Protein AF-A0AAE1PDV7-F1 (afdb_monomer_lite)

InterPro domains:
  IPR013961 RAI1-like [PF08652] (231-341)
  IPR039039 RAI1-like family [PTHR12395] (223-337)

Sequence (379 aa):
MSHLTVNRVRTKPPETLEELVNTDGWRWCYEPLMLTGVPLEYFSRHTDPVVKKIYNDWEVTPIDDALKKVLSGGYSLISLNYYVTHHIMSFYANDQDRTPYYISKNNIKIMAYYGWGFRLGAPFHEYFNKLTMQIEAAGISTYWMQDVMEKRIKENRAKAKISRTSKIEGIIEDEIGQVVLGLDHMQGAFYMLILGTIISTFAILGEILLRYYPVLMVDGADPELFEEDFKDLSSFITVKCCKEIDTTDAFKARNFRKFKMNQWWAENKLCGIPRVVVGFRTEEGQIYRLENYDTDKLPTLAEGLWEPRVSLNILTSFLAFVKKKVMEAPEAVHRFERQSQIVIRTLLYLVLEEKLRDLSRCCQIGTGSSYSLHQTKSS

Structure (mmCIF, N/CA/C/O backbone):
data_AF-A0AAE1PDV7-F1
#
_entry.id   AF-A0AAE1PDV7-F1
#
loop_
_atom_site.group_PDB
_atom_site.id
_atom_site.type_symbol
_atom_site.label_atom_id
_atom_site.label_alt_id
_atom_site.label_comp_id
_atom_site.label_asym_id
_atom_site.label_entity_id
_atom_site.label_seq_id
_atom_site.pdbx_PDB_ins_code
_atom_site.Cartn_x
_atom_site.Cartn_y
_atom_site.Cartn_z
_atom_site.occupancy
_atom_site.B_iso_or_equiv
_atom_site.auth_seq_id
_atom_site.auth_comp_id
_atom_site.auth_asym_id
_atom_site.auth_atom_id
_atom_site.pdbx_PDB_model_num
ATOM 1 N N . MET A 1 1 ? 0.255 -7.826 -3.407 1.00 36.75 1 MET A N 1
ATOM 2 C CA . MET A 1 1 ? -1.021 -7.096 -3.594 1.00 36.75 1 MET A CA 1
ATOM 3 C C . MET A 1 1 ? -1.512 -6.349 -2.350 1.00 36.75 1 MET A C 1
ATOM 5 O O . MET A 1 1 ? -2.192 -5.353 -2.516 1.00 36.75 1 MET A O 1
ATOM 9 N N . SER A 1 2 ? -1.170 -6.747 -1.116 1.00 38.06 2 SER A N 1
ATOM 10 C CA . SER A 1 2 ? -1.676 -6.102 0.115 1.00 38.06 2 SER A CA 1
ATOM 11 C C . SER A 1 2 ? -1.124 -4.699 0.426 1.00 38.06 2 SER A C 1
ATOM 13 O O . SER A 1 2 ? -1.689 -4.022 1.282 1.00 38.06 2 SER A O 1
ATOM 15 N N . HIS A 1 3 ? -0.045 -4.261 -0.235 1.00 48.69 3 HIS A N 1
ATOM 16 C CA . HIS A 1 3 ? 0.641 -2.994 0.057 1.00 48.69 3 HIS A CA 1
ATOM 17 C C . HIS A 1 3 ? 0.114 -1.784 -0.735 1.00 48.69 3 HIS A C 1
ATOM 19 O O . HIS A 1 3 ? 0.367 -0.656 -0.327 1.00 48.69 3 HIS A O 1
ATOM 25 N N . LEU A 1 4 ? -0.619 -1.993 -1.837 1.00 44.06 4 LEU A N 1
ATOM 26 C CA . LEU A 1 4 ? -1.103 -0.907 -2.709 1.00 44.06 4 LEU A CA 1
ATOM 27 C C . LEU A 1 4 ? -2.464 -0.335 -2.288 1.00 44.06 4 LEU A C 1
ATOM 29 O O . LEU A 1 4 ? -2.845 0.727 -2.755 1.00 44.06 4 LEU A O 1
ATOM 33 N N . THR A 1 5 ? -3.185 -1.005 -1.387 1.00 45.44 5 THR A N 1
ATOM 34 C CA . THR A 1 5 ? -4.529 -0.599 -0.936 1.00 45.44 5 THR A CA 1
ATOM 35 C C . THR A 1 5 ? -4.527 -0.018 0.480 1.00 45.44 5 THR A C 1
ATOM 37 O O . THR A 1 5 ? -5.528 -0.110 1.191 1.00 45.44 5 THR A O 1
ATOM 40 N N . VAL A 1 6 ? -3.392 0.490 0.969 1.00 43.38 6 VAL A N 1
ATOM 41 C CA . VAL A 1 6 ? -3.345 1.091 2.308 1.00 43.38 6 VAL A CA 1
ATOM 42 C C . VAL A 1 6 ? -3.906 2.508 2.218 1.00 43.38 6 VAL A C 1
ATOM 44 O O . VAL A 1 6 ? -3.166 3.464 1.995 1.00 43.38 6 VAL A O 1
ATOM 47 N N . ASN A 1 7 ? -5.217 2.646 2.429 1.00 45.56 7 ASN A N 1
ATOM 48 C CA . ASN A 1 7 ? -5.842 3.935 2.717 1.00 45.56 7 ASN A CA 1
ATOM 49 C C . ASN A 1 7 ? -5.293 4.453 4.053 1.00 45.56 7 ASN A C 1
ATOM 51 O O . ASN A 1 7 ? -5.822 4.155 5.123 1.00 45.56 7 ASN A O 1
ATOM 55 N N . ARG A 1 8 ? -4.192 5.212 4.009 1.00 43.53 8 ARG A N 1
ATOM 56 C CA . ARG A 1 8 ? -3.738 6.003 5.156 1.00 43.53 8 ARG A CA 1
ATOM 57 C C . ARG A 1 8 ? -4.716 7.159 5.342 1.00 43.53 8 ARG A C 1
ATOM 59 O O . ARG A 1 8 ? -4.516 8.237 4.788 1.00 43.53 8 ARG A O 1
ATOM 66 N N . VAL A 1 9 ? -5.766 6.933 6.127 1.00 51.34 9 VAL A N 1
ATOM 67 C CA . VAL A 1 9 ? -6.538 8.027 6.724 1.00 51.34 9 VAL A CA 1
ATOM 68 C C . VAL A 1 9 ? -5.547 8.878 7.525 1.00 51.34 9 VAL A C 1
ATOM 70 O O . VAL A 1 9 ? -4.805 8.374 8.366 1.00 51.34 9 VAL A O 1
ATOM 73 N N . ARG A 1 10 ? -5.441 10.153 7.144 1.00 55.19 10 ARG A N 1
ATOM 74 C CA . ARG A 1 10 ? -4.318 11.059 7.441 1.00 55.19 10 ARG A CA 1
ATOM 75 C C . ARG A 1 10 ? -4.392 11.710 8.829 1.00 55.19 10 ARG A C 1
ATOM 77 O O . ARG A 1 10 ? -3.567 12.560 9.142 1.00 55.19 10 ARG A O 1
ATOM 84 N N . THR A 1 11 ? -5.344 11.306 9.661 1.00 62.47 11 THR A N 1
ATOM 85 C CA . THR A 1 11 ? -5.559 11.814 11.017 1.00 62.47 11 THR A CA 1
ATOM 86 C C . THR A 1 11 ? -5.694 10.639 11.976 1.00 62.47 11 THR A C 1
ATOM 88 O O . THR A 1 11 ? -6.385 9.662 11.689 1.00 62.47 11 THR A O 1
ATOM 91 N N . LYS A 1 12 ? -4.983 10.704 13.107 1.00 74.50 12 LYS A N 1
ATOM 92 C CA . LYS A 1 12 ? -5.124 9.723 14.186 1.00 74.50 12 LYS A CA 1
ATOM 93 C C . LYS A 1 12 ? -6.586 9.781 14.669 1.00 74.50 12 LYS A C 1
ATOM 95 O O . LYS A 1 12 ? -7.021 10.874 15.030 1.00 74.50 12 LYS A O 1
ATOM 100 N N . PRO A 1 13 ? -7.344 8.672 14.645 1.00 79.75 13 PRO A N 1
ATOM 101 C CA . PRO A 1 13 ? -8.696 8.660 15.195 1.00 79.75 13 PRO A CA 1
ATOM 102 C C . PRO A 1 13 ? -8.653 8.920 16.712 1.00 79.75 13 PRO A C 1
ATOM 104 O O . PRO A 1 13 ? -7.655 8.560 17.347 1.00 79.75 13 PRO A O 1
ATOM 107 N N . PRO A 1 14 ? -9.698 9.534 17.296 1.00 84.75 14 PRO A N 1
ATOM 108 C CA . PRO A 1 14 ? -9.754 9.775 18.734 1.00 84.75 14 PRO A CA 1
ATOM 109 C C . PRO A 1 14 ? -9.775 8.443 19.500 1.00 84.75 14 PRO A C 1
ATOM 111 O O . PRO A 1 14 ? -10.564 7.550 19.194 1.00 84.75 14 PRO A O 1
ATOM 114 N N . GLU A 1 15 ? -8.896 8.310 20.493 1.00 87.75 15 GLU A N 1
ATOM 115 C CA . GLU A 1 15 ? -8.734 7.106 21.327 1.00 87.75 15 GLU A CA 1
ATOM 116 C C . GLU A 1 15 ? -9.276 7.267 22.744 1.00 87.75 15 GLU A C 1
ATOM 118 O O . GLU A 1 15 ? -9.417 6.282 23.466 1.00 87.75 15 GLU A O 1
ATOM 123 N N . THR A 1 16 ? -9.519 8.502 23.177 1.00 89.19 16 THR A N 1
ATOM 124 C CA . THR A 1 16 ? -10.020 8.799 24.519 1.00 89.19 16 THR A CA 1
ATOM 125 C C . THR A 1 16 ? -11.277 9.652 24.449 1.00 89.19 16 THR A C 1
ATOM 127 O O . THR A 1 16 ? -11.587 10.256 23.418 1.00 89.19 16 THR A O 1
ATOM 130 N N . LEU A 1 17 ? -12.023 9.699 25.553 1.00 88.31 17 LEU A N 1
ATOM 131 C CA . LEU A 1 17 ? -13.224 10.526 25.633 1.00 88.31 17 LEU A CA 1
ATOM 132 C C . LEU A 1 17 ? -12.890 12.018 25.533 1.00 88.31 17 LEU A C 1
ATOM 134 O O . LEU A 1 17 ? -13.653 12.774 24.941 1.00 88.31 17 LEU A O 1
ATOM 138 N N . GLU A 1 18 ? -11.730 12.436 26.040 1.00 89.81 18 GLU A N 1
ATOM 139 C CA . GLU A 1 18 ? -11.241 13.811 25.929 1.00 89.81 18 GLU A CA 1
ATOM 140 C C . GLU A 1 18 ? -10.929 14.171 24.472 1.00 89.81 18 GLU A C 1
ATOM 142 O O . GLU A 1 18 ? -11.364 15.217 23.993 1.00 89.81 18 GLU A O 1
ATOM 147 N N . GLU A 1 19 ? -10.214 13.299 23.746 1.00 89.25 19 GLU A N 1
ATOM 148 C CA . GLU A 1 19 ? -9.934 13.492 22.315 1.00 89.25 19 GLU A CA 1
ATOM 149 C C . GLU A 1 19 ? -11.244 13.554 21.507 1.00 89.25 19 GLU A C 1
ATOM 151 O O . GLU A 1 19 ? -11.393 14.409 20.632 1.00 89.25 19 GLU A O 1
ATOM 156 N N . LEU A 1 20 ? -12.221 12.701 21.838 1.00 88.06 20 LEU A N 1
ATOM 157 C CA . LEU A 1 20 ? -13.531 12.682 21.188 1.00 88.06 20 LEU A CA 1
ATOM 158 C C . LEU A 1 20 ? -14.296 13.998 21.396 1.00 88.06 20 LEU A C 1
ATOM 160 O O . LEU A 1 20 ? -14.831 14.560 20.445 1.00 88.06 20 LEU A O 1
ATOM 164 N N . VAL A 1 21 ? -14.318 14.507 22.629 1.00 89.50 21 VAL A N 1
ATOM 165 C CA . VAL A 1 21 ? -15.027 15.740 23.004 1.00 89.50 21 VAL A CA 1
ATOM 166 C C . VAL A 1 21 ? -14.368 17.006 22.448 1.00 89.50 21 VAL A C 1
ATOM 168 O O . VAL A 1 21 ? -15.063 18.003 22.228 1.00 89.50 21 VAL A O 1
ATOM 171 N N . ASN A 1 22 ? -13.051 16.973 22.236 1.00 89.00 22 ASN A N 1
ATOM 172 C CA . ASN A 1 22 ? -12.267 18.076 21.674 1.00 89.00 22 ASN A CA 1
ATOM 173 C C . ASN A 1 22 ? -12.260 18.096 20.136 1.00 89.00 22 ASN A C 1
ATOM 175 O O . ASN A 1 22 ? -11.667 18.995 19.545 1.00 89.00 22 ASN A O 1
ATOM 179 N N . THR A 1 23 ? -12.882 17.113 19.481 1.00 86.75 23 THR A N 1
ATOM 180 C CA . THR A 1 23 ? -12.970 17.072 18.019 1.00 86.75 23 THR A CA 1
ATOM 181 C C . THR A 1 23 ? -14.155 17.917 17.543 1.00 86.75 23 THR A C 1
ATOM 183 O O . THR A 1 23 ? -15.311 17.606 17.835 1.00 86.75 23 THR A O 1
ATOM 186 N N . ASP A 1 24 ? -13.875 18.985 16.795 1.00 81.94 24 ASP A N 1
ATOM 187 C CA . ASP A 1 24 ? -14.895 19.934 16.339 1.00 81.94 24 ASP A CA 1
ATOM 188 C C . ASP A 1 24 ? -15.961 19.281 15.446 1.00 81.94 24 ASP A C 1
ATOM 190 O O . ASP A 1 24 ? -15.658 18.571 14.485 1.00 81.94 24 ASP A O 1
ATOM 194 N N . GLY A 1 25 ? -17.233 19.546 15.758 1.00 82.00 25 GLY A N 1
ATOM 195 C CA . GLY A 1 25 ? -18.385 19.058 14.991 1.00 82.00 25 GLY A CA 1
ATOM 196 C C . GLY A 1 25 ? -18.661 17.556 15.116 1.00 82.00 25 GLY A C 1
ATOM 197 O O . GLY A 1 25 ? -19.592 17.067 14.475 1.00 82.00 25 GLY A O 1
ATOM 198 N N . TRP A 1 26 ? -17.891 16.831 15.934 1.00 87.38 26 TRP A N 1
ATOM 199 C CA . TRP A 1 26 ? -18.068 15.398 16.135 1.00 87.38 26 TRP A CA 1
ATOM 200 C C . TRP A 1 26 ? -19.241 15.107 17.068 1.00 87.38 26 TRP A C 1
ATOM 202 O O . TRP A 1 26 ? -19.431 15.771 18.086 1.00 87.38 26 TRP A O 1
ATOM 212 N N . ARG A 1 27 ? -20.022 14.086 16.728 1.00 89.62 27 ARG A N 1
ATOM 213 C CA . ARG A 1 27 ? -21.150 13.606 17.526 1.00 89.62 27 ARG A CA 1
ATOM 214 C C . ARG A 1 27 ? -20.935 12.162 17.932 1.00 89.62 27 ARG A C 1
ATOM 216 O O . ARG A 1 27 ? -20.080 11.454 17.398 1.00 89.62 27 ARG A O 1
ATOM 223 N N . TRP A 1 28 ? -21.726 11.696 18.882 1.00 90.88 28 TRP A N 1
ATOM 224 C CA . TRP A 1 28 ? -21.648 10.320 19.340 1.00 90.88 28 TRP A CA 1
ATOM 225 C C . TRP A 1 28 ? -23.029 9.754 19.612 1.00 90.88 28 TRP A C 1
ATOM 227 O O . TRP A 1 28 ? -23.977 10.454 19.964 1.00 90.88 28 TRP A O 1
ATOM 237 N N . CYS A 1 29 ? -23.129 8.452 19.416 1.00 89.81 29 CYS A N 1
ATOM 238 C CA . CYS A 1 29 ? -24.338 7.690 19.632 1.00 89.81 29 CYS A CA 1
ATOM 239 C C . CYS A 1 29 ? -24.056 6.524 20.568 1.00 89.81 29 CYS A C 1
ATOM 241 O O . CYS A 1 29 ? -22.915 6.065 20.699 1.00 89.81 29 CYS A O 1
ATOM 243 N N . TYR A 1 30 ? -25.112 6.052 21.215 1.00 87.19 30 TYR A N 1
ATOM 244 C CA . TYR A 1 30 ? -25.064 4.855 22.031 1.00 87.19 30 TYR A CA 1
ATOM 245 C C . TYR A 1 30 ? -26.144 3.877 21.593 1.00 87.19 30 TYR A C 1
ATOM 247 O O . TYR A 1 30 ? -27.234 4.261 21.155 1.00 87.19 30 TYR A O 1
ATOM 255 N N . GLU A 1 31 ? -25.819 2.596 21.730 1.00 82.75 31 GLU A N 1
ATOM 256 C CA . GLU A 1 31 ? -26.757 1.523 21.455 1.00 82.75 31 GLU A CA 1
ATOM 257 C C . GLU A 1 31 ? -27.485 1.100 22.744 1.00 82.75 31 GLU A C 1
ATOM 259 O O . GLU A 1 31 ? -26.831 0.742 23.727 1.00 82.75 31 GLU A O 1
ATOM 264 N N . PRO A 1 32 ? -28.830 1.139 22.768 1.00 81.12 32 PRO A N 1
ATOM 265 C CA . PRO A 1 32 ? -29.587 0.944 24.000 1.00 81.12 32 PRO A CA 1
ATOM 266 C C . PRO A 1 32 ? -29.723 -0.510 24.459 1.00 81.12 32 PRO A C 1
ATOM 268 O O . PRO A 1 32 ? -30.234 -0.720 25.550 1.00 81.12 32 PRO A O 1
ATOM 271 N N . LEU A 1 33 ? -29.325 -1.521 23.678 1.00 79.44 33 LEU A N 1
ATOM 272 C CA . LEU A 1 33 ? -29.492 -2.920 24.094 1.00 79.44 33 LEU A CA 1
ATOM 273 C C . LEU A 1 33 ? -28.484 -3.295 25.186 1.00 79.44 33 LEU A C 1
ATOM 275 O O . LEU A 1 33 ? -28.853 -3.908 26.187 1.00 79.44 33 LEU A O 1
ATOM 279 N N . MET A 1 34 ? -27.218 -2.910 25.000 1.00 73.94 34 MET A N 1
ATOM 280 C CA . MET A 1 34 ? -26.117 -3.336 25.868 1.00 73.94 34 MET A CA 1
ATOM 281 C C . MET A 1 34 ? -25.636 -2.249 26.838 1.00 73.94 34 MET A C 1
ATOM 283 O O . MET A 1 34 ? -25.010 -2.571 27.848 1.00 73.94 34 MET A O 1
ATOM 287 N N . LEU A 1 35 ? -25.938 -0.972 26.582 1.00 75.44 35 LEU A N 1
ATOM 288 C CA . LEU A 1 35 ? -25.625 0.144 27.488 1.00 75.44 35 LEU A CA 1
ATOM 289 C C . LEU A 1 35 ? -26.805 0.488 28.408 1.00 75.44 35 LEU A C 1
ATOM 291 O O . LEU A 1 35 ? -27.296 1.614 28.432 1.00 75.44 35 LEU A O 1
ATOM 295 N N . THR A 1 36 ? -27.250 -0.484 29.202 1.00 79.00 36 THR A N 1
ATOM 296 C CA . THR A 1 36 ? -28.304 -0.300 30.216 1.00 79.00 36 THR A CA 1
ATOM 297 C C . THR A 1 36 ? -27.792 -0.633 31.616 1.00 79.00 36 THR A C 1
ATOM 299 O O . THR A 1 36 ? -26.827 -1.376 31.774 1.00 79.00 36 THR A O 1
ATOM 302 N N . GLY A 1 37 ? -28.418 -0.082 32.661 1.00 83.31 37 GLY A N 1
ATOM 303 C CA . GLY A 1 37 ? -28.008 -0.336 34.047 1.00 83.31 37 GLY A CA 1
ATOM 304 C C . GLY A 1 37 ? -26.686 0.351 34.398 1.00 83.31 37 GLY A C 1
ATOM 305 O O . GLY A 1 37 ? -26.579 1.568 34.271 1.00 83.31 37 GLY A O 1
ATOM 306 N N . VAL A 1 38 ? -25.680 -0.418 34.829 1.00 82.06 38 VAL A N 1
ATOM 307 C CA . VAL A 1 38 ? -24.411 0.109 35.376 1.00 82.06 38 VAL A CA 1
ATOM 308 C C . VAL A 1 38 ? -23.660 1.040 34.408 1.00 82.06 38 VAL A C 1
ATOM 310 O O . VAL A 1 38 ? -23.238 2.106 34.851 1.00 82.06 38 VAL A O 1
ATOM 313 N N . PRO A 1 39 ? -23.500 0.738 33.102 1.00 82.81 39 PRO A N 1
ATOM 314 C CA . PRO A 1 39 ? -22.876 1.674 32.167 1.00 82.81 39 PRO A CA 1
ATOM 315 C C . PRO A 1 39 ? -23.654 2.987 32.019 1.00 82.81 39 PRO A C 1
ATOM 317 O O . PRO A 1 39 ? -23.054 4.056 32.024 1.00 82.81 39 PRO A O 1
ATOM 320 N N . LEU A 1 40 ? -24.986 2.933 31.940 1.00 85.19 40 LEU A N 1
ATOM 321 C CA . LEU A 1 40 ? -25.827 4.133 31.863 1.00 85.19 40 LEU A CA 1
ATOM 322 C C . LEU A 1 40 ? -25.733 4.965 33.153 1.00 85.19 40 LEU A C 1
ATOM 324 O O . LEU A 1 40 ? -25.661 6.195 33.120 1.00 85.19 40 LEU A O 1
ATOM 328 N N . GLU A 1 41 ? -25.696 4.292 34.301 1.00 87.62 41 GLU A N 1
ATOM 329 C CA . GLU A 1 41 ? -25.499 4.922 35.602 1.00 87.62 41 GLU A CA 1
ATOM 330 C C . GLU A 1 41 ? -24.115 5.571 35.714 1.00 87.62 41 GLU A C 1
ATOM 332 O O . GLU A 1 41 ? -24.006 6.687 36.218 1.00 87.62 41 GLU A O 1
ATOM 337 N N . TYR A 1 42 ? -23.077 4.922 35.178 1.00 87.31 42 TYR A N 1
ATOM 338 C CA . TYR A 1 42 ? -21.735 5.489 35.094 1.00 87.31 42 TYR A CA 1
ATOM 339 C C . TYR A 1 42 ? -21.762 6.830 34.358 1.00 87.31 42 TYR A C 1
ATOM 341 O O . TYR A 1 42 ? -21.361 7.827 34.945 1.00 87.31 42 TYR A O 1
ATOM 349 N N . PHE A 1 43 ? -22.303 6.892 33.137 1.00 88.12 43 PHE A N 1
ATOM 350 C CA . PHE A 1 43 ? -22.345 8.143 32.367 1.00 88.12 43 PHE A CA 1
ATOM 351 C C . PHE A 1 43 ? -23.227 9.223 33.014 1.00 88.12 43 PHE A C 1
ATOM 353 O O . PHE A 1 43 ? -22.844 10.391 33.040 1.00 88.12 43 PHE A O 1
ATOM 360 N N . SER A 1 44 ? -24.377 8.846 33.582 1.00 88.25 44 SER A N 1
ATOM 361 C CA . SER A 1 44 ? -25.315 9.807 34.186 1.00 88.25 44 SER A CA 1
ATOM 362 C C . SER A 1 44 ? -24.854 10.365 35.537 1.00 88.25 44 SER A C 1
ATOM 364 O O . SER A 1 44 ? -25.150 11.517 35.856 1.00 88.25 44 SER A O 1
ATOM 366 N N . ARG A 1 45 ? -24.138 9.570 36.346 1.00 89.50 45 ARG A N 1
ATOM 367 C CA . ARG A 1 45 ? -23.693 9.956 37.698 1.00 89.50 45 ARG A CA 1
ATOM 368 C C . ARG A 1 45 ? -22.220 10.345 37.777 1.00 89.50 45 ARG A C 1
ATOM 370 O O . ARG A 1 45 ? -21.783 10.767 38.850 1.00 89.50 45 ARG A O 1
ATOM 377 N N . HIS A 1 46 ? -21.441 10.215 36.699 1.00 89.81 46 HIS A N 1
ATOM 378 C CA . HIS A 1 46 ? -20.020 10.556 36.754 1.00 89.81 46 HIS A CA 1
ATOM 379 C C . HIS A 1 46 ? -19.804 12.027 37.101 1.00 89.81 46 HIS A C 1
ATOM 381 O O . HIS A 1 46 ? -20.592 12.891 36.727 1.00 89.81 46 HIS A O 1
ATOM 387 N N . THR A 1 47 ? -18.720 12.328 37.811 1.00 92.06 47 THR A N 1
ATOM 388 C CA . THR A 1 47 ? -18.360 13.702 38.183 1.00 92.06 47 THR A CA 1
ATOM 389 C C . THR A 1 47 ? -17.563 14.417 37.096 1.00 92.06 47 THR A C 1
ATOM 391 O O . THR A 1 47 ? -17.579 15.646 37.065 1.00 92.06 47 THR A O 1
ATOM 394 N N . ASP A 1 48 ? -16.916 13.667 36.201 1.00 91.88 48 ASP A N 1
ATOM 395 C CA . ASP A 1 48 ? -16.065 14.206 35.143 1.00 91.88 48 ASP A CA 1
ATOM 396 C C . ASP A 1 48 ? -16.877 15.025 34.112 1.00 91.88 48 ASP A C 1
ATOM 398 O O . ASP A 1 48 ? -17.859 14.514 33.555 1.00 91.88 48 ASP A O 1
ATOM 402 N N . PRO A 1 49 ? -16.496 16.289 33.833 1.00 92.31 49 PRO A N 1
ATOM 403 C CA . PRO A 1 49 ? -17.182 17.127 32.852 1.00 92.31 49 PRO A CA 1
ATOM 404 C C . PRO A 1 49 ? -17.174 16.549 31.428 1.00 92.31 49 PRO A C 1
ATOM 406 O O . PRO A 1 49 ? -18.144 16.755 30.698 1.00 92.31 49 PRO A O 1
ATOM 409 N N . VAL A 1 50 ? -16.133 15.812 31.030 1.00 91.81 50 VAL A N 1
ATOM 410 C CA . VAL A 1 50 ? -16.007 15.191 29.700 1.00 91.81 50 VAL A CA 1
ATOM 411 C C . VAL A 1 50 ? -17.067 14.108 29.530 1.00 91.81 50 VAL A C 1
ATOM 413 O O . VAL A 1 50 ? -17.807 14.096 28.547 1.00 91.81 50 VAL A O 1
ATOM 416 N N . VAL A 1 51 ? -17.207 13.244 30.536 1.00 91.00 51 VAL A N 1
ATOM 417 C CA . VAL A 1 51 ? -18.190 12.153 30.533 1.00 91.00 51 VAL A CA 1
ATOM 418 C C . VAL A 1 51 ? -19.619 12.690 30.616 1.00 91.00 51 VAL A C 1
ATOM 420 O O . VAL A 1 51 ? -20.494 12.201 29.901 1.00 91.00 51 VAL A O 1
ATOM 423 N N . LYS A 1 52 ? -19.855 13.749 31.404 1.00 91.38 52 LYS A N 1
ATOM 424 C CA . LYS A 1 52 ? -21.157 14.435 31.437 1.00 91.38 52 LYS A CA 1
ATOM 425 C C . LYS A 1 52 ? -21.518 15.083 30.105 1.00 91.38 52 LYS A C 1
ATOM 427 O O . LYS A 1 52 ? -22.668 14.988 29.689 1.00 91.38 52 LYS A O 1
ATOM 432 N N . LYS A 1 53 ? -20.563 15.736 29.433 1.00 91.19 53 LYS A N 1
ATOM 433 C CA . LYS A 1 53 ? -20.794 16.321 28.105 1.00 91.19 53 LYS A CA 1
ATOM 434 C C . LYS A 1 53 ? -21.204 15.237 27.110 1.00 91.19 53 LYS A C 1
ATOM 436 O O . LYS A 1 53 ? -22.184 15.409 26.396 1.00 91.19 53 LYS A O 1
ATOM 441 N N . ILE A 1 54 ? -20.530 14.088 27.149 1.00 90.31 54 ILE A N 1
ATOM 442 C CA . ILE A 1 54 ? -20.910 12.934 26.333 1.00 90.31 54 ILE A CA 1
ATOM 443 C C . ILE A 1 54 ? -22.341 12.487 26.631 1.00 90.31 54 ILE A C 1
ATOM 445 O O . ILE A 1 54 ? -23.138 12.364 25.708 1.00 90.31 54 ILE A O 1
ATOM 449 N N . TYR A 1 55 ? -22.685 12.293 27.902 1.00 90.19 55 TYR A N 1
ATOM 450 C CA . TYR A 1 55 ? -24.030 11.880 28.305 1.00 90.19 55 TYR A CA 1
ATOM 451 C C . TYR A 1 55 ? -25.129 12.875 27.896 1.00 90.19 55 TYR A C 1
ATOM 453 O O . TYR A 1 55 ? -26.239 12.469 27.568 1.00 90.19 55 TYR A O 1
ATOM 461 N N . ASN A 1 56 ? -24.850 14.177 27.912 1.00 89.62 56 ASN A N 1
ATOM 462 C CA . ASN A 1 56 ? -25.850 15.188 27.564 1.00 89.62 56 ASN A CA 1
ATOM 463 C C . ASN A 1 56 ? -26.115 15.259 26.053 1.00 89.62 56 ASN A C 1
ATOM 465 O O . ASN A 1 56 ? -27.260 15.455 25.652 1.00 89.62 56 ASN A O 1
ATOM 469 N N . ASP A 1 57 ? -25.078 15.069 25.233 1.00 88.69 57 ASP A N 1
ATOM 470 C CA . ASP A 1 57 ? -25.148 15.265 23.779 1.00 88.69 57 ASP A CA 1
ATOM 471 C C . ASP A 1 57 ? -25.260 13.945 22.985 1.00 88.69 57 ASP A C 1
ATOM 473 O O . ASP A 1 57 ? -25.214 13.954 21.753 1.00 88.69 57 ASP A O 1
ATOM 477 N N . TRP A 1 58 ? -25.373 12.790 23.654 1.00 87.81 58 TRP A N 1
ATOM 478 C CA . TRP A 1 58 ? -25.421 11.498 22.966 1.00 87.81 58 TRP A CA 1
ATOM 479 C C . TRP A 1 58 ? -26.769 11.203 22.287 1.00 87.81 58 TRP A C 1
ATOM 481 O O . TRP A 1 58 ? -27.851 11.448 22.819 1.00 87.81 58 TRP A O 1
ATOM 491 N N . GLU A 1 59 ? -26.718 10.609 21.098 1.00 90.19 59 GLU A N 1
ATOM 492 C CA . GLU A 1 59 ? -27.914 10.182 20.366 1.00 90.19 59 GLU A CA 1
ATOM 493 C C . GLU A 1 59 ? -28.225 8.695 20.630 1.00 90.19 59 GLU A C 1
ATOM 495 O O . GLU A 1 59 ? -27.354 7.833 20.487 1.00 90.19 59 GLU A O 1
ATOM 500 N N . VAL A 1 60 ? -29.479 8.359 20.960 1.00 89.19 60 VAL A N 1
ATOM 501 C CA . VAL A 1 60 ? -29.921 6.954 21.062 1.00 89.19 60 VAL A CA 1
ATOM 502 C C . VAL A 1 60 ? -30.162 6.416 19.660 1.00 89.19 60 VAL A C 1
ATOM 504 O O . VAL A 1 60 ? -30.986 6.959 18.921 1.00 89.19 60 VAL A O 1
ATOM 507 N N . THR A 1 61 ? -29.458 5.369 19.244 1.00 88.69 61 THR A N 1
ATOM 508 C CA . THR A 1 61 ? -29.663 4.786 17.910 1.00 88.69 61 THR A CA 1
ATOM 509 C C . THR A 1 61 ? -29.362 3.278 17.934 1.00 88.69 61 THR A C 1
ATOM 511 O O . THR A 1 61 ? -28.379 2.874 18.555 1.00 88.69 61 THR A O 1
ATOM 514 N N . PRO A 1 62 ? -30.176 2.419 17.284 1.00 89.94 62 PRO A N 1
ATOM 515 C CA . PRO A 1 62 ? -29.849 1.000 17.115 1.00 89.94 62 PRO A CA 1
ATOM 516 C C . PRO A 1 62 ? -28.496 0.801 16.420 1.00 89.94 62 PRO A C 1
ATOM 518 O O . PRO A 1 62 ? -28.099 1.632 15.603 1.00 89.94 62 PRO A O 1
ATOM 521 N N . ILE A 1 63 ? -27.806 -0.312 16.699 1.00 88.06 63 ILE A N 1
ATOM 522 C CA . ILE A 1 63 ? -26.423 -0.532 16.240 1.00 88.06 63 ILE A CA 1
ATOM 523 C C . ILE A 1 63 ? -26.250 -0.373 14.724 1.00 88.06 63 ILE A C 1
ATOM 525 O O . ILE A 1 63 ? -25.302 0.274 14.296 1.00 88.06 63 ILE A O 1
ATOM 529 N N . ASP A 1 64 ? -27.169 -0.889 13.907 1.00 87.88 64 ASP A N 1
ATOM 530 C CA . ASP A 1 64 ? -27.049 -0.805 12.447 1.00 87.88 64 ASP A CA 1
ATOM 531 C C . ASP A 1 64 ? -27.143 0.631 11.928 1.00 87.88 64 ASP A C 1
ATOM 533 O O . ASP A 1 64 ? -26.376 1.038 11.057 1.00 87.88 64 ASP A O 1
ATOM 537 N N . ASP A 1 65 ? -28.053 1.430 12.480 1.00 89.75 65 ASP A N 1
ATOM 538 C CA . ASP A 1 65 ? -28.213 2.825 12.072 1.00 89.75 65 ASP A CA 1
ATOM 539 C C . ASP A 1 65 ? -27.098 3.707 12.645 1.00 89.75 65 ASP A C 1
ATOM 541 O O . ASP A 1 65 ? -26.616 4.617 11.969 1.00 89.75 65 ASP A O 1
ATOM 545 N N . ALA A 1 66 ? -26.614 3.388 13.848 1.00 89.94 66 ALA A N 1
ATOM 546 C CA . ALA A 1 66 ? -25.430 4.004 14.430 1.00 89.94 66 ALA A CA 1
ATOM 547 C C . ALA A 1 66 ? -24.189 3.748 13.561 1.00 89.94 66 ALA A C 1
ATOM 549 O O . ALA A 1 66 ? -23.455 4.677 13.229 1.00 89.94 66 ALA A O 1
ATOM 550 N N . LEU A 1 67 ? -23.988 2.507 13.114 1.00 90.12 67 LEU A N 1
ATOM 551 C CA . LEU A 1 67 ? -22.883 2.132 12.235 1.00 90.12 67 LEU A CA 1
ATOM 552 C C . LEU A 1 67 ? -22.982 2.806 10.855 1.00 90.12 67 LEU A C 1
ATOM 554 O O . LEU A 1 67 ? -21.950 3.179 10.296 1.00 90.12 67 LEU A O 1
ATOM 558 N N . LYS A 1 68 ? -24.185 3.039 10.311 1.00 89.38 68 LYS A N 1
ATOM 559 C CA . LYS A 1 68 ? -24.363 3.853 9.089 1.00 89.38 68 LYS A CA 1
ATOM 560 C C . LYS A 1 68 ? -23.951 5.312 9.305 1.00 89.38 68 LYS A C 1
ATOM 562 O O . LYS A 1 68 ? -23.264 5.873 8.455 1.00 89.38 68 LYS A O 1
ATOM 567 N N . LYS A 1 69 ? -24.317 5.915 10.444 1.00 89.12 69 LYS A N 1
ATOM 568 C CA . LYS A 1 69 ? -23.884 7.279 10.802 1.00 89.12 69 LYS A CA 1
ATOM 569 C C . LYS A 1 69 ? -22.362 7.367 10.939 1.00 89.12 69 LYS A C 1
ATOM 571 O O . LYS A 1 69 ? -21.756 8.280 10.386 1.00 89.12 69 LYS A O 1
ATOM 576 N N . VAL A 1 70 ? -21.731 6.386 11.588 1.00 89.56 70 VAL A N 1
ATOM 577 C CA . VAL A 1 70 ? -20.261 6.313 11.700 1.00 89.56 70 VAL A CA 1
ATOM 578 C C . VAL A 1 70 ? -19.602 6.269 10.315 1.00 89.56 70 VAL A C 1
ATOM 580 O O . VAL A 1 70 ? -18.626 6.979 10.087 1.00 89.56 70 VAL A O 1
ATOM 583 N N . LEU A 1 71 ? -20.161 5.511 9.361 1.00 86.69 71 LEU A N 1
ATOM 584 C CA . LEU A 1 71 ? -19.659 5.485 7.978 1.00 86.69 71 LEU A CA 1
ATOM 585 C C . LEU A 1 71 ? -19.827 6.817 7.240 1.00 86.69 71 LEU A C 1
ATOM 587 O O . LEU A 1 71 ? -18.991 7.145 6.402 1.00 86.69 71 LEU A O 1
ATOM 591 N N . SER A 1 72 ? -20.883 7.582 7.536 1.00 85.56 72 SER A N 1
ATOM 592 C CA . SER A 1 72 ? -21.088 8.909 6.937 1.00 85.56 72 SER A CA 1
ATOM 593 C C . SER A 1 72 ? -20.080 9.964 7.419 1.00 85.56 72 SER A C 1
ATOM 595 O O . SER A 1 72 ? -19.950 11.012 6.791 1.00 85.56 72 SER A O 1
ATOM 597 N N . GLY A 1 73 ? -19.319 9.660 8.478 1.00 84.44 73 GLY A N 1
ATOM 598 C CA . GLY A 1 73 ? -18.307 10.537 9.061 1.00 84.44 73 GLY A CA 1
ATOM 599 C C . GLY A 1 73 ? -18.867 11.470 10.138 1.00 84.44 73 GLY A C 1
ATOM 600 O O . GLY A 1 73 ? -20.066 11.721 10.210 1.00 84.44 73 GLY A O 1
ATOM 601 N N . GLY A 1 74 ? -17.989 11.965 11.018 1.00 83.81 74 GLY A N 1
ATOM 602 C CA . GLY A 1 74 ? -18.365 12.898 12.090 1.00 83.81 74 GLY A CA 1
ATOM 603 C C . GLY A 1 74 ? -19.134 12.275 13.260 1.00 83.81 74 GLY A C 1
ATOM 604 O O . GLY A 1 74 ? -19.633 13.006 14.111 1.00 83.81 74 GLY A O 1
ATOM 605 N N . TYR A 1 75 ? -19.238 10.944 13.314 1.00 90.00 75 TYR A N 1
ATOM 606 C CA . TYR A 1 75 ? -19.951 10.211 14.358 1.00 90.00 75 TYR A CA 1
ATOM 607 C C . TYR A 1 75 ? -19.086 9.107 14.971 1.00 90.00 75 TYR A C 1
ATOM 609 O O . TYR A 1 75 ? -18.364 8.407 14.262 1.00 90.00 75 TYR A O 1
ATOM 617 N N . SER A 1 76 ? -19.227 8.905 16.281 1.00 91.12 76 SER A N 1
ATOM 618 C CA . SER A 1 76 ? -18.662 7.768 17.018 1.00 91.12 76 SER A CA 1
ATOM 619 C C . SER A 1 76 ? -19.752 6.951 17.709 1.00 91.12 76 SER A C 1
ATOM 621 O O . SER A 1 76 ? -20.742 7.498 18.189 1.00 91.12 76 SER A O 1
ATOM 623 N N . LEU A 1 77 ? -19.564 5.634 17.790 1.00 91.25 77 LEU A N 1
ATOM 624 C CA . LEU A 1 77 ? -20.433 4.738 18.553 1.00 91.25 77 LEU A CA 1
ATOM 625 C C . LEU A 1 77 ? -19.737 4.345 19.856 1.00 91.25 77 LEU A C 1
ATOM 627 O O . LEU A 1 77 ? -18.654 3.763 19.832 1.00 91.25 77 LEU A O 1
ATOM 631 N N . ILE A 1 78 ? -20.382 4.625 20.985 1.00 89.88 78 ILE A N 1
ATOM 632 C CA . ILE A 1 78 ? -19.964 4.139 22.300 1.00 89.88 78 ILE A CA 1
ATOM 633 C C . ILE A 1 78 ? -20.774 2.872 22.594 1.00 89.88 78 ILE A C 1
ATOM 635 O O . ILE A 1 78 ? -22.003 2.896 22.561 1.00 89.88 78 ILE A O 1
ATOM 639 N N . SER A 1 79 ? -20.095 1.747 22.833 1.00 88.94 79 SER A N 1
ATOM 640 C CA . SER A 1 79 ? -20.714 0.452 23.157 1.00 88.94 79 SER A CA 1
ATOM 641 C C . SER A 1 79 ? -19.707 -0.483 23.845 1.00 88.94 79 SER A C 1
ATOM 643 O O . SER A 1 79 ? -18.539 -0.136 24.027 1.00 88.94 79 SER A O 1
ATOM 645 N N . LEU A 1 80 ? -20.149 -1.678 24.240 1.00 86.88 80 LEU A N 1
ATOM 646 C CA . LEU A 1 80 ? -19.285 -2.707 24.819 1.00 86.88 80 LEU A CA 1
ATOM 647 C C . LEU A 1 80 ? -18.390 -3.324 23.737 1.00 86.88 80 LEU A C 1
ATOM 649 O O . LEU A 1 80 ? -18.887 -3.785 22.710 1.00 86.88 80 LEU A O 1
ATOM 653 N N . ASN A 1 81 ? -17.081 -3.395 24.000 1.00 87.19 81 ASN A N 1
ATOM 654 C CA . ASN A 1 81 ? -16.083 -3.834 23.017 1.00 87.19 81 ASN A CA 1
ATOM 655 C C . ASN A 1 81 ? -16.414 -5.206 22.402 1.00 87.19 81 ASN A C 1
ATOM 657 O O . ASN A 1 81 ? -16.519 -5.326 21.184 1.00 87.19 81 ASN A O 1
ATOM 661 N N . TYR A 1 82 ? -16.642 -6.237 23.219 1.00 86.94 82 TYR A N 1
ATOM 662 C CA . TYR A 1 82 ? -16.916 -7.578 22.690 1.00 86.94 82 TYR A CA 1
ATOM 663 C C . TYR A 1 82 ? -18.185 -7.633 21.836 1.00 86.94 82 TYR A C 1
ATOM 665 O O . TYR A 1 82 ? -18.210 -8.311 20.811 1.00 86.94 82 TYR A O 1
ATOM 673 N N . TYR A 1 83 ? -19.215 -6.879 22.216 1.00 87.38 83 TYR A N 1
ATOM 674 C CA . TYR A 1 83 ? -20.468 -6.828 21.475 1.00 87.38 83 TYR A CA 1
ATOM 675 C C . TYR A 1 83 ? -20.299 -6.134 20.119 1.00 87.38 83 TYR A C 1
ATOM 677 O O . TYR A 1 83 ? -20.637 -6.712 19.085 1.00 87.38 83 TYR A O 1
ATOM 685 N N . VAL A 1 84 ? -19.711 -4.932 20.102 1.00 89.81 84 VAL A N 1
ATOM 686 C CA . VAL A 1 84 ? -19.514 -4.174 18.859 1.00 89.81 84 VAL A CA 1
ATOM 687 C C . VAL A 1 84 ? -18.523 -4.874 17.927 1.00 89.81 84 VAL A C 1
ATOM 689 O O . VAL A 1 84 ? -18.774 -4.967 16.727 1.00 89.81 84 VAL A O 1
ATOM 692 N N . THR A 1 85 ? -17.452 -5.462 18.471 1.00 90.88 85 THR A N 1
ATOM 693 C CA . THR A 1 85 ? -16.476 -6.246 17.705 1.00 90.88 85 THR A CA 1
ATOM 694 C C . THR A 1 85 ? -17.132 -7.474 17.089 1.00 90.88 85 THR A C 1
ATOM 696 O O . THR A 1 85 ? -16.969 -7.716 15.893 1.00 90.88 85 THR A O 1
ATOM 699 N N . HIS A 1 86 ? -17.926 -8.224 17.863 1.00 90.94 86 HIS A N 1
ATOM 700 C CA . HIS A 1 86 ? -18.669 -9.369 17.345 1.00 90.94 86 HIS A CA 1
ATOM 701 C C . HIS A 1 86 ? -19.617 -8.966 16.207 1.00 90.94 86 HIS A C 1
ATOM 703 O O . HIS A 1 86 ? -19.657 -9.641 15.174 1.00 90.94 86 HIS A O 1
ATOM 709 N N . HIS A 1 87 ? -20.351 -7.863 16.371 1.00 90.00 87 HIS A N 1
ATOM 710 C CA . HIS A 1 87 ? -21.306 -7.374 15.382 1.00 90.00 87 HIS A CA 1
ATOM 711 C C . HIS A 1 87 ? -20.612 -6.925 14.086 1.00 90.00 87 HIS A C 1
ATOM 713 O O . HIS A 1 87 ? -20.944 -7.399 12.997 1.00 90.00 87 HIS A O 1
ATOM 719 N N . ILE A 1 88 ? -19.585 -6.075 14.196 1.00 90.75 88 ILE A N 1
ATOM 720 C CA . ILE A 1 88 ? -18.804 -5.587 13.053 1.00 90.75 88 ILE A CA 1
ATOM 721 C C . ILE A 1 88 ? -18.147 -6.758 12.314 1.00 90.75 88 ILE A C 1
ATOM 723 O O . ILE A 1 88 ? -18.279 -6.873 11.095 1.00 90.75 88 ILE A O 1
ATOM 727 N N . MET A 1 89 ? -17.485 -7.666 13.035 1.00 89.00 89 MET A N 1
ATOM 728 C CA . MET A 1 89 ? -16.795 -8.797 12.414 1.00 89.00 89 MET A CA 1
ATOM 729 C C . MET A 1 89 ? -17.753 -9.813 11.789 1.00 89.00 89 MET A C 1
ATOM 731 O O . MET A 1 89 ? -17.389 -10.463 10.809 1.00 89.00 89 MET A O 1
ATOM 735 N N . SER A 1 90 ? -18.968 -9.963 12.320 1.00 88.56 90 SER A N 1
ATOM 736 C CA . SER A 1 90 ? -19.963 -10.881 11.756 1.00 88.56 90 SER A CA 1
ATOM 737 C C . SER A 1 90 ? -20.579 -10.354 10.461 1.00 88.56 90 SER A C 1
ATOM 739 O O . SER A 1 90 ? -20.794 -11.141 9.541 1.00 88.56 90 SER A O 1
ATOM 741 N N . PHE A 1 91 ? -20.862 -9.048 10.384 1.00 85.44 91 PHE A N 1
ATOM 742 C CA . PHE A 1 91 ? -21.714 -8.489 9.326 1.00 85.44 91 PHE A CA 1
ATOM 743 C C . PHE A 1 91 ? -21.005 -7.542 8.350 1.00 85.44 91 PHE A C 1
ATOM 745 O O . PHE A 1 91 ? -21.430 -7.438 7.201 1.00 85.44 91 PHE A O 1
ATOM 752 N N . TYR A 1 92 ? -19.923 -6.882 8.771 1.00 84.19 92 TYR A N 1
ATOM 753 C CA . TYR A 1 92 ? -19.286 -5.792 8.019 1.00 84.19 92 TYR A CA 1
ATOM 754 C C . TYR A 1 92 ? -17.827 -6.066 7.626 1.00 84.19 92 TYR A C 1
ATOM 756 O O . TYR A 1 92 ? -17.218 -5.276 6.903 1.00 84.19 92 TYR A O 1
ATOM 764 N N . ALA A 1 93 ? -17.251 -7.170 8.092 1.00 84.69 93 ALA A N 1
ATOM 765 C CA . ALA A 1 93 ? -15.921 -7.601 7.690 1.00 84.69 93 ALA A CA 1
ATOM 766 C C . ALA A 1 93 ? -15.938 -8.317 6.331 1.00 84.69 93 ALA A C 1
ATOM 768 O O . ALA A 1 93 ? -16.849 -9.091 6.028 1.00 84.69 93 ALA A O 1
ATOM 769 N N . ASN A 1 94 ? -14.902 -8.087 5.527 1.00 79.56 94 ASN A N 1
ATOM 770 C CA . ASN A 1 94 ? -14.693 -8.810 4.273 1.00 79.56 94 ASN A CA 1
ATOM 771 C C . ASN A 1 94 ? -14.061 -10.203 4.502 1.00 79.56 94 ASN A C 1
ATOM 773 O O . ASN A 1 94 ? -13.730 -10.574 5.628 1.00 79.56 94 ASN A O 1
ATOM 777 N N . ASP A 1 95 ? -13.849 -10.980 3.431 1.00 75.19 95 ASP A N 1
ATOM 778 C CA . ASP A 1 95 ? -13.200 -12.305 3.513 1.00 75.19 95 ASP A CA 1
ATOM 779 C C . ASP A 1 95 ? -11.741 -12.254 4.029 1.00 75.19 95 ASP A C 1
ATOM 781 O O . ASP A 1 95 ? -11.174 -13.290 4.359 1.00 75.19 95 ASP A O 1
ATOM 785 N N . GLN A 1 96 ? -11.135 -11.064 4.120 1.00 75.69 96 GLN A N 1
ATOM 786 C CA . GLN A 1 96 ? -9.802 -10.826 4.692 1.00 75.69 96 GLN A CA 1
ATOM 787 C C . GLN A 1 96 ? -9.856 -10.228 6.111 1.00 75.69 96 GLN A C 1
ATOM 789 O O . GLN A 1 96 ? -8.866 -9.649 6.559 1.00 75.69 96 GLN A O 1
ATOM 794 N N . ASP A 1 97 ? -11.007 -10.292 6.789 1.00 78.25 97 ASP A N 1
ATOM 795 C CA . ASP A 1 97 ? -11.242 -9.730 8.130 1.00 78.25 97 ASP A CA 1
ATOM 796 C C . ASP A 1 97 ? -10.983 -8.218 8.258 1.00 78.25 97 ASP A C 1
ATOM 798 O O . ASP A 1 97 ? -10.797 -7.682 9.350 1.00 78.25 97 ASP A O 1
ATOM 802 N N . ARG A 1 98 ? -11.003 -7.488 7.139 1.00 78.56 98 ARG A N 1
ATOM 803 C CA . ARG A 1 98 ? -10.913 -6.026 7.132 1.00 78.56 98 ARG A CA 1
ATOM 804 C C . ARG A 1 98 ? -12.300 -5.426 7.249 1.00 78.56 98 ARG A C 1
ATOM 806 O O . ARG A 1 98 ? -13.238 -5.872 6.588 1.00 78.56 98 ARG A O 1
ATOM 813 N N . THR A 1 99 ? -12.397 -4.369 8.043 1.00 84.50 99 THR A N 1
ATOM 814 C CA . THR A 1 99 ? -13.639 -3.632 8.274 1.00 84.50 99 THR A CA 1
ATOM 815 C C . THR A 1 99 ? -13.416 -2.158 7.933 1.00 84.50 99 THR A C 1
ATOM 817 O O . THR A 1 99 ? -12.295 -1.669 8.097 1.00 84.50 99 THR A O 1
ATOM 820 N N . PRO A 1 100 ? -14.448 -1.436 7.467 1.00 83.06 100 PRO A N 1
ATOM 821 C CA . PRO A 1 100 ? -14.366 0.011 7.268 1.00 83.06 100 PRO A CA 1
ATOM 822 C C . PRO A 1 100 ? -14.400 0.790 8.595 1.00 83.06 100 PRO A C 1
ATOM 824 O O . PRO A 1 100 ? -14.262 2.0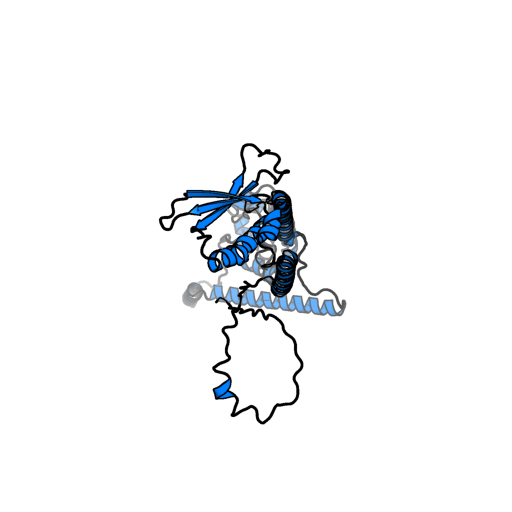10 8.594 1.00 83.06 100 PRO A O 1
ATOM 827 N N . TYR A 1 101 ? -14.597 0.098 9.720 1.00 88.56 101 TYR A N 1
ATOM 828 C CA . TYR A 1 101 ? -14.731 0.693 11.038 1.00 88.56 101 TYR A CA 1
ATOM 829 C C . TYR A 1 101 ? -13.401 0.703 11.779 1.00 88.56 101 TYR A C 1
ATOM 831 O O . TYR A 1 101 ? -12.631 -0.259 11.751 1.00 88.56 101 TYR A O 1
ATOM 839 N N . TYR A 1 102 ? -13.171 1.791 12.503 1.00 88.06 102 TYR A N 1
ATOM 840 C CA . TYR A 1 102 ? -12.102 1.869 13.479 1.00 88.06 102 TYR A CA 1
ATOM 841 C C . TYR A 1 102 ? -12.644 1.537 14.868 1.00 88.06 102 TYR A C 1
ATOM 843 O O . TYR A 1 102 ? -13.554 2.208 15.350 1.00 88.06 102 TYR A O 1
ATOM 851 N N . ILE A 1 103 ? -12.081 0.515 15.511 1.00 88.94 103 ILE A N 1
ATOM 852 C CA . ILE A 1 103 ? -12.362 0.189 16.912 1.00 88.94 103 ILE A CA 1
ATOM 853 C C . ILE A 1 103 ? -11.178 0.694 17.733 1.00 88.94 103 ILE A C 1
ATOM 855 O O . ILE A 1 103 ? -10.033 0.338 17.443 1.00 88.94 103 ILE A O 1
ATOM 859 N N . SER A 1 104 ? -11.453 1.533 18.735 1.00 88.44 104 SER A N 1
ATOM 860 C CA . SER A 1 104 ? -10.416 2.081 19.614 1.00 88.44 104 SER A CA 1
ATOM 861 C C . SER A 1 104 ? -9.616 0.964 20.286 1.00 88.44 104 SER A C 1
ATOM 863 O O . SER A 1 104 ? -10.159 -0.064 20.698 1.00 88.44 104 SER A O 1
ATOM 865 N N . LYS A 1 105 ? -8.304 1.180 20.407 1.00 86.06 105 LYS A N 1
ATOM 866 C CA . LYS A 1 105 ? -7.399 0.242 21.087 1.00 86.06 105 LYS A CA 1
ATOM 867 C C . LYS A 1 105 ? -7.497 0.366 22.604 1.00 86.06 105 LYS A C 1
ATOM 869 O O . LYS A 1 105 ? -7.199 -0.588 23.323 1.00 86.06 105 LYS A O 1
ATOM 874 N N . ASN A 1 106 ? -7.910 1.537 23.082 1.00 84.38 106 ASN A N 1
ATOM 875 C CA . ASN A 1 106 ? -8.004 1.857 24.493 1.00 84.38 106 ASN A CA 1
ATOM 876 C C . ASN A 1 106 ? -9.456 1.737 24.954 1.00 84.38 106 ASN A C 1
ATOM 878 O O . ASN A 1 106 ? -10.287 2.608 24.723 1.00 84.38 106 ASN A O 1
ATOM 882 N N . ASN A 1 107 ? -9.762 0.649 25.659 1.00 82.81 107 ASN A N 1
ATOM 883 C CA . ASN A 1 107 ? -11.077 0.498 26.267 1.00 82.81 107 ASN A CA 1
ATOM 884 C C . ASN A 1 107 ? -11.252 1.476 27.433 1.00 82.81 107 ASN A C 1
ATOM 886 O O . ASN A 1 107 ? -10.405 1.547 28.328 1.00 82.81 107 ASN A O 1
ATOM 890 N N . ILE A 1 108 ? -12.403 2.145 27.474 1.00 79.38 108 ILE A N 1
ATOM 891 C CA . ILE A 1 108 ? -12.846 2.887 28.654 1.00 79.38 108 ILE A CA 1
ATOM 892 C C . ILE A 1 108 ? -13.196 1.858 29.726 1.00 79.38 108 ILE A C 1
ATOM 894 O O . ILE A 1 108 ? -14.104 1.039 29.561 1.00 79.38 108 ILE A O 1
ATOM 898 N N . LYS A 1 109 ? -12.448 1.871 30.827 1.00 75.00 109 LYS A N 1
ATOM 899 C CA . LYS A 1 109 ? -12.662 0.944 31.938 1.00 75.00 109 LYS A CA 1
ATOM 900 C C . LYS A 1 109 ? -13.804 1.446 32.813 1.00 75.00 109 LYS A C 1
ATOM 902 O O . LYS A 1 109 ? -13.585 2.173 33.774 1.00 75.00 109 LYS A O 1
ATOM 907 N N . ILE A 1 110 ? -15.020 1.030 32.489 1.00 71.06 110 ILE A N 1
ATOM 908 C CA . ILE A 1 110 ? -16.160 1.147 33.399 1.00 71.06 110 ILE A CA 1
ATOM 909 C C . ILE A 1 110 ? -16.067 -0.035 34.374 1.00 71.06 110 ILE A C 1
ATOM 911 O O . ILE A 1 110 ? -15.868 -1.166 33.933 1.00 71.06 110 ILE A O 1
ATOM 915 N N . MET A 1 111 ? -16.192 0.196 35.689 1.00 59.94 111 MET A N 1
ATOM 916 C CA . MET A 1 111 ? -16.278 -0.873 36.705 1.00 59.94 111 MET A CA 1
ATOM 917 C C . MET A 1 111 ? -17.624 -1.622 36.614 1.00 59.94 111 MET A C 1
ATOM 919 O O . MET A 1 111 ? -18.398 -1.678 37.563 1.00 59.94 111 MET A O 1
ATOM 923 N N . ALA A 1 112 ? -17.922 -2.189 35.451 1.00 61.00 112 ALA A N 1
ATOM 924 C CA . ALA A 1 112 ? -19.024 -3.105 35.231 1.00 61.00 112 ALA A CA 1
ATOM 925 C C . ALA A 1 112 ? -18.412 -4.480 34.954 1.00 61.00 112 ALA A C 1
ATOM 927 O O . ALA A 1 112 ? -18.038 -4.792 33.826 1.00 61.00 112 ALA A O 1
ATOM 928 N N . TYR A 1 113 ? -18.258 -5.281 36.007 1.00 66.62 113 TYR A N 1
ATOM 929 C CA . TYR A 1 113 ? -17.833 -6.671 35.883 1.00 66.62 113 TYR A CA 1
ATOM 930 C C . TYR A 1 113 ? -19.053 -7.579 35.973 1.00 66.62 113 TYR A C 1
ATOM 932 O O . TYR A 1 113 ? -19.930 -7.379 36.815 1.00 66.62 113 TYR A O 1
ATOM 940 N N . TYR A 1 114 ? -19.096 -8.593 35.113 1.00 74.50 114 TYR A N 1
ATOM 941 C CA . TYR A 1 114 ? -20.013 -9.705 35.307 1.00 74.50 114 TYR A CA 1
ATOM 942 C C . TYR A 1 114 ? -19.516 -10.526 36.492 1.00 74.50 114 TYR A C 1
ATOM 944 O O . TYR A 1 114 ? -18.358 -10.936 36.529 1.00 74.50 114 TYR A O 1
ATOM 952 N N . GLY A 1 115 ? -20.390 -10.735 37.469 1.00 80.00 115 GLY A N 1
ATOM 953 C CA . GLY A 1 115 ? -20.083 -11.482 38.679 1.00 80.00 115 GLY A CA 1
ATOM 954 C C . GLY A 1 115 ? -21.121 -12.559 38.941 1.00 80.00 115 GLY A C 1
ATOM 955 O O . GLY A 1 115 ? -22.244 -12.513 38.434 1.00 80.00 115 GLY A O 1
ATOM 956 N N . TRP A 1 116 ? -20.742 -13.524 39.769 1.00 86.25 116 TRP A N 1
ATOM 957 C CA . TRP A 1 116 ? -21.651 -14.551 40.253 1.00 86.25 116 TRP A CA 1
ATOM 958 C C . TRP A 1 116 ? -22.293 -14.080 41.557 1.00 86.25 116 TRP A C 1
ATOM 960 O O . TRP A 1 116 ? -21.606 -13.793 42.536 1.00 86.25 116 TRP A O 1
ATOM 970 N N . GLY A 1 117 ? -23.620 -13.966 41.559 1.00 88.00 117 GLY A N 1
ATOM 971 C CA . GLY A 1 117 ? -24.379 -13.584 42.745 1.00 88.00 117 GLY A CA 1
ATOM 972 C C . GLY A 1 117 ? -24.574 -14.775 43.678 1.00 88.00 117 GLY A C 1
ATOM 973 O O . GLY A 1 117 ? -25.201 -15.764 43.300 1.00 88.00 117 GLY A O 1
ATOM 974 N N . PHE A 1 118 ? -24.091 -14.662 44.914 1.00 88.88 118 PHE A N 1
ATOM 975 C CA . PHE A 1 118 ? -24.306 -15.662 45.958 1.00 88.88 118 PHE A CA 1
ATOM 976 C C . PHE A 1 118 ? -25.129 -15.084 47.104 1.00 88.88 118 PHE A C 1
ATOM 978 O O . PHE A 1 118 ? -25.080 -13.888 47.389 1.00 88.88 118 PHE A O 1
ATOM 985 N N . ARG A 1 119 ? -25.876 -15.948 47.801 1.00 93.00 119 ARG A N 1
ATOM 986 C CA . ARG A 1 119 ? -26.479 -15.556 49.079 1.00 93.00 119 ARG A CA 1
ATOM 987 C C . ARG A 1 119 ? -25.370 -15.273 50.086 1.00 93.00 119 ARG A C 1
ATOM 989 O O . ARG A 1 119 ? -24.369 -15.990 50.131 1.00 93.00 119 ARG A O 1
ATOM 996 N N . LEU A 1 120 ? -25.581 -14.251 50.909 1.00 89.88 120 LEU A N 1
ATOM 997 C CA . LEU A 1 120 ? -24.663 -13.916 51.988 1.00 89.88 120 LEU A CA 1
ATOM 998 C C . LEU A 1 120 ? -24.452 -15.147 52.887 1.00 89.88 120 LEU A C 1
ATOM 1000 O O . LEU A 1 120 ? -25.420 -15.763 53.328 1.00 89.88 120 LEU A O 1
ATOM 1004 N N . GLY A 1 121 ? -23.190 -15.516 53.116 1.00 91.62 121 GLY A N 1
ATOM 1005 C CA . GLY A 1 121 ? -22.821 -16.687 53.918 1.00 91.62 121 GLY A CA 1
ATOM 1006 C C . GLY A 1 121 ? -22.815 -18.029 53.174 1.00 91.62 121 GLY A C 1
ATOM 1007 O O . GLY A 1 121 ? -22.725 -19.067 53.825 1.00 91.62 121 GLY A O 1
ATOM 1008 N N . ALA A 1 122 ? -22.905 -18.053 51.838 1.00 93.69 122 ALA A N 1
ATOM 1009 C CA . ALA A 1 122 ? -22.793 -19.299 51.078 1.00 93.69 122 ALA A CA 1
ATOM 1010 C C . ALA A 1 122 ? -21.454 -20.020 51.377 1.00 93.69 122 ALA A C 1
ATOM 1012 O O . ALA A 1 122 ? -20.390 -19.439 51.148 1.00 93.69 122 ALA A O 1
ATOM 1013 N N . PRO A 1 123 ? -21.473 -21.291 51.832 1.00 94.00 123 PRO A N 1
ATOM 1014 C CA . PRO A 1 123 ? -20.277 -21.978 52.339 1.00 94.00 123 PRO A CA 1
ATOM 1015 C C . PRO A 1 123 ? -19.228 -22.269 51.256 1.00 94.00 123 PRO A C 1
ATOM 1017 O O . PRO A 1 123 ? -18.067 -22.514 51.560 1.00 94.00 123 PRO A O 1
ATOM 1020 N N . PHE A 1 124 ? -19.621 -22.227 49.983 1.00 93.44 124 PHE A N 1
ATOM 1021 C CA . PHE A 1 124 ? -18.745 -22.446 48.832 1.00 93.44 124 PHE A CA 1
ATOM 1022 C C . PHE A 1 124 ? -18.215 -21.145 48.211 1.00 93.44 124 PHE A C 1
ATOM 1024 O O . PHE A 1 124 ? -17.436 -21.211 47.265 1.00 93.44 124 PHE A O 1
ATOM 1031 N N . HIS A 1 125 ? -18.615 -19.971 48.715 1.00 92.69 125 HIS A N 1
ATOM 1032 C CA . HIS A 1 125 ? -18.239 -18.676 48.136 1.00 92.69 125 HIS A CA 1
ATOM 1033 C C . HIS A 1 125 ? -16.719 -18.475 48.087 1.00 92.69 125 HIS A C 1
ATOM 1035 O O . HIS A 1 125 ? -16.176 -18.089 47.057 1.00 92.69 125 HIS A O 1
ATOM 1041 N N . GLU A 1 126 ? -16.018 -18.784 49.179 1.00 90.88 126 GLU A N 1
ATOM 1042 C CA . GLU A 1 126 ? -14.563 -18.618 49.258 1.00 90.88 126 GLU A CA 1
ATOM 1043 C C . GLU A 1 126 ? -13.830 -19.551 48.287 1.00 90.88 126 GLU A C 1
ATOM 1045 O O . GLU A 1 126 ? -12.942 -19.126 47.546 1.00 90.88 126 GLU A O 1
ATOM 1050 N N . TYR A 1 127 ? -14.258 -20.814 48.234 1.00 94.31 127 TYR A N 1
ATOM 1051 C CA . TYR A 1 127 ? -13.716 -21.793 47.298 1.00 94.31 127 TYR A CA 1
ATOM 1052 C C . TYR A 1 127 ? -13.962 -21.381 45.840 1.00 94.31 127 TYR A C 1
ATOM 1054 O O . TYR A 1 127 ? -13.043 -21.413 45.021 1.00 94.31 127 TYR A O 1
ATOM 1062 N N . PHE A 1 128 ? -15.178 -20.926 45.527 1.00 93.94 128 PHE A N 1
ATOM 1063 C CA . PHE A 1 128 ? -15.548 -20.446 44.198 1.00 93.94 128 PHE A CA 1
ATOM 1064 C C . PHE A 1 128 ? -14.724 -19.224 43.773 1.00 93.94 128 PHE A C 1
ATOM 1066 O O . PHE A 1 128 ? -14.221 -19.181 42.649 1.00 93.94 128 PHE A O 1
ATOM 1073 N N . ASN A 1 129 ? -14.529 -18.251 44.667 1.00 91.31 129 ASN A N 1
ATOM 1074 C CA . ASN A 1 129 ? -13.711 -17.072 44.382 1.00 91.31 129 ASN A CA 1
ATOM 1075 C C . ASN A 1 129 ? -12.257 -17.452 44.110 1.00 91.31 129 ASN A C 1
ATOM 1077 O O . ASN A 1 129 ? -11.674 -16.971 43.142 1.00 91.31 129 ASN A O 1
ATOM 1081 N N . LYS A 1 130 ? -11.686 -18.367 44.904 1.00 94.81 130 LYS A N 1
ATOM 1082 C CA . LYS A 1 130 ? -10.319 -18.856 44.684 1.00 94.81 130 LYS A CA 1
ATOM 1083 C C . LYS A 1 130 ? -10.169 -19.523 43.316 1.00 94.81 130 LYS A C 1
ATOM 1085 O O . LYS A 1 130 ? -9.203 -19.239 42.612 1.00 94.81 130 LYS A O 1
ATOM 1090 N N . LEU A 1 131 ? -11.122 -20.371 42.926 1.00 93.69 131 LEU A N 1
ATOM 1091 C CA . LEU A 1 131 ? -11.132 -20.991 41.598 1.00 93.69 131 LEU A CA 1
ATOM 1092 C C . LEU A 1 131 ? -11.272 -19.952 40.483 1.00 93.69 131 LEU A C 1
ATOM 1094 O O . LEU A 1 131 ? -10.549 -20.017 39.494 1.00 93.69 131 LEU A O 1
ATOM 1098 N N . THR A 1 132 ? -12.159 -18.972 40.649 1.00 91.06 132 THR A N 1
ATOM 1099 C CA . THR A 1 132 ? -12.373 -17.911 39.655 1.00 91.06 132 THR A CA 1
ATOM 1100 C C . THR A 1 132 ? -11.100 -17.090 39.454 1.00 91.06 132 THR A C 1
ATOM 1102 O O . THR A 1 132 ? -10.663 -16.916 38.321 1.00 91.06 132 THR A O 1
ATOM 1105 N N . MET A 1 133 ? -10.429 -16.697 40.542 1.00 91.31 133 MET A N 1
ATOM 1106 C CA . MET A 1 133 ? -9.135 -16.010 40.478 1.00 91.31 133 MET A CA 1
ATOM 1107 C C . MET A 1 133 ? -8.059 -16.856 39.790 1.00 91.31 133 MET A C 1
ATOM 1109 O O . MET A 1 133 ? -7.253 -16.320 39.038 1.00 91.31 133 MET A O 1
ATOM 1113 N N . GLN A 1 134 ? -8.031 -18.173 40.022 1.00 94.75 134 GLN A N 1
ATOM 1114 C CA . GLN A 1 134 ? -7.095 -19.075 39.340 1.00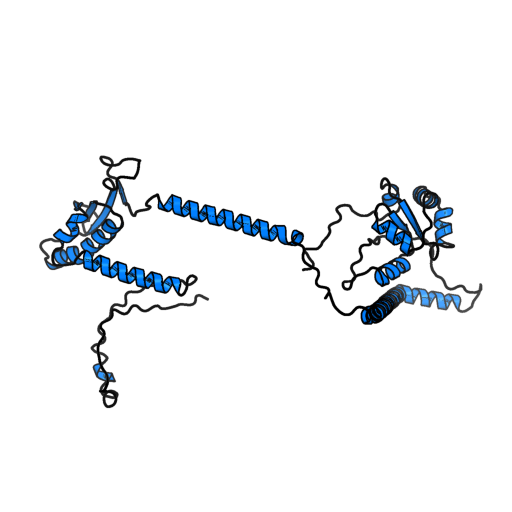 94.75 134 GLN A CA 1
ATOM 1115 C C . GLN A 1 134 ? -7.377 -19.165 37.834 1.00 94.75 134 GLN A C 1
ATOM 1117 O O . GLN A 1 134 ? -6.439 -19.127 37.042 1.00 94.75 134 GLN A O 1
ATOM 1122 N N . ILE A 1 135 ? -8.649 -19.247 37.435 1.00 92.88 135 ILE A N 1
ATOM 1123 C CA . ILE A 1 135 ? -9.077 -19.272 36.027 1.00 92.88 135 ILE A CA 1
ATOM 1124 C C . ILE A 1 135 ? -8.708 -17.960 35.324 1.00 92.88 135 ILE A C 1
ATOM 1126 O O . ILE A 1 135 ? -8.183 -17.985 34.210 1.00 92.88 135 ILE A O 1
ATOM 1130 N N . GLU A 1 136 ? -8.948 -16.820 35.974 1.00 89.88 136 GLU A N 1
ATOM 1131 C CA . GLU A 1 136 ? -8.580 -15.500 35.455 1.00 89.88 136 GLU A CA 1
ATOM 1132 C C . GLU A 1 136 ? -7.061 -15.322 35.365 1.00 89.88 136 GLU A C 1
ATOM 1134 O O . GLU A 1 136 ? -6.559 -14.908 34.321 1.00 89.88 136 GLU A O 1
ATOM 1139 N N . ALA A 1 137 ? -6.314 -15.692 36.412 1.00 93.00 137 ALA A N 1
ATOM 1140 C CA . ALA A 1 137 ? -4.852 -15.606 36.432 1.00 93.00 137 ALA A CA 1
ATOM 1141 C C . ALA A 1 137 ? -4.195 -16.521 35.387 1.00 93.00 137 ALA A C 1
ATOM 1143 O O . ALA A 1 137 ? -3.157 -16.175 34.828 1.00 93.00 137 ALA A O 1
ATOM 1144 N N . ALA A 1 138 ? -4.812 -17.667 35.092 1.00 95.56 138 ALA A N 1
ATOM 1145 C CA . ALA A 1 138 ? -4.391 -18.556 34.015 1.00 95.56 138 ALA A CA 1
ATOM 1146 C C . ALA A 1 138 ? -4.774 -18.039 32.612 1.00 95.56 138 ALA A C 1
ATOM 1148 O O . ALA A 1 138 ? -4.375 -18.639 31.616 1.00 95.56 138 ALA A O 1
ATOM 1149 N N . GLY A 1 139 ? -5.559 -16.958 32.506 1.00 93.19 139 GLY A N 1
ATOM 1150 C CA . GLY A 1 139 ? -6.020 -16.393 31.233 1.00 93.19 139 GLY A CA 1
ATOM 1151 C C . GLY A 1 139 ? -7.085 -17.232 30.517 1.00 93.19 139 GLY A C 1
ATOM 1152 O O . GLY A 1 139 ? -7.403 -16.967 29.356 1.00 93.19 139 GLY A O 1
ATOM 1153 N N . ILE A 1 140 ? -7.655 -18.232 31.197 1.00 93.75 140 ILE A N 1
ATOM 1154 C CA . ILE A 1 140 ? -8.604 -19.188 30.613 1.00 93.75 140 ILE A CA 1
ATOM 1155 C C . ILE A 1 140 ? -9.895 -18.480 30.188 1.00 93.75 140 ILE A C 1
ATOM 1157 O O . ILE A 1 140 ? -10.419 -18.748 29.108 1.00 93.75 140 ILE A O 1
ATOM 1161 N N . SER A 1 141 ? -10.388 -17.542 31.002 1.00 87.75 141 SER A N 1
ATOM 1162 C CA . SER A 1 141 ? -11.598 -16.771 30.695 1.00 87.75 141 SER A CA 1
ATOM 1163 C C . SER A 1 141 ? -11.448 -15.943 29.414 1.00 87.75 141 SER A C 1
ATOM 1165 O O . SER A 1 141 ? -12.339 -15.959 28.564 1.00 87.75 141 SER A O 1
ATOM 1167 N N . THR A 1 142 ? -10.305 -15.275 29.235 1.00 87.62 142 THR A N 1
ATOM 1168 C CA . THR A 1 142 ? -9.982 -14.504 28.025 1.00 87.62 142 THR A CA 1
ATOM 1169 C C . THR A 1 142 ? -9.901 -15.406 26.796 1.00 87.62 142 THR A C 1
ATOM 1171 O O . THR A 1 142 ? -10.489 -15.087 25.764 1.00 87.62 142 THR A O 1
ATOM 1174 N N . TYR A 1 143 ? -9.223 -16.551 26.919 1.00 92.88 143 TYR A N 1
ATOM 1175 C CA . TYR A 1 143 ? -9.108 -17.528 25.839 1.00 92.88 143 TYR A CA 1
ATOM 1176 C C . TYR A 1 143 ? -10.479 -18.058 25.398 1.00 92.88 143 TYR A C 1
ATOM 1178 O O . TYR A 1 143 ? -10.800 -18.018 24.212 1.00 92.88 143 TYR A O 1
ATOM 1186 N N . TRP A 1 144 ? -11.324 -18.488 26.341 1.00 93.25 144 TRP A N 1
ATOM 1187 C CA . TRP A 1 144 ? -12.669 -18.976 26.025 1.00 93.25 144 TRP A CA 1
ATOM 1188 C C . TRP A 1 144 ? -13.560 -17.898 25.418 1.00 93.25 144 TRP A C 1
ATOM 1190 O O . TRP A 1 144 ? -14.311 -18.188 24.491 1.00 93.25 144 TRP A O 1
ATOM 1200 N N . MET A 1 145 ? -13.474 -16.655 25.898 1.00 89.19 145 MET A N 1
ATOM 1201 C CA . MET A 1 145 ? -14.238 -15.552 25.314 1.00 89.19 145 MET A CA 1
ATOM 1202 C C . MET A 1 145 ? -13.854 -15.331 23.847 1.00 89.19 145 MET A C 1
ATOM 1204 O O . MET A 1 145 ? -14.730 -15.187 22.993 1.00 89.19 145 MET A O 1
ATOM 1208 N N . GLN A 1 146 ? -12.554 -15.343 23.544 1.00 89.81 146 GLN A N 1
ATOM 1209 C CA . GLN A 1 146 ? -12.065 -15.205 22.176 1.00 89.81 146 GLN A CA 1
ATOM 1210 C C . GLN A 1 146 ? -12.502 -16.385 21.294 1.00 89.81 146 GLN A C 1
ATOM 1212 O O . GLN A 1 146 ? -13.032 -16.155 20.208 1.00 89.81 146 GLN A O 1
ATOM 1217 N N . ASP A 1 147 ? -12.366 -17.624 21.774 1.00 93.38 147 ASP A N 1
ATOM 1218 C CA . ASP A 1 147 ? -12.781 -18.827 21.040 1.00 93.38 147 ASP A CA 1
ATOM 1219 C C . ASP A 1 147 ? -14.287 -18.817 20.715 1.00 93.38 147 ASP A C 1
ATOM 1221 O O . ASP A 1 147 ? -14.695 -19.015 19.566 1.00 93.38 147 ASP A O 1
ATOM 1225 N N . VAL A 1 148 ? -15.128 -18.482 21.701 1.00 92.75 148 VAL A N 1
ATOM 1226 C CA . VAL A 1 148 ? -16.582 -18.359 21.514 1.00 92.75 148 VAL A CA 1
ATOM 1227 C C . VAL A 1 148 ? -16.916 -17.268 20.495 1.00 92.75 148 VAL A C 1
ATOM 1229 O O . VAL A 1 148 ? -17.761 -17.487 19.620 1.00 92.75 148 VAL A O 1
ATOM 1232 N N . MET A 1 149 ? -16.253 -16.109 20.565 1.00 91.00 149 MET A N 1
ATOM 1233 C CA . MET A 1 149 ? -16.453 -15.034 19.592 1.00 91.00 149 MET A CA 1
ATOM 1234 C C . MET A 1 149 ? -16.071 -15.460 18.176 1.00 91.00 149 MET A C 1
ATOM 1236 O O . MET A 1 149 ? -16.865 -15.272 17.253 1.00 91.00 149 MET A O 1
ATOM 1240 N N . GLU A 1 150 ? -14.888 -16.045 17.992 1.00 90.38 150 GLU A N 1
ATOM 1241 C CA . GLU A 1 150 ? -14.399 -16.489 16.686 1.00 90.38 150 GLU A CA 1
ATOM 1242 C C . GLU A 1 150 ? -15.316 -17.548 16.075 1.00 90.38 150 GLU A C 1
ATOM 1244 O O . GLU A 1 150 ? -15.689 -17.458 14.899 1.00 90.38 150 GLU A O 1
ATOM 1249 N N . LYS A 1 151 ? -15.738 -18.528 16.881 1.00 92.81 151 LYS A N 1
ATOM 1250 C CA . LYS A 1 151 ? -16.695 -19.549 16.458 1.00 92.81 151 LYS A CA 1
ATOM 1251 C C . LYS A 1 151 ? -18.014 -18.916 16.026 1.00 92.81 151 LYS A C 1
ATOM 1253 O O . LYS A 1 151 ? -18.530 -19.248 14.957 1.00 92.81 151 LYS A O 1
ATOM 1258 N N . ARG A 1 152 ? -18.534 -17.956 16.796 1.00 91.19 152 ARG A N 1
ATOM 1259 C CA . ARG A 1 152 ? -19.806 -17.302 16.475 1.00 91.19 152 ARG A CA 1
ATOM 1260 C C . ARG A 1 152 ? -19.725 -16.421 15.230 1.00 91.19 152 ARG A C 1
ATOM 1262 O O . ARG A 1 152 ? -20.663 -16.420 14.436 1.00 91.19 152 ARG A O 1
ATOM 1269 N N . ILE A 1 153 ? -18.615 -15.710 15.028 1.00 89.88 153 ILE A N 1
ATOM 1270 C CA . ILE A 1 153 ? -18.361 -14.927 13.807 1.00 89.88 153 ILE A CA 1
ATOM 1271 C C . ILE A 1 153 ? -18.368 -15.857 12.588 1.00 89.88 153 ILE A C 1
ATOM 1273 O O . ILE A 1 153 ? -19.062 -15.580 11.608 1.00 89.88 153 ILE A O 1
ATOM 1277 N N . LYS A 1 154 ? -17.663 -16.995 12.660 1.00 89.56 154 LYS A N 1
ATOM 1278 C CA . LYS A 1 154 ? -17.642 -18.004 11.587 1.00 89.56 154 LYS A CA 1
ATOM 1279 C C . LYS A 1 154 ? -19.039 -18.553 11.294 1.00 89.56 154 LYS A C 1
ATOM 1281 O O . LYS A 1 154 ? -19.436 -18.597 10.132 1.00 89.56 154 LYS A O 1
ATOM 1286 N N . GLU A 1 155 ? -19.803 -18.919 12.324 1.00 90.69 155 GLU A N 1
ATOM 1287 C CA . GLU A 1 155 ? -21.183 -19.404 12.179 1.00 90.69 155 GLU A CA 1
ATOM 1288 C C . GLU A 1 155 ? -22.102 -18.367 11.517 1.00 90.69 155 GLU A C 1
ATOM 1290 O O . GLU A 1 155 ? -22.835 -18.695 10.583 1.00 90.69 155 GLU A O 1
ATOM 1295 N N . ASN A 1 156 ? -22.064 -17.112 11.973 1.00 87.88 156 ASN A N 1
ATOM 1296 C CA . ASN A 1 156 ? -22.887 -16.036 11.419 1.00 87.88 156 ASN A CA 1
ATOM 1297 C C . ASN A 1 156 ? -22.522 -15.745 9.959 1.00 87.88 156 ASN A C 1
ATOM 1299 O O . ASN A 1 156 ? -23.412 -15.620 9.118 1.00 87.88 156 ASN A O 1
ATOM 1303 N N . ARG A 1 157 ? -21.225 -15.712 9.629 1.00 85.56 157 ARG A N 1
ATOM 1304 C CA . ARG A 1 157 ? -20.766 -15.540 8.244 1.00 85.56 157 ARG A CA 1
ATOM 1305 C C . ARG A 1 157 ? -21.146 -16.720 7.356 1.00 85.56 157 ARG A C 1
ATOM 1307 O O . ARG A 1 157 ? -21.551 -16.503 6.218 1.00 85.56 157 ARG A O 1
ATOM 1314 N N . ALA A 1 158 ? -21.067 -17.953 7.858 1.00 85.25 158 ALA A N 1
ATOM 1315 C CA . ALA A 1 158 ? -21.520 -19.134 7.127 1.00 85.25 158 ALA A CA 1
ATOM 1316 C C . ALA A 1 158 ? -23.026 -19.059 6.833 1.00 85.25 158 ALA A C 1
ATOM 1318 O O . ALA A 1 158 ? -23.437 -19.263 5.694 1.00 85.25 158 ALA A O 1
ATOM 1319 N N . LYS A 1 159 ? -23.845 -18.664 7.817 1.00 85.19 159 LYS A N 1
ATOM 1320 C CA . LYS A 1 159 ? -25.286 -18.427 7.625 1.00 85.19 159 LYS A CA 1
ATOM 1321 C C . LYS A 1 159 ? -25.566 -17.313 6.615 1.00 85.19 159 LYS A C 1
ATOM 1323 O O . LYS A 1 159 ? -26.445 -17.470 5.774 1.00 85.19 159 LYS A O 1
ATOM 1328 N N . ALA A 1 160 ? -24.807 -16.218 6.656 1.00 77.88 160 ALA A N 1
ATOM 1329 C CA . ALA A 1 160 ? -24.929 -15.126 5.692 1.00 77.88 160 ALA A CA 1
ATOM 1330 C C . ALA A 1 160 ? -24.528 -15.557 4.269 1.00 77.88 160 ALA A C 1
ATOM 1332 O O . ALA A 1 160 ? -25.192 -15.163 3.310 1.00 77.88 160 ALA A O 1
ATOM 1333 N N . LYS A 1 161 ? -23.495 -16.403 4.119 1.00 72.12 161 LYS A N 1
ATOM 1334 C CA . LYS A 1 161 ? -23.124 -17.021 2.834 1.00 72.12 161 LYS A CA 1
ATOM 1335 C C . LYS A 1 161 ? -24.232 -17.939 2.324 1.00 72.12 161 LYS A C 1
ATOM 1337 O O . LYS A 1 161 ? -24.650 -17.757 1.194 1.00 72.12 161 LYS A O 1
ATOM 1342 N N . ILE A 1 162 ? -24.777 -18.825 3.159 1.00 65.94 162 ILE A N 1
ATOM 1343 C CA . ILE A 1 162 ? -25.886 -19.724 2.788 1.00 65.94 162 ILE A CA 1
ATOM 1344 C C . ILE A 1 162 ? -27.136 -18.926 2.385 1.00 65.94 162 ILE A C 1
ATOM 1346 O O . ILE A 1 162 ? -27.755 -19.226 1.370 1.00 65.94 162 ILE A O 1
ATOM 1350 N N . SER A 1 163 ? -27.475 -17.864 3.126 1.00 59.12 163 SER A N 1
ATOM 1351 C CA . SER A 1 163 ? -28.593 -16.978 2.784 1.00 59.12 163 SER A CA 1
ATOM 1352 C C . SER A 1 163 ? -28.355 -16.238 1.462 1.00 59.12 163 SER A C 1
ATOM 1354 O O . SER A 1 163 ? -29.273 -16.162 0.646 1.00 59.12 163 SER A O 1
ATOM 1356 N N . ARG A 1 164 ? -27.126 -15.771 1.188 1.00 53.41 164 ARG A N 1
ATOM 1357 C CA . ARG A 1 164 ? -26.746 -15.225 -0.127 1.00 53.41 164 ARG A CA 1
ATOM 1358 C C . ARG A 1 164 ? -26.840 -16.286 -1.225 1.00 53.41 164 ARG A C 1
ATOM 1360 O O . ARG A 1 164 ? -27.489 -16.011 -2.219 1.00 53.41 164 ARG A O 1
ATOM 1367 N N . THR A 1 165 ? -26.310 -17.494 -1.034 1.00 48.00 165 THR A N 1
ATOM 1368 C CA . THR A 1 165 ? -26.397 -18.603 -2.003 1.00 48.00 165 THR A CA 1
ATOM 1369 C C . THR A 1 165 ? -27.849 -18.977 -2.321 1.00 48.00 165 THR A C 1
ATOM 1371 O O . THR A 1 165 ? -28.192 -19.090 -3.490 1.00 48.00 165 THR A O 1
ATOM 1374 N N . SER A 1 166 ? -28.738 -19.028 -1.321 1.00 43.44 166 SER A N 1
ATOM 1375 C CA . SER A 1 166 ? -30.177 -19.270 -1.541 1.00 43.44 166 SER A CA 1
ATOM 1376 C C . SER A 1 166 ? -30.897 -18.131 -2.279 1.00 43.44 166 SER A C 1
ATOM 1378 O O . SER A 1 166 ? -31.925 -18.347 -2.909 1.00 43.44 166 SER A O 1
ATOM 1380 N N . LYS A 1 167 ? -30.360 -16.904 -2.212 1.00 39.03 167 LYS A N 1
ATOM 1381 C CA . LYS A 1 167 ? -30.863 -15.735 -2.953 1.00 39.03 167 LYS A CA 1
ATOM 1382 C C . LYS A 1 167 ? -30.255 -15.641 -4.362 1.00 39.03 167 LYS A C 1
ATOM 1384 O O . LYS A 1 167 ? -30.855 -15.022 -5.232 1.00 39.03 167 LYS A O 1
ATOM 1389 N N . ILE A 1 168 ? -29.084 -16.253 -4.565 1.00 40.34 168 ILE A N 1
ATOM 1390 C CA . ILE A 1 168 ? -28.309 -16.295 -5.814 1.00 40.34 168 ILE A CA 1
ATOM 1391 C C . ILE A 1 168 ? -28.820 -17.392 -6.766 1.00 40.34 168 ILE A C 1
ATOM 1393 O O . ILE A 1 168 ? -28.737 -17.210 -7.972 1.00 40.34 168 ILE A O 1
ATOM 1397 N N . GLU A 1 169 ? -29.467 -18.462 -6.290 1.00 35.28 169 GLU A N 1
ATOM 1398 C CA . GLU A 1 169 ? -30.141 -19.435 -7.183 1.00 35.28 169 GLU A CA 1
ATOM 1399 C C . GLU A 1 169 ? -31.307 -18.833 -8.005 1.00 35.28 169 GLU A C 1
ATOM 1401 O O . GLU A 1 169 ? -31.766 -19.453 -8.960 1.00 35.28 169 GLU A O 1
ATOM 1406 N N . GLY A 1 170 ? -31.762 -17.612 -7.690 1.00 38.38 170 GLY A N 1
ATOM 1407 C CA . GLY A 1 170 ? -32.728 -16.854 -8.499 1.00 38.38 170 GLY A CA 1
ATOM 1408 C C . GLY A 1 170 ? -32.116 -15.822 -9.458 1.00 38.38 170 GLY A C 1
ATOM 1409 O O . GLY A 1 170 ? -32.857 -15.188 -10.205 1.00 38.38 170 GLY A O 1
ATOM 1410 N N . ILE A 1 171 ? -30.797 -15.613 -9.429 1.00 38.78 171 ILE A N 1
ATOM 1411 C CA . ILE A 1 171 ? -30.082 -14.626 -10.251 1.00 38.78 171 ILE A CA 1
ATOM 1412 C C . ILE A 1 171 ? -28.787 -15.299 -10.706 1.00 38.78 171 ILE A C 1
ATOM 1414 O O . ILE A 1 171 ? -27.731 -15.148 -10.095 1.00 38.78 171 ILE A O 1
ATOM 1418 N N . ILE A 1 172 ? -28.905 -16.155 -11.715 1.00 40.34 172 ILE A N 1
ATOM 1419 C CA . ILE A 1 172 ? -27.763 -16.854 -12.294 1.00 40.34 172 ILE A CA 1
ATOM 1420 C C . ILE A 1 172 ? -26.899 -15.851 -13.072 1.00 40.34 172 ILE A C 1
ATOM 1422 O O . ILE A 1 172 ? -27.415 -15.125 -13.917 1.00 40.34 172 ILE A O 1
ATOM 1426 N N . GLU A 1 173 ? -25.596 -15.937 -12.789 1.00 40.69 173 GLU A N 1
ATOM 1427 C CA . GLU A 1 173 ? -24.434 -15.495 -13.578 1.00 40.69 173 GLU A CA 1
ATOM 1428 C C . GLU A 1 173 ? -24.085 -13.992 -13.607 1.00 40.69 173 GLU A C 1
ATOM 1430 O O . GLU A 1 173 ? -24.941 -13.123 -13.675 1.00 40.69 173 GLU A O 1
ATOM 1435 N N . ASP A 1 174 ? -22.768 -13.744 -13.551 1.00 36.88 174 ASP A N 1
ATOM 1436 C CA . ASP A 1 174 ? -22.015 -12.481 -13.405 1.00 36.88 174 ASP A CA 1
ATOM 1437 C C . ASP A 1 174 ? -22.024 -11.857 -11.983 1.00 36.88 174 ASP A C 1
ATOM 1439 O O . ASP A 1 174 ? -23.058 -11.531 -11.423 1.00 36.88 174 ASP A O 1
ATOM 1443 N N . GLU A 1 175 ? -20.928 -11.656 -11.245 1.00 40.72 175 GLU A N 1
ATOM 1444 C CA . GLU A 1 175 ? -19.504 -11.563 -11.561 1.00 40.72 175 GLU A CA 1
ATOM 1445 C C . GLU A 1 175 ? -18.665 -12.225 -10.454 1.00 40.72 175 GLU A C 1
ATOM 1447 O O . GLU A 1 175 ? -18.890 -12.071 -9.248 1.00 40.72 175 GLU A O 1
ATOM 1452 N N . ILE A 1 176 ? -17.633 -12.942 -10.887 1.00 41.28 176 ILE A N 1
ATOM 1453 C CA . ILE A 1 176 ? -16.548 -13.450 -10.053 1.00 41.28 176 ILE A CA 1
ATOM 1454 C C . ILE A 1 176 ? -15.869 -12.253 -9.381 1.00 41.28 176 ILE A C 1
ATOM 1456 O O . ILE A 1 176 ? -15.431 -11.330 -10.060 1.00 41.28 176 ILE A O 1
ATOM 1460 N N . GLY A 1 177 ? -15.752 -12.295 -8.051 1.00 46.53 177 GLY A N 1
ATOM 1461 C CA . GLY A 1 177 ? -15.096 -11.282 -7.222 1.00 46.53 177 GLY A CA 1
ATOM 1462 C C . GLY A 1 177 ? -13.594 -11.138 -7.486 1.00 46.53 177 GLY A C 1
ATOM 1463 O O . GLY A 1 177 ? -12.770 -11.443 -6.624 1.00 46.53 177 GLY A O 1
ATOM 1464 N N . GLN A 1 178 ? -13.229 -10.643 -8.664 1.00 43.34 178 GLN A N 1
ATOM 1465 C CA . GLN A 1 178 ? -11.960 -9.982 -8.896 1.00 43.34 178 GLN A CA 1
ATOM 1466 C C . GLN A 1 178 ? -12.129 -8.510 -8.535 1.00 43.34 178 GLN A C 1
ATOM 1468 O O . GLN A 1 178 ? -12.965 -7.801 -9.087 1.00 43.34 178 GLN A O 1
ATOM 1473 N N . VAL A 1 179 ? -11.317 -8.043 -7.588 1.00 49.69 179 VAL A N 1
ATOM 1474 C CA . VAL A 1 179 ? -11.142 -6.610 -7.354 1.00 49.69 179 VAL A CA 1
ATOM 1475 C C . VAL A 1 179 ? -10.568 -6.028 -8.641 1.00 49.69 179 VAL A C 1
ATOM 1477 O O . VAL A 1 179 ? -9.395 -6.247 -8.948 1.00 49.69 179 VAL A O 1
ATOM 1480 N N . VAL A 1 180 ? -11.410 -5.338 -9.407 1.00 50.38 180 VAL A N 1
ATOM 1481 C CA . VAL A 1 180 ? -11.006 -4.619 -10.614 1.00 50.38 180 VAL A CA 1
ATOM 1482 C C . VAL A 1 180 ? -9.997 -3.561 -10.179 1.00 50.38 180 VAL A C 1
ATOM 1484 O O . VAL A 1 180 ? -10.346 -2.594 -9.501 1.00 50.38 180 VAL A O 1
ATOM 1487 N N . LEU A 1 181 ? -8.719 -3.782 -10.497 1.00 52.94 181 LEU A N 1
ATOM 1488 C CA . LEU A 1 181 ? -7.679 -2.783 -10.283 1.00 52.94 181 LEU A CA 1
ATOM 1489 C C . LEU A 1 181 ? -8.023 -1.587 -11.170 1.00 52.94 181 LEU A C 1
ATOM 1491 O O . LEU A 1 181 ? -7.958 -1.675 -12.396 1.00 52.94 181 LEU A O 1
ATOM 1495 N N . GLY A 1 182 ? -8.432 -0.487 -10.547 1.00 66.25 182 GLY A N 1
ATOM 1496 C CA . GLY A 1 182 ? -8.710 0.741 -11.272 1.00 66.25 182 GLY A CA 1
ATOM 1497 C C . GLY A 1 182 ? -7.431 1.325 -11.873 1.00 66.25 182 GLY A C 1
ATOM 1498 O O . GLY A 1 182 ? -6.315 1.085 -11.398 1.00 66.25 182 GLY A O 1
ATOM 1499 N N . LEU A 1 183 ? -7.597 2.115 -12.936 1.00 67.00 183 LEU A N 1
ATOM 1500 C CA . LEU A 1 183 ? -6.495 2.803 -13.613 1.00 67.00 183 LEU A CA 1
ATOM 1501 C C . LEU A 1 183 ? -5.700 3.702 -12.646 1.00 67.00 183 LEU A C 1
ATOM 1503 O O . LEU A 1 183 ? -4.495 3.872 -12.813 1.00 67.00 183 LEU A O 1
ATOM 1507 N N . ASP A 1 184 ? -6.365 4.219 -11.610 1.00 70.38 184 ASP A N 1
ATOM 1508 C CA . ASP A 1 184 ? -5.815 4.994 -10.495 1.00 70.38 184 ASP A CA 1
ATOM 1509 C C . ASP A 1 184 ? -4.689 4.267 -9.741 1.00 70.38 184 ASP A C 1
ATOM 1511 O O . ASP A 1 184 ? -3.671 4.876 -9.411 1.00 70.38 184 ASP A O 1
ATOM 1515 N N . HIS A 1 185 ? -4.801 2.950 -9.559 1.00 67.31 185 HIS A N 1
ATOM 1516 C CA . HIS A 1 185 ? -3.803 2.144 -8.852 1.00 67.31 185 HIS A CA 1
ATOM 1517 C C . HIS A 1 185 ? -2.529 1.895 -9.678 1.00 67.31 185 HIS A C 1
ATOM 1519 O O . HIS A 1 185 ? -1.488 1.553 -9.114 1.00 67.31 185 HIS A O 1
ATOM 1525 N N . MET A 1 186 ? -2.587 2.067 -11.005 1.00 77.31 186 MET A N 1
ATOM 1526 C CA . MET A 1 186 ? -1.453 1.853 -11.917 1.00 77.31 186 MET A CA 1
ATOM 1527 C C . MET A 1 186 ? -0.854 3.149 -12.477 1.00 77.31 186 MET A C 1
ATOM 1529 O O . MET A 1 186 ? 0.120 3.087 -13.228 1.00 77.31 186 MET A O 1
ATOM 1533 N N . GLN A 1 187 ? -1.362 4.325 -12.091 1.00 85.25 187 GLN A N 1
ATOM 1534 C CA . GLN A 1 187 ? -0.890 5.617 -12.614 1.00 85.25 187 GLN A CA 1
ATOM 1535 C C . GLN A 1 187 ? 0.623 5.804 -12.458 1.00 85.25 187 GLN A C 1
ATOM 1537 O O . GLN A 1 187 ? 1.286 6.242 -13.392 1.00 85.25 187 GLN A O 1
ATOM 1542 N N . GLY A 1 188 ? 1.196 5.395 -11.320 1.00 83.50 188 GLY A N 1
ATOM 1543 C CA . GLY A 1 188 ? 2.643 5.472 -11.089 1.00 83.50 188 GLY A CA 1
ATOM 1544 C C . GLY A 1 188 ? 3.466 4.634 -12.074 1.00 83.50 188 GLY A C 1
ATOM 1545 O O . GLY A 1 188 ? 4.518 5.080 -12.530 1.00 83.50 188 GLY A O 1
ATOM 1546 N N . ALA A 1 189 ? 2.969 3.453 -12.455 1.00 84.44 189 ALA A N 1
ATOM 1547 C CA . ALA A 1 189 ? 3.619 2.605 -13.451 1.00 84.44 189 ALA A CA 1
ATOM 1548 C C . ALA A 1 189 ? 3.556 3.241 -14.847 1.00 84.44 189 ALA A C 1
ATOM 1550 O O . ALA A 1 189 ? 4.557 3.244 -15.561 1.00 84.44 189 ALA A O 1
ATOM 1551 N N . PHE A 1 190 ? 2.423 3.852 -15.206 1.00 88.88 190 PHE A N 1
ATOM 1552 C CA . PHE A 1 190 ? 2.291 4.593 -16.462 1.00 88.88 190 PHE A CA 1
ATOM 1553 C C . PHE A 1 190 ? 3.178 5.844 -16.500 1.00 88.88 190 PHE A C 1
ATOM 1555 O O . PHE A 1 190 ? 3.823 6.086 -17.516 1.00 88.88 190 PHE A O 1
ATOM 1562 N N . TYR A 1 191 ? 3.297 6.597 -15.401 1.00 90.56 191 TYR A N 1
ATOM 1563 C CA . TYR A 1 191 ? 4.215 7.738 -15.328 1.00 90.56 191 TYR A CA 1
ATOM 1564 C C . TYR A 1 191 ? 5.680 7.315 -15.461 1.00 90.56 191 TYR A C 1
ATOM 1566 O O . TYR A 1 191 ? 6.424 7.952 -16.200 1.00 90.56 191 TYR A O 1
ATOM 1574 N N . MET A 1 192 ? 6.090 6.224 -14.806 1.00 90.88 192 MET A N 1
ATOM 1575 C CA . MET A 1 192 ? 7.444 5.675 -14.954 1.00 90.88 192 MET A CA 1
ATOM 1576 C C . MET A 1 192 ? 7.714 5.186 -16.378 1.00 90.88 192 MET A C 1
ATOM 1578 O O . MET A 1 192 ? 8.794 5.434 -16.909 1.00 90.88 192 MET A O 1
ATOM 1582 N N . LEU A 1 193 ? 6.733 4.540 -17.015 1.00 92.12 193 LEU A N 1
ATOM 1583 C CA . LEU A 1 193 ? 6.847 4.095 -18.402 1.00 92.12 193 LEU A CA 1
ATOM 1584 C C . LEU A 1 193 ? 7.002 5.289 -19.350 1.00 92.12 193 LEU A C 1
ATOM 1586 O O . LEU A 1 193 ? 7.935 5.316 -20.147 1.00 92.12 193 LEU A O 1
ATOM 1590 N N . ILE A 1 194 ? 6.138 6.300 -19.228 1.00 95.06 194 ILE A N 1
ATOM 1591 C CA . ILE A 1 194 ? 6.195 7.510 -20.057 1.00 95.06 194 ILE A CA 1
ATOM 1592 C C . ILE A 1 194 ? 7.529 8.230 -19.844 1.00 95.06 1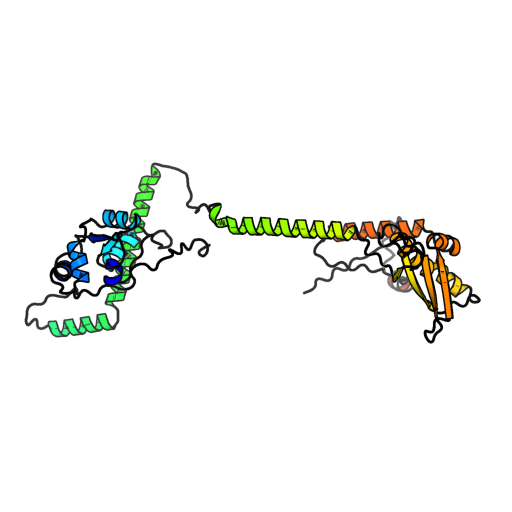94 ILE A C 1
ATOM 1594 O O . ILE A 1 194 ? 8.223 8.525 -20.815 1.00 95.06 194 ILE A O 1
ATOM 1598 N N . LEU A 1 195 ? 7.950 8.435 -18.594 1.00 95.56 195 LEU A N 1
ATOM 1599 C CA . LEU A 1 195 ? 9.233 9.066 -18.285 1.00 95.56 195 LEU A CA 1
ATOM 1600 C C . LEU A 1 195 ? 10.411 8.276 -18.874 1.00 95.56 195 LEU A C 1
ATOM 1602 O O . LEU A 1 195 ? 11.297 8.868 -19.486 1.00 95.56 195 LEU A O 1
ATOM 1606 N N . GLY A 1 196 ? 10.397 6.946 -18.757 1.00 95.88 196 GLY A N 1
ATOM 1607 C CA . GLY A 1 196 ? 11.413 6.073 -19.343 1.00 95.88 196 GLY A CA 1
ATOM 1608 C C . GLY A 1 196 ? 11.463 6.170 -20.868 1.00 95.88 196 GLY A C 1
ATOM 1609 O O . GLY A 1 196 ? 12.544 6.302 -21.440 1.00 95.88 196 GLY A O 1
ATOM 1610 N N . THR A 1 197 ? 10.303 6.189 -21.533 1.00 94.44 197 THR A N 1
ATOM 1611 C CA . THR A 1 197 ? 10.238 6.365 -22.994 1.00 94.44 197 THR A CA 1
ATOM 1612 C C . THR A 1 197 ? 10.740 7.738 -23.432 1.00 94.44 197 THR A C 1
ATOM 1614 O O . THR A 1 197 ? 11.454 7.833 -24.428 1.00 94.44 197 THR A O 1
ATOM 1617 N N . ILE A 1 198 ? 10.452 8.792 -22.664 1.00 95.75 198 ILE A N 1
ATOM 1618 C CA . ILE A 1 198 ? 10.941 10.146 -22.928 1.00 95.75 198 ILE A CA 1
ATOM 1619 C C . ILE A 1 198 ? 12.466 10.198 -22.781 1.00 95.75 198 ILE A C 1
ATOM 1621 O O . ILE A 1 198 ? 13.145 10.643 -23.703 1.00 95.75 198 ILE A O 1
ATOM 1625 N N . ILE A 1 199 ? 13.017 9.687 -21.675 1.00 95.19 199 ILE A N 1
ATOM 1626 C CA . ILE A 1 199 ? 14.469 9.648 -21.437 1.00 95.19 199 ILE A CA 1
ATOM 1627 C C . ILE A 1 199 ? 15.176 8.835 -22.528 1.00 95.19 199 ILE A C 1
ATOM 1629 O O . ILE A 1 199 ? 16.184 9.284 -23.063 1.00 95.19 199 ILE A O 1
ATOM 1633 N N . SER A 1 200 ? 14.634 7.673 -22.903 1.00 94.25 200 SER A N 1
ATOM 1634 C CA . SER A 1 200 ? 15.191 6.841 -23.975 1.00 94.25 200 SER A CA 1
ATOM 1635 C C . SER A 1 200 ? 15.155 7.552 -25.329 1.00 94.25 200 SER A C 1
ATOM 1637 O O . SER A 1 200 ? 16.147 7.541 -26.055 1.00 94.25 200 SER A O 1
ATOM 1639 N N . THR A 1 201 ? 14.054 8.237 -25.645 1.00 93.88 201 THR A N 1
ATOM 1640 C CA . THR A 1 201 ? 13.931 9.010 -26.888 1.00 93.88 201 THR A CA 1
ATOM 1641 C C . THR A 1 201 ? 14.933 10.163 -26.918 1.00 93.88 201 THR A C 1
ATOM 1643 O O . THR A 1 201 ? 15.576 10.377 -27.942 1.00 93.88 201 THR A O 1
ATOM 1646 N N . PHE A 1 202 ? 15.131 10.867 -25.798 1.00 92.50 202 PHE A N 1
ATOM 1647 C CA . PHE A 1 202 ? 16.148 11.916 -25.685 1.00 92.50 202 PHE A CA 1
ATOM 1648 C C . PHE A 1 202 ? 17.576 11.374 -25.758 1.00 92.50 202 PHE A C 1
ATOM 1650 O O . PHE A 1 202 ? 18.418 12.012 -26.382 1.00 92.50 202 PHE A O 1
ATOM 1657 N N . ALA A 1 203 ? 17.851 10.203 -25.182 1.00 90.38 203 ALA A N 1
ATOM 1658 C CA . ALA A 1 203 ? 19.152 9.553 -25.300 1.00 90.38 203 ALA A CA 1
ATOM 1659 C C . ALA A 1 203 ? 19.455 9.186 -26.761 1.00 90.38 203 ALA A C 1
ATOM 1661 O O . ALA A 1 203 ? 20.518 9.526 -27.267 1.00 90.38 203 ALA A O 1
ATOM 1662 N N . ILE A 1 204 ? 18.489 8.594 -27.470 1.00 90.50 204 ILE A N 1
ATOM 1663 C CA . ILE A 1 204 ? 18.631 8.242 -28.890 1.00 90.50 204 ILE A CA 1
ATOM 1664 C C . ILE A 1 204 ? 18.760 9.497 -29.761 1.00 90.50 204 ILE A C 1
ATOM 1666 O O . ILE A 1 204 ? 19.605 9.542 -30.649 1.00 90.50 204 ILE A O 1
ATOM 1670 N N . LEU A 1 205 ? 17.964 10.541 -29.510 1.00 86.31 205 LEU A N 1
ATOM 1671 C CA . LEU A 1 205 ? 18.109 11.828 -30.200 1.00 86.31 205 LEU A CA 1
ATOM 1672 C C . LEU A 1 205 ? 19.483 12.450 -29.941 1.00 86.31 205 LEU A C 1
ATOM 1674 O O . LEU A 1 205 ? 20.096 12.959 -30.875 1.00 86.31 205 LEU A O 1
ATOM 1678 N N . GLY A 1 206 ? 19.980 12.366 -28.706 1.00 83.00 206 GLY A N 1
ATOM 1679 C CA . GLY A 1 206 ? 21.323 12.791 -28.327 1.00 83.00 206 GLY A CA 1
ATOM 1680 C C . GLY A 1 206 ? 22.405 12.011 -29.069 1.00 83.00 206 GLY A C 1
ATOM 1681 O O . GLY A 1 206 ? 23.310 12.619 -29.623 1.00 83.00 206 GLY A O 1
ATOM 1682 N N . GLU A 1 207 ? 22.286 10.688 -29.169 1.00 79.81 207 GLU A N 1
ATOM 1683 C CA . GLU A 1 207 ? 23.206 9.851 -29.947 1.00 79.81 207 GLU A CA 1
ATOM 1684 C C . GLU A 1 207 ? 23.139 10.134 -31.451 1.00 79.81 207 GLU A C 1
ATOM 1686 O O . GLU A 1 207 ? 24.168 10.113 -32.120 1.00 79.81 207 GLU A O 1
ATOM 1691 N N . ILE A 1 208 ? 21.958 10.424 -32.001 1.00 76.31 208 ILE A N 1
ATOM 1692 C CA . ILE A 1 208 ? 21.788 10.794 -33.414 1.00 76.31 208 ILE A CA 1
ATOM 1693 C C . ILE A 1 208 ? 22.409 12.170 -33.694 1.00 76.31 208 ILE A C 1
ATOM 1695 O O . ILE A 1 208 ? 23.080 12.336 -34.712 1.00 76.31 208 ILE A O 1
ATOM 1699 N N . LEU A 1 209 ? 22.239 13.133 -32.783 1.00 70.44 209 LEU A N 1
ATOM 1700 C CA . LEU A 1 209 ? 22.881 14.451 -32.846 1.00 70.44 209 LEU A CA 1
ATOM 1701 C C . LEU A 1 209 ? 24.401 14.353 -32.674 1.00 70.44 209 LEU A C 1
ATOM 1703 O O . LEU A 1 209 ? 25.142 14.992 -33.413 1.00 70.44 209 LEU A O 1
ATOM 1707 N N . LEU A 1 210 ? 24.878 13.511 -31.756 1.00 60.72 210 LEU A N 1
ATOM 1708 C CA . LEU A 1 210 ? 26.304 13.251 -31.556 1.00 60.72 210 LEU A CA 1
ATOM 1709 C C . LEU A 1 210 ? 26.915 12.441 -32.705 1.00 60.72 210 LEU A C 1
ATOM 1711 O O . LEU A 1 210 ? 28.077 12.650 -33.016 1.00 60.72 210 LEU A O 1
ATOM 1715 N N . ARG A 1 211 ? 26.146 11.593 -33.404 1.00 56.38 211 ARG A N 1
ATOM 1716 C CA . ARG A 1 211 ? 26.565 10.946 -34.664 1.00 56.38 211 ARG A CA 1
ATOM 1717 C C . ARG A 1 211 ? 26.788 11.934 -35.802 1.00 56.38 211 ARG A C 1
ATOM 1719 O O . ARG A 1 211 ? 27.488 11.593 -36.752 1.00 56.38 211 ARG A O 1
ATOM 1726 N N . TYR A 1 212 ? 26.185 13.119 -35.723 1.00 51.50 212 TYR A N 1
ATOM 1727 C CA . TYR A 1 212 ? 26.440 14.205 -36.665 1.00 51.50 212 TYR A CA 1
ATOM 1728 C C . TYR A 1 212 ? 27.812 14.853 -36.440 1.00 51.50 212 TYR A C 1
ATOM 1730 O O . TYR A 1 212 ? 28.334 15.491 -37.350 1.00 51.50 212 TYR A O 1
ATOM 1738 N N . TYR A 1 213 ? 28.421 14.637 -35.269 1.00 49.72 213 TYR A N 1
ATOM 1739 C CA . TYR A 1 213 ? 29.830 14.914 -35.038 1.00 49.72 213 TYR A CA 1
ATOM 1740 C C . TYR A 1 213 ? 30.629 13.642 -35.331 1.00 49.72 213 TYR A C 1
ATOM 1742 O O . TYR A 1 213 ? 30.546 12.669 -34.577 1.00 49.72 213 TYR A O 1
ATOM 1750 N N . PRO A 1 214 ? 31.398 13.595 -36.428 1.00 46.75 214 PRO A N 1
ATOM 1751 C CA . PRO A 1 214 ? 32.281 12.473 -36.667 1.00 46.75 214 PRO A CA 1
ATOM 1752 C C . PRO A 1 214 ? 33.319 12.384 -35.540 1.00 46.75 214 PRO A C 1
ATOM 1754 O O . PRO A 1 214 ? 34.329 13.081 -35.555 1.00 46.75 214 PRO A O 1
ATOM 1757 N N . VAL A 1 215 ? 33.123 11.475 -34.582 1.00 47.88 215 VAL A N 1
ATOM 1758 C CA . VAL A 1 215 ? 34.233 10.931 -33.788 1.00 47.88 215 VAL A CA 1
ATOM 1759 C C . VAL A 1 215 ? 34.989 9.976 -34.709 1.00 47.88 215 VAL A C 1
ATOM 1761 O O . VAL A 1 215 ? 34.868 8.754 -34.644 1.00 47.88 215 VAL A O 1
ATOM 1764 N N . LEU A 1 216 ? 35.694 10.565 -35.669 1.00 53.66 216 LEU A N 1
ATOM 1765 C CA . LEU A 1 216 ? 36.684 9.886 -36.482 1.00 53.66 216 LEU A CA 1
ATOM 1766 C C . LEU A 1 216 ? 37.934 9.662 -35.620 1.00 53.66 216 LEU A C 1
ATOM 1768 O O . LEU A 1 216 ? 38.261 10.477 -34.757 1.00 53.66 216 LEU A O 1
ATOM 1772 N N . MET A 1 217 ? 38.678 8.590 -35.897 1.00 57.34 217 MET A N 1
ATOM 1773 C CA . MET A 1 217 ? 40.060 8.433 -35.425 1.00 57.34 217 MET A CA 1
ATOM 1774 C C . MET A 1 217 ? 40.967 9.444 -36.149 1.00 57.34 217 MET A C 1
ATOM 1776 O O . MET A 1 217 ? 41.724 9.089 -37.050 1.00 57.34 217 MET A O 1
ATOM 1780 N N . VAL A 1 218 ? 40.824 10.720 -35.804 1.00 68.75 218 VAL A N 1
ATOM 1781 C CA . VAL A 1 218 ? 41.717 11.804 -36.207 1.00 68.75 218 VAL A CA 1
ATOM 1782 C C . VAL A 1 218 ? 42.774 11.945 -35.121 1.00 68.75 218 VAL A C 1
ATOM 1784 O O . VAL A 1 218 ? 42.436 12.145 -33.957 1.00 68.75 218 VAL A O 1
ATOM 1787 N N . ASP A 1 219 ? 44.047 11.859 -35.500 1.00 81.81 219 ASP A N 1
ATOM 1788 C CA . ASP A 1 219 ? 45.154 12.022 -34.551 1.00 81.81 219 ASP A CA 1
ATOM 1789 C C . ASP A 1 219 ? 45.609 13.489 -34.450 1.00 81.81 219 ASP A C 1
ATOM 1791 O O . ASP A 1 219 ? 46.215 13.884 -33.456 1.00 81.81 219 ASP A O 1
ATOM 1795 N N . GLY A 1 220 ? 45.318 14.311 -35.466 1.00 81.12 220 GLY A N 1
ATOM 1796 C CA . GLY A 1 220 ? 45.611 15.742 -35.460 1.00 81.12 220 GLY A CA 1
ATOM 1797 C C . GLY A 1 220 ? 44.950 16.506 -36.609 1.00 81.12 220 GLY A C 1
ATOM 1798 O O . GLY A 1 220 ? 44.391 15.912 -37.532 1.00 81.12 220 GLY A O 1
ATOM 1799 N N . ALA A 1 221 ? 45.043 17.832 -36.555 1.00 83.50 221 ALA A N 1
ATOM 1800 C CA . ALA A 1 221 ? 44.595 18.740 -37.606 1.00 83.50 221 ALA A CA 1
ATOM 1801 C C . ALA A 1 221 ? 45.739 19.678 -38.009 1.00 83.50 221 ALA A C 1
ATOM 1803 O O . ALA A 1 221 ? 46.513 20.121 -37.158 1.00 83.50 221 ALA A O 1
ATOM 1804 N N . ASP A 1 222 ? 45.856 19.945 -39.305 1.00 80.50 222 ASP A N 1
ATOM 1805 C CA . ASP A 1 222 ? 46.813 20.886 -39.875 1.00 80.50 222 ASP A CA 1
ATOM 1806 C C . ASP A 1 222 ? 46.333 22.324 -39.598 1.00 80.50 222 ASP A C 1
ATOM 1808 O O . ASP A 1 222 ? 45.295 22.722 -40.131 1.00 80.50 222 ASP A O 1
ATOM 1812 N N . PRO A 1 223 ? 47.037 23.109 -38.761 1.00 79.50 223 PRO A N 1
ATOM 1813 C CA . PRO A 1 223 ? 46.563 24.418 -38.317 1.00 79.50 223 PRO A CA 1
ATOM 1814 C C . PRO A 1 223 ? 46.465 25.447 -39.450 1.00 79.50 223 PRO A C 1
ATOM 1816 O O . PRO A 1 223 ? 45.761 26.439 -39.292 1.00 79.50 223 PRO A O 1
ATOM 1819 N N . GLU A 1 224 ? 47.148 25.231 -40.578 1.00 79.81 224 GLU A N 1
ATOM 1820 C CA . GLU A 1 224 ? 47.073 26.125 -41.742 1.00 79.81 224 GLU A CA 1
ATOM 1821 C C . GLU A 1 224 ? 45.821 25.882 -42.599 1.00 79.81 224 GLU A C 1
ATOM 1823 O O . GLU A 1 224 ? 45.416 26.761 -43.356 1.00 79.81 224 GLU A O 1
ATOM 1828 N N . LEU A 1 225 ? 45.206 24.699 -42.483 1.00 75.19 225 LEU A N 1
ATOM 1829 C CA . LEU A 1 225 ? 44.049 24.272 -43.278 1.00 75.19 225 LEU A CA 1
ATOM 1830 C C . LEU A 1 225 ? 42.777 24.093 -42.433 1.00 75.19 225 LEU A C 1
ATOM 1832 O O . LEU A 1 225 ? 41.713 23.825 -42.983 1.00 75.19 225 LEU A O 1
ATOM 1836 N N . PHE A 1 226 ? 42.883 24.169 -41.106 1.00 76.06 226 PHE A N 1
ATOM 1837 C CA . PHE A 1 226 ? 41.797 23.853 -40.183 1.00 76.06 226 PHE A CA 1
ATOM 1838 C C . PHE A 1 226 ? 40.746 24.970 -40.097 1.00 76.06 226 PHE A C 1
ATOM 1840 O O . PHE A 1 226 ? 41.059 26.104 -39.735 1.00 76.06 226 PHE A O 1
ATOM 1847 N N . GLU A 1 227 ? 39.484 24.614 -40.347 1.00 71.94 227 GLU A N 1
ATOM 1848 C CA . GLU A 1 227 ? 38.311 25.468 -40.139 1.00 71.94 227 GLU A CA 1
ATOM 1849 C C . GLU A 1 227 ? 37.423 24.893 -39.017 1.00 71.94 227 GLU A C 1
ATOM 1851 O O . GLU A 1 227 ? 37.168 23.689 -38.956 1.00 71.94 227 GLU A O 1
ATOM 1856 N N . GLU A 1 228 ? 36.922 25.755 -38.122 1.00 67.88 228 GLU A N 1
ATOM 1857 C CA . GLU A 1 228 ? 36.126 25.357 -36.941 1.00 67.88 228 GLU A CA 1
ATOM 1858 C C . GLU A 1 228 ? 34.741 24.778 -37.273 1.00 67.88 228 GLU A C 1
ATOM 1860 O O . GLU A 1 228 ? 34.026 24.324 -36.381 1.00 67.88 228 GLU A O 1
ATOM 1865 N N . ASP A 1 229 ? 34.322 24.801 -38.537 1.00 70.50 229 ASP A N 1
ATOM 1866 C CA . ASP A 1 229 ? 33.004 24.312 -38.930 1.00 70.50 229 ASP A CA 1
ATOM 1867 C C . ASP A 1 229 ? 32.950 22.783 -39.115 1.00 70.50 229 ASP A C 1
ATOM 1869 O O . ASP A 1 229 ? 31.856 22.230 -39.264 1.00 70.50 229 ASP A O 1
ATOM 1873 N N . PHE A 1 230 ? 34.111 22.105 -39.058 1.00 66.75 230 PHE A N 1
ATOM 1874 C CA . PHE A 1 230 ? 34.302 20.653 -39.197 1.00 66.75 230 PHE A CA 1
ATOM 1875 C C . PHE A 1 230 ? 33.656 20.043 -40.455 1.00 66.75 230 PHE A C 1
ATOM 1877 O O . PHE A 1 230 ? 33.474 18.823 -40.529 1.00 66.75 230 PHE A O 1
ATOM 1884 N N . LYS A 1 231 ? 33.288 20.862 -41.450 1.00 67.69 231 LYS A N 1
ATOM 1885 C CA . LYS A 1 231 ? 32.682 20.376 -42.697 1.00 67.69 231 LYS A CA 1
ATOM 1886 C C . LYS A 1 231 ? 33.732 19.894 -43.675 1.00 67.69 231 LYS A C 1
ATOM 1888 O O . LYS A 1 231 ? 33.465 18.959 -44.431 1.00 67.69 231 LYS A O 1
ATOM 1893 N N . ASP A 1 232 ? 34.900 20.526 -43.659 1.00 70.31 232 ASP A N 1
ATOM 1894 C CA . ASP A 1 232 ? 36.013 20.121 -44.493 1.00 70.31 232 ASP A CA 1
ATOM 1895 C C . ASP A 1 232 ? 36.934 19.149 -43.751 1.00 70.31 232 ASP A C 1
ATOM 1897 O O . ASP A 1 232 ? 37.604 19.487 -42.773 1.00 70.31 232 ASP A O 1
ATOM 1901 N N . LEU A 1 233 ? 36.974 17.912 -44.249 1.00 76.94 233 LEU A N 1
ATOM 1902 C CA . LEU A 1 233 ? 37.855 16.872 -43.728 1.00 76.94 233 LEU A CA 1
ATOM 1903 C C . LEU A 1 233 ? 39.300 17.010 -44.246 1.00 76.94 233 LEU A C 1
ATOM 1905 O O . LEU A 1 233 ? 40.168 16.230 -43.847 1.00 76.94 233 LEU A O 1
ATOM 1909 N N . SER A 1 234 ? 39.567 17.982 -45.132 1.00 77.94 234 SER A N 1
ATOM 1910 C CA . SER A 1 234 ? 40.862 18.171 -45.794 1.00 77.94 234 SER A CA 1
ATOM 1911 C C . SER A 1 234 ? 42.019 18.476 -44.838 1.00 77.94 234 SER A C 1
ATOM 1913 O O . SER A 1 234 ? 43.168 18.109 -45.104 1.00 77.94 234 SER A O 1
ATOM 1915 N N . SER A 1 235 ? 41.695 19.114 -43.713 1.00 82.00 235 SER A N 1
ATOM 1916 C CA . SER A 1 235 ? 42.634 19.565 -42.688 1.00 82.00 235 SER A CA 1
ATOM 1917 C C . SER A 1 235 ? 43.058 18.466 -41.715 1.00 82.00 235 SER A C 1
ATOM 1919 O O . SER A 1 235 ? 44.058 18.615 -41.013 1.00 82.00 235 SER A O 1
ATOM 1921 N N . PHE A 1 236 ? 42.335 17.346 -41.666 1.00 86.75 236 PHE A N 1
ATOM 1922 C CA . PHE A 1 236 ? 42.619 16.279 -40.716 1.00 86.75 236 PHE A CA 1
ATOM 1923 C C . PHE A 1 236 ? 43.701 15.330 -41.208 1.00 86.75 236 PHE A C 1
ATOM 1925 O O . PHE A 1 236 ? 43.797 14.989 -42.391 1.00 86.75 236 PHE A O 1
ATOM 1932 N N . ILE A 1 237 ? 44.497 14.861 -40.251 1.00 87.75 237 ILE A N 1
ATOM 1933 C CA . ILE A 1 237 ? 45.581 13.921 -40.488 1.00 87.75 237 ILE A CA 1
ATOM 1934 C C . ILE A 1 237 ? 45.490 12.726 -39.539 1.00 87.75 237 ILE A C 1
ATOM 1936 O O . ILE A 1 237 ? 45.091 12.831 -38.376 1.00 87.75 237 ILE A O 1
ATOM 1940 N N . THR A 1 238 ? 45.939 11.579 -40.031 1.00 89.56 238 THR A N 1
ATOM 1941 C CA . THR A 1 238 ? 46.245 10.414 -39.197 1.00 89.56 238 THR A CA 1
ATOM 1942 C C . THR A 1 238 ? 47.754 10.289 -39.066 1.00 89.56 238 THR A C 1
ATOM 1944 O O . THR A 1 238 ? 48.475 10.324 -40.067 1.00 89.56 238 THR A O 1
ATOM 1947 N N . VAL A 1 239 ? 48.242 10.115 -37.840 1.00 89.69 239 VAL A N 1
ATOM 1948 C CA . VAL A 1 239 ? 49.672 10.033 -37.546 1.00 89.69 239 VAL A CA 1
ATOM 1949 C C . VAL A 1 239 ? 50.033 8.582 -37.277 1.00 89.69 239 VAL A C 1
ATOM 1951 O O . VAL A 1 239 ? 49.560 7.948 -36.337 1.00 89.69 239 VAL A O 1
ATOM 1954 N N . LYS A 1 240 ? 50.915 8.029 -38.104 1.00 89.25 240 LYS A N 1
ATOM 1955 C CA . LYS A 1 240 ? 51.456 6.682 -37.924 1.00 89.25 240 LYS A CA 1
ATOM 1956 C C . LYS A 1 240 ? 52.953 6.755 -37.679 1.00 89.25 240 LYS A C 1
ATOM 1958 O O . LYS A 1 240 ? 53.653 7.650 -38.139 1.00 89.25 240 LYS A O 1
ATOM 1963 N N . CYS A 1 241 ? 53.468 5.754 -36.980 1.00 86.81 241 CYS A N 1
ATOM 1964 C CA . CYS A 1 241 ? 54.898 5.587 -36.785 1.00 86.81 241 CYS A CA 1
ATOM 1965 C C . CYS A 1 241 ? 55.308 4.178 -37.205 1.00 86.81 241 CYS A C 1
ATOM 1967 O O . CYS A 1 241 ? 54.635 3.192 -36.883 1.00 86.81 241 CYS A O 1
ATOM 1969 N N . CYS A 1 242 ? 56.408 4.058 -37.942 1.00 85.62 242 CYS A N 1
ATOM 1970 C CA . CYS A 1 242 ? 56.947 2.765 -38.326 1.00 85.62 242 CYS A CA 1
ATOM 1971 C C . CYS A 1 242 ? 58.467 2.723 -38.192 1.00 85.62 242 CYS A C 1
ATOM 1973 O O . CYS A 1 242 ? 59.157 3.717 -38.377 1.00 85.62 242 CYS A O 1
ATOM 1975 N N . LYS A 1 243 ? 58.993 1.549 -37.834 1.00 84.06 243 LYS A N 1
ATOM 1976 C CA . LYS A 1 243 ? 60.434 1.295 -37.871 1.00 84.06 243 LYS A CA 1
ATOM 1977 C C . LYS A 1 243 ? 60.947 1.508 -39.295 1.00 84.06 243 LYS A C 1
ATOM 1979 O O . LYS A 1 243 ? 60.219 1.171 -40.232 1.00 84.06 243 LYS A O 1
ATOM 1984 N N . GLU A 1 244 ? 62.165 2.026 -39.418 1.00 80.44 244 GLU A N 1
ATOM 1985 C CA . GLU A 1 244 ? 62.881 2.169 -40.684 1.00 80.44 244 GLU A CA 1
ATOM 1986 C C . GLU A 1 244 ? 62.678 0.954 -41.592 1.00 80.44 244 GLU A C 1
ATOM 1988 O O . GLU A 1 244 ? 62.800 -0.206 -41.181 1.00 80.44 244 GLU A O 1
ATOM 1993 N N . ILE A 1 245 ? 62.329 1.250 -42.840 1.00 75.81 245 ILE A N 1
ATOM 1994 C CA . ILE A 1 245 ? 62.205 0.252 -43.887 1.00 75.81 245 ILE A CA 1
ATOM 1995 C C . ILE A 1 245 ? 63.399 0.445 -44.785 1.00 75.81 245 ILE A C 1
ATOM 1997 O O . ILE A 1 245 ? 63.465 1.410 -45.545 1.00 75.81 245 ILE A O 1
ATOM 2001 N N . ASP A 1 246 ? 64.319 -0.499 -44.675 1.00 72.81 246 ASP A N 1
ATOM 2002 C CA . ASP A 1 246 ? 65.423 -0.622 -45.600 1.00 72.81 246 ASP A CA 1
ATOM 2003 C C . ASP A 1 246 ? 64.864 -0.856 -47.010 1.00 72.81 246 ASP A C 1
ATOM 2005 O O . ASP A 1 246 ? 64.274 -1.899 -47.307 1.00 72.81 246 ASP A O 1
ATOM 2009 N N . THR A 1 247 ? 64.994 0.157 -47.863 1.00 66.62 247 THR A N 1
ATOM 2010 C CA . THR A 1 247 ? 64.535 0.126 -49.253 1.00 66.62 247 THR A CA 1
ATOM 2011 C C . THR A 1 247 ? 65.413 -0.758 -50.134 1.00 66.62 247 THR A C 1
ATOM 2013 O O . THR A 1 247 ? 64.987 -1.100 -51.237 1.00 66.62 247 THR A O 1
ATOM 2016 N N . THR A 1 248 ? 66.592 -1.173 -49.656 1.00 70.94 248 THR A N 1
ATOM 2017 C CA . THR A 1 248 ? 67.450 -2.142 -50.350 1.00 70.94 248 THR A CA 1
ATOM 2018 C C . THR A 1 248 ? 66.952 -3.581 -50.174 1.00 70.94 248 THR A C 1
ATOM 2020 O O . THR A 1 248 ? 67.163 -4.427 -51.045 1.00 70.94 248 THR A O 1
ATOM 2023 N N . ASP A 1 249 ? 66.185 -3.853 -49.112 1.00 81.88 249 ASP A N 1
ATOM 2024 C CA . ASP A 1 249 ? 65.531 -5.138 -48.870 1.00 81.88 249 ASP A CA 1
ATOM 2025 C C . ASP A 1 249 ? 64.162 -5.190 -49.573 1.00 81.88 249 ASP A C 1
ATOM 2027 O O . ASP A 1 249 ? 63.112 -4.798 -49.043 1.00 81.88 249 ASP A O 1
ATOM 2031 N N . ALA A 1 250 ? 64.171 -5.728 -50.794 1.00 80.50 250 ALA A N 1
ATOM 2032 C CA . ALA A 1 250 ? 62.982 -5.866 -51.632 1.00 80.50 250 ALA A CA 1
ATOM 2033 C C . ALA A 1 250 ? 61.830 -6.631 -50.946 1.00 80.50 250 ALA A C 1
ATOM 2035 O O . ALA A 1 250 ? 60.655 -6.375 -51.230 1.00 80.50 250 ALA A O 1
ATOM 2036 N N . PHE A 1 251 ? 62.126 -7.553 -50.021 1.00 82.31 251 PHE A N 1
ATOM 2037 C CA . PHE A 1 251 ? 61.102 -8.317 -49.310 1.00 82.31 251 PHE A CA 1
ATOM 2038 C C . PHE A 1 251 ? 60.394 -7.465 -48.251 1.00 82.31 251 PHE A C 1
ATOM 2040 O O . PHE A 1 251 ? 59.157 -7.467 -48.182 1.00 82.31 251 PHE A O 1
ATOM 2047 N N . LYS A 1 252 ? 61.150 -6.698 -47.457 1.00 81.62 252 LYS A N 1
ATOM 2048 C CA . LYS A 1 252 ? 60.583 -5.772 -46.461 1.00 81.62 252 LYS A CA 1
ATOM 2049 C C . LYS A 1 252 ? 59.784 -4.656 -47.123 1.00 81.62 252 LYS A C 1
ATOM 2051 O O . LYS A 1 252 ? 58.658 -4.393 -46.693 1.00 81.62 252 LYS A O 1
ATOM 2056 N N . ALA A 1 253 ? 60.306 -4.073 -48.203 1.00 82.12 253 ALA A N 1
ATOM 2057 C CA . ALA A 1 253 ? 59.602 -3.058 -48.981 1.00 82.12 253 ALA A CA 1
ATOM 2058 C C . ALA A 1 253 ? 58.271 -3.591 -49.548 1.00 82.12 253 ALA A C 1
ATOM 2060 O O . ALA A 1 253 ? 57.232 -2.934 -49.438 1.00 82.12 253 ALA A O 1
ATOM 2061 N N . ARG A 1 254 ? 58.260 -4.824 -50.075 1.00 86.12 254 ARG A N 1
ATOM 2062 C CA . ARG A 1 254 ? 57.034 -5.471 -50.567 1.00 86.12 254 ARG A CA 1
ATOM 2063 C C . ARG A 1 254 ? 56.015 -5.717 -49.454 1.00 86.12 254 ARG A C 1
ATOM 2065 O O . ARG A 1 254 ? 54.836 -5.427 -49.638 1.00 86.12 254 ARG A O 1
ATOM 2072 N N . ASN A 1 255 ? 56.437 -6.239 -48.302 1.00 85.44 255 ASN A N 1
ATOM 2073 C CA . ASN A 1 255 ? 55.530 -6.499 -47.178 1.00 85.44 255 ASN A CA 1
ATOM 2074 C C . ASN A 1 255 ? 54.955 -5.212 -46.589 1.00 85.44 255 ASN A C 1
ATOM 2076 O O . ASN A 1 255 ? 53.784 -5.178 -46.213 1.00 85.44 255 ASN A O 1
ATOM 2080 N N . PHE A 1 256 ? 55.751 -4.146 -46.544 1.00 86.06 256 PHE A N 1
ATOM 2081 C CA . PHE A 1 256 ? 55.276 -2.834 -46.140 1.00 86.06 256 PHE A CA 1
ATOM 2082 C C . PHE A 1 256 ? 54.125 -2.347 -47.025 1.00 86.06 256 PHE A C 1
ATOM 2084 O O . PHE A 1 256 ? 53.040 -2.061 -46.514 1.00 86.06 256 PHE A O 1
ATOM 2091 N N . ARG A 1 257 ? 54.340 -2.339 -48.347 1.00 86.56 257 ARG A N 1
ATOM 2092 C CA . ARG A 1 257 ? 53.321 -1.932 -49.324 1.00 86.56 257 ARG A CA 1
ATOM 2093 C C . ARG A 1 257 ? 52.105 -2.855 -49.306 1.00 86.56 257 ARG A C 1
ATOM 2095 O O . ARG A 1 257 ? 50.981 -2.393 -49.445 1.00 86.56 257 ARG A O 1
ATOM 2102 N N . LYS A 1 258 ? 52.306 -4.158 -49.088 1.00 85.69 258 LYS A N 1
ATOM 2103 C CA . LYS A 1 258 ? 51.218 -5.141 -49.063 1.00 85.69 258 LYS A CA 1
ATOM 2104 C C . LYS A 1 258 ? 50.332 -5.041 -47.822 1.00 85.69 258 LYS A C 1
ATOM 2106 O O . LYS A 1 258 ? 49.115 -5.143 -47.936 1.00 85.69 258 LYS A O 1
ATOM 2111 N N . PHE A 1 259 ? 50.933 -4.909 -46.641 1.00 86.06 259 PHE A N 1
ATOM 2112 C CA . PHE A 1 259 ? 50.208 -5.025 -45.375 1.00 86.06 259 PHE A CA 1
ATOM 2113 C C . PHE A 1 259 ? 49.959 -3.669 -44.717 1.00 86.06 259 PHE A C 1
ATOM 2115 O O . PHE A 1 259 ? 48.809 -3.343 -44.441 1.00 86.06 259 PHE A O 1
ATOM 2122 N N . LYS A 1 260 ? 51.005 -2.861 -44.495 1.00 87.31 260 LYS A N 1
ATOM 2123 C CA . LYS A 1 260 ? 50.860 -1.592 -43.764 1.00 87.31 260 LYS A CA 1
ATOM 2124 C C . LYS A 1 260 ? 50.120 -0.542 -44.582 1.00 87.31 260 LYS A C 1
ATOM 2126 O O . LYS A 1 260 ? 49.191 0.062 -44.064 1.00 87.31 260 LYS A O 1
ATOM 2131 N N . MET A 1 261 ? 50.472 -0.368 -45.858 1.00 89.50 261 MET A N 1
ATOM 2132 C CA . MET A 1 261 ? 49.775 0.603 -46.712 1.00 89.50 261 MET A CA 1
ATOM 2133 C C . MET A 1 261 ? 48.310 0.227 -46.947 1.00 89.50 261 MET A C 1
ATOM 2135 O O . MET A 1 261 ? 47.469 1.114 -46.925 1.00 89.50 261 MET A O 1
ATOM 2139 N N . ASN A 1 262 ? 47.983 -1.063 -47.103 1.00 89.38 262 ASN A N 1
ATOM 2140 C CA . ASN A 1 262 ? 46.586 -1.508 -47.203 1.00 89.38 262 ASN A CA 1
ATOM 2141 C C . ASN A 1 262 ? 45.810 -1.205 -45.914 1.00 89.38 262 ASN A C 1
ATOM 2143 O O . ASN A 1 262 ? 44.697 -0.693 -45.967 1.00 89.38 262 ASN A O 1
ATOM 2147 N N . GLN A 1 263 ? 46.414 -1.474 -44.753 1.00 86.56 263 GLN A N 1
ATOM 2148 C CA . GLN A 1 263 ? 45.809 -1.149 -43.464 1.00 86.56 263 GLN A CA 1
ATOM 2149 C C . GLN A 1 263 ? 45.556 0.360 -43.331 1.00 86.56 263 GLN A C 1
ATOM 2151 O O . GLN A 1 263 ? 44.437 0.762 -43.030 1.00 86.56 263 GLN A O 1
ATOM 2156 N N . TRP A 1 264 ? 46.563 1.196 -43.596 1.00 89.88 264 TRP A N 1
ATOM 2157 C CA . TRP A 1 264 ? 46.420 2.651 -43.510 1.00 89.88 264 TRP A CA 1
ATOM 2158 C C . TRP A 1 264 ? 45.396 3.182 -44.503 1.00 89.88 264 TRP A C 1
ATOM 2160 O O . TRP A 1 264 ? 44.569 4.009 -44.135 1.00 89.88 264 TRP A O 1
ATOM 2170 N N . TRP A 1 2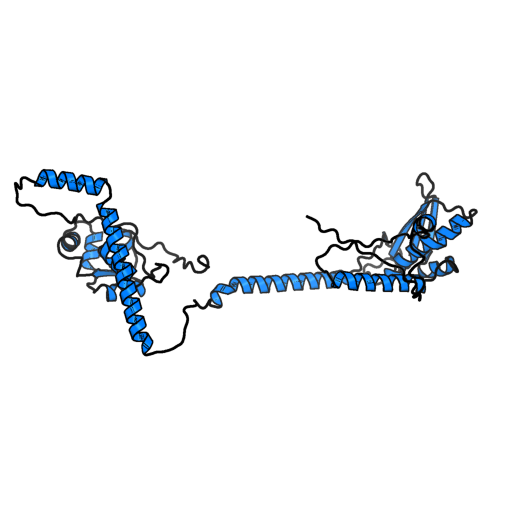65 ? 45.412 2.674 -45.733 1.00 91.25 265 TRP A N 1
ATOM 2171 C CA . TRP A 1 265 ? 44.422 3.020 -46.738 1.00 91.25 265 TRP A CA 1
ATOM 2172 C C . TRP A 1 265 ? 43.009 2.674 -46.273 1.00 91.25 265 TRP A C 1
ATOM 2174 O O . TRP A 1 265 ? 42.137 3.530 -46.320 1.00 91.25 265 TRP A O 1
ATOM 2184 N N . ALA A 1 266 ? 42.780 1.455 -45.780 1.00 85.88 266 ALA A N 1
ATOM 2185 C CA . ALA A 1 266 ? 41.462 1.028 -45.327 1.00 85.88 266 ALA A CA 1
ATOM 2186 C C . ALA A 1 266 ? 40.962 1.870 -44.141 1.00 85.88 266 ALA A C 1
ATOM 2188 O O . ALA A 1 266 ? 39.820 2.317 -44.160 1.00 85.88 266 ALA A O 1
ATOM 2189 N N . GLU A 1 267 ? 41.816 2.130 -43.146 1.00 84.44 267 GLU A N 1
ATOM 2190 C CA . GLU A 1 267 ? 41.488 2.982 -41.992 1.00 84.44 267 GLU A CA 1
ATOM 2191 C C . GLU A 1 267 ? 41.097 4.402 -42.436 1.00 84.44 267 GLU A C 1
ATOM 2193 O O . GLU A 1 267 ? 40.030 4.900 -42.085 1.00 84.44 267 GLU A O 1
ATOM 2198 N N . ASN A 1 268 ? 41.929 5.039 -43.262 1.00 87.38 268 ASN A N 1
ATOM 2199 C CA . ASN A 1 268 ? 41.744 6.438 -43.648 1.00 87.38 268 ASN A CA 1
ATOM 2200 C C . ASN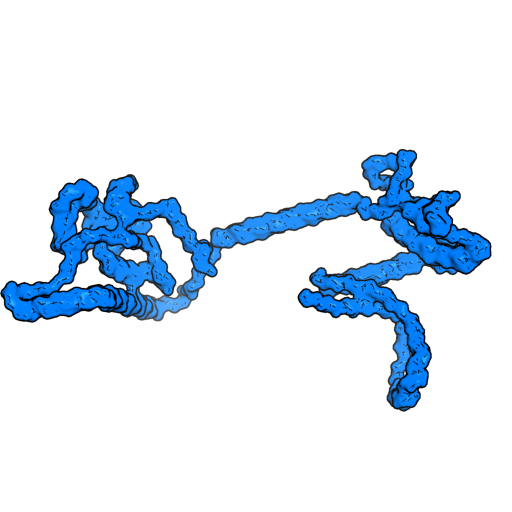 A 1 268 ? 40.639 6.622 -44.686 1.00 87.38 268 ASN A C 1
ATOM 2202 O O . ASN A 1 268 ? 39.887 7.590 -44.614 1.00 87.38 268 ASN A O 1
ATOM 2206 N N . LYS A 1 269 ? 40.493 5.687 -45.632 1.00 86.56 269 LYS A N 1
ATOM 2207 C CA . LYS A 1 269 ? 39.478 5.769 -46.687 1.00 86.56 269 LYS A CA 1
ATOM 2208 C C . LYS A 1 269 ? 38.063 5.597 -46.141 1.00 86.56 269 LYS A C 1
ATOM 2210 O O . LYS A 1 269 ? 37.149 6.219 -46.671 1.00 86.56 269 LYS A O 1
ATOM 2215 N N . LEU A 1 270 ? 37.883 4.789 -45.091 1.00 81.12 270 LEU A N 1
ATOM 2216 C CA . LEU A 1 270 ? 36.598 4.652 -44.395 1.00 81.12 270 LEU A CA 1
ATOM 2217 C C . LEU A 1 270 ? 36.239 5.908 -43.602 1.00 81.12 270 LEU A C 1
ATOM 2219 O O . LEU A 1 270 ? 35.073 6.288 -43.561 1.00 81.12 270 LEU A O 1
ATOM 2223 N N . CYS A 1 271 ? 37.241 6.544 -43.001 1.00 79.62 271 CYS A N 1
ATOM 2224 C CA . CYS A 1 271 ? 37.070 7.797 -42.280 1.00 79.62 271 CYS A CA 1
ATOM 2225 C C . CYS A 1 271 ? 36.938 9.005 -43.226 1.00 79.62 271 CYS A C 1
ATOM 2227 O O . CYS A 1 271 ? 36.344 10.000 -42.851 1.00 79.62 271 CYS A O 1
ATOM 2229 N N . GLY A 1 272 ? 37.446 8.938 -44.459 1.00 83.38 272 GLY A N 1
ATOM 2230 C CA . GLY A 1 272 ? 37.496 10.093 -45.363 1.00 83.38 272 GLY A CA 1
ATOM 2231 C C . GLY A 1 272 ? 38.660 11.047 -45.070 1.00 83.38 272 GLY A C 1
ATOM 2232 O O . GLY A 1 272 ? 38.612 12.205 -45.466 1.00 83.38 272 GLY A O 1
ATOM 2233 N N . ILE A 1 273 ? 39.705 10.564 -44.391 1.00 87.44 273 ILE A N 1
ATOM 2234 C CA . ILE A 1 273 ? 40.908 11.344 -44.079 1.00 87.44 273 ILE A CA 1
ATOM 2235 C C . ILE A 1 273 ? 41.839 11.314 -45.301 1.00 87.44 273 ILE A C 1
ATOM 2237 O O . ILE A 1 273 ? 42.240 10.227 -45.739 1.00 87.44 273 ILE A O 1
ATOM 2241 N N . PRO A 1 274 ? 42.217 12.468 -45.871 1.00 88.88 274 PRO A N 1
ATOM 2242 C CA . PRO A 1 274 ? 42.980 12.510 -47.117 1.00 88.88 274 PRO A CA 1
ATOM 2243 C C . PRO A 1 274 ? 44.484 12.307 -46.921 1.00 88.88 274 PRO A C 1
ATOM 2245 O O . PRO A 1 274 ? 45.181 12.003 -47.889 1.00 88.88 274 PRO A O 1
ATOM 2248 N N . ARG A 1 275 ? 45.008 12.482 -45.700 1.00 89.69 275 ARG A N 1
ATOM 2249 C CA . ARG A 1 275 ? 46.452 12.505 -45.443 1.00 89.69 275 ARG A CA 1
ATOM 2250 C C . ARG A 1 275 ? 46.855 11.615 -44.270 1.00 89.69 275 ARG A C 1
ATOM 2252 O O . ARG A 1 275 ? 46.362 11.752 -43.153 1.00 89.69 275 ARG A O 1
ATOM 2259 N N . VAL A 1 276 ? 47.852 10.771 -44.522 1.00 90.94 276 VAL A N 1
ATOM 2260 C CA . VAL A 1 276 ? 48.540 9.965 -43.511 1.00 90.94 276 VAL A CA 1
ATOM 2261 C C . VAL A 1 276 ? 49.963 10.478 -43.354 1.00 90.94 276 VAL A C 1
ATOM 2263 O O . VAL A 1 276 ? 50.753 10.431 -44.297 1.00 90.94 276 VAL A O 1
ATOM 2266 N N . VAL A 1 277 ? 50.307 10.943 -42.159 1.00 91.62 277 VAL A N 1
ATOM 2267 C CA . VAL A 1 277 ? 51.659 11.391 -41.821 1.00 91.62 277 VAL A CA 1
ATOM 2268 C C . VAL A 1 277 ? 52.393 10.244 -41.144 1.00 91.62 277 VAL A C 1
ATOM 2270 O O . VAL A 1 277 ? 51.939 9.717 -40.129 1.00 91.62 277 VAL A O 1
ATOM 2273 N N . VAL A 1 278 ? 53.527 9.835 -41.705 1.00 91.62 278 VAL A N 1
ATOM 2274 C CA . VAL A 1 278 ? 54.289 8.680 -41.231 1.00 91.62 278 VAL A CA 1
ATOM 2275 C C . VAL A 1 278 ? 55.657 9.120 -40.733 1.00 91.62 278 VAL A C 1
ATOM 2277 O O . VAL A 1 278 ? 56.502 9.557 -41.510 1.00 91.62 278 VAL A O 1
ATOM 2280 N N . GLY A 1 279 ? 55.899 8.938 -39.437 1.00 91.88 279 GLY A N 1
ATOM 2281 C CA . GLY A 1 279 ? 57.234 9.022 -38.849 1.00 91.88 279 GLY A CA 1
ATOM 2282 C C . GLY A 1 279 ? 57.981 7.697 -38.994 1.00 91.88 279 GLY A C 1
ATOM 2283 O O . GLY A 1 279 ? 57.521 6.659 -38.509 1.00 91.88 279 GLY A O 1
ATOM 2284 N N . PHE A 1 280 ? 59.144 7.716 -39.637 1.00 90.00 280 PHE A N 1
ATOM 2285 C CA . PHE A 1 280 ? 60.084 6.602 -39.642 1.00 90.00 280 PHE A CA 1
ATOM 2286 C C . PHE A 1 280 ? 61.044 6.754 -38.475 1.00 90.00 280 PHE A C 1
ATOM 2288 O O . PHE A 1 280 ? 61.731 7.771 -38.343 1.00 90.00 280 PHE A O 1
ATOM 2295 N N . ARG A 1 281 ? 61.072 5.729 -37.627 1.00 90.88 281 ARG A N 1
ATOM 2296 C CA . ARG A 1 281 ? 61.900 5.698 -36.427 1.00 90.88 281 ARG A CA 1
ATOM 2297 C C . ARG A 1 281 ? 63.034 4.688 -36.519 1.00 90.88 281 ARG A C 1
ATOM 2299 O O . ARG A 1 281 ? 62.870 3.614 -37.107 1.00 90.88 281 ARG A O 1
ATOM 2306 N N . THR A 1 282 ? 64.139 5.010 -35.861 1.00 85.69 282 THR A N 1
ATOM 2307 C CA . THR A 1 282 ? 65.253 4.092 -35.618 1.00 85.69 282 THR A CA 1
ATOM 2308 C C . THR A 1 282 ? 64.843 2.975 -34.648 1.00 85.69 282 THR A C 1
ATOM 2310 O O . THR A 1 282 ? 63.741 2.981 -34.072 1.00 85.69 282 THR A O 1
ATOM 2313 N N . GLU A 1 283 ? 65.719 1.983 -34.456 1.00 84.62 283 GLU A N 1
ATOM 2314 C CA . GLU A 1 283 ? 65.498 0.929 -33.454 1.00 84.62 283 GLU A CA 1
ATOM 2315 C C . GLU A 1 283 ? 65.335 1.508 -32.042 1.00 84.62 283 GLU A C 1
ATOM 2317 O O . GLU A 1 283 ? 64.448 1.075 -31.308 1.00 84.62 283 GLU A O 1
ATOM 2322 N N . GLU A 1 284 ? 66.106 2.552 -31.735 1.00 86.19 284 GLU A N 1
ATOM 2323 C CA . GLU A 1 284 ? 66.129 3.298 -30.469 1.00 86.19 284 GLU A CA 1
ATOM 2324 C C . GLU A 1 284 ? 64.886 4.177 -30.255 1.00 86.19 284 GLU A C 1
ATOM 2326 O O . GLU A 1 284 ? 64.705 4.759 -29.190 1.00 86.19 284 GLU A O 1
ATOM 2331 N N . GLY A 1 285 ? 64.003 4.268 -31.255 1.00 83.50 285 GLY A N 1
ATOM 2332 C CA . GLY A 1 285 ? 62.729 4.974 -31.140 1.00 83.50 285 GLY A CA 1
ATOM 2333 C C . GLY A 1 285 ? 62.746 6.432 -31.598 1.00 83.50 285 GLY A C 1
ATOM 2334 O O . GLY A 1 285 ? 61.701 7.076 -31.554 1.00 83.50 285 GLY A O 1
ATOM 2335 N N . GLN A 1 286 ? 63.880 6.943 -32.083 1.00 87.88 286 GLN A N 1
ATOM 2336 C CA . GLN A 1 286 ? 63.999 8.319 -32.567 1.00 87.88 286 GLN A CA 1
ATOM 2337 C C . GLN A 1 286 ? 63.462 8.448 -33.994 1.00 87.88 286 GLN A C 1
ATOM 2339 O O . GLN A 1 286 ? 63.825 7.662 -34.868 1.00 87.88 286 GLN A O 1
ATOM 2344 N N . ILE A 1 287 ? 62.602 9.438 -34.241 1.00 88.50 287 ILE A N 1
ATOM 2345 C CA . ILE A 1 287 ? 62.091 9.736 -35.584 1.00 88.50 287 ILE A CA 1
ATOM 2346 C C . ILE A 1 287 ? 63.153 10.535 -36.338 1.00 88.50 287 ILE A C 1
ATOM 2348 O O . ILE A 1 287 ? 63.577 11.585 -35.870 1.00 88.50 287 ILE A O 1
ATOM 2352 N N . TYR A 1 288 ? 63.556 10.051 -37.509 1.00 86.62 288 TYR A N 1
ATOM 2353 C CA . TYR A 1 288 ? 64.579 10.700 -38.341 1.00 86.62 288 TYR A CA 1
ATOM 2354 C C . TYR A 1 288 ? 64.045 11.116 -39.718 1.00 86.62 288 TYR A C 1
ATOM 2356 O O . TYR A 1 288 ? 64.668 11.921 -40.407 1.00 86.62 288 TYR A O 1
ATOM 2364 N N . ARG A 1 289 ? 62.884 10.587 -40.127 1.00 88.25 289 ARG A N 1
ATOM 2365 C CA . ARG A 1 289 ? 62.223 10.938 -41.388 1.00 88.25 289 ARG A CA 1
ATOM 2366 C C . ARG A 1 289 ? 60.716 10.999 -41.197 1.00 88.25 289 ARG A C 1
ATOM 2368 O O . ARG A 1 289 ? 60.133 10.115 -40.577 1.00 88.25 289 ARG A O 1
ATOM 2375 N N . LEU A 1 290 ? 60.094 12.017 -41.773 1.00 91.19 290 LEU A N 1
ATOM 2376 C CA . LEU A 1 290 ? 58.647 12.174 -41.835 1.00 91.19 290 LEU A CA 1
ATOM 2377 C C . LEU A 1 290 ? 58.228 12.157 -43.306 1.00 91.19 290 LEU A C 1
ATOM 2379 O O . LEU A 1 290 ? 58.845 12.837 -44.122 1.00 91.19 290 LEU A O 1
ATOM 2383 N N . GLU A 1 291 ? 57.200 11.390 -43.650 1.00 90.62 291 GLU A N 1
ATOM 2384 C CA . GLU A 1 291 ? 56.641 11.372 -45.003 1.00 90.62 291 GLU A CA 1
ATOM 2385 C C . GLU A 1 291 ? 55.126 11.516 -44.963 1.00 90.62 291 GLU A C 1
ATOM 2387 O O . GLU A 1 291 ? 54.450 10.930 -44.117 1.00 90.62 291 GLU A O 1
ATOM 2392 N N . ASN A 1 292 ? 54.599 12.271 -45.922 1.00 91.75 292 ASN A N 1
ATOM 2393 C CA . ASN A 1 292 ? 53.170 12.471 -46.094 1.00 91.75 292 ASN A CA 1
ATOM 2394 C C . ASN A 1 292 ? 52.672 11.588 -47.234 1.00 91.75 292 ASN A C 1
ATOM 2396 O O . ASN A 1 292 ? 53.157 11.684 -48.362 1.00 91.75 292 ASN A O 1
ATOM 2400 N N . TYR A 1 293 ? 51.679 10.759 -46.941 1.00 91.69 293 TYR A N 1
ATOM 2401 C CA . TYR A 1 293 ? 50.996 9.931 -47.919 1.00 91.69 293 TYR A CA 1
ATOM 2402 C C . TYR A 1 293 ? 49.582 10.450 -48.139 1.00 91.69 293 TYR A C 1
ATOM 2404 O O . TYR A 1 293 ? 48.823 10.650 -47.193 1.00 91.69 293 TYR A O 1
ATOM 2412 N N . ASP A 1 294 ? 49.230 10.639 -49.404 1.00 91.56 294 ASP A N 1
ATOM 2413 C CA . ASP A 1 294 ? 47.857 10.890 -49.827 1.00 91.56 294 ASP A CA 1
ATOM 2414 C C . ASP A 1 294 ? 47.099 9.559 -49.831 1.00 91.56 294 ASP A C 1
ATOM 2416 O O . ASP A 1 294 ? 47.511 8.605 -50.506 1.00 91.56 294 ASP A O 1
ATOM 2420 N N . THR A 1 295 ? 46.013 9.493 -49.063 1.00 91.56 295 THR A N 1
ATOM 2421 C CA . THR A 1 295 ? 45.198 8.287 -48.906 1.00 91.56 295 THR A CA 1
ATOM 2422 C C . THR A 1 295 ? 44.742 7.755 -50.261 1.00 91.56 295 THR A C 1
ATOM 2424 O O . THR A 1 295 ? 44.810 6.550 -50.493 1.00 91.56 295 THR A O 1
ATOM 2427 N N . ASP A 1 296 ? 44.362 8.614 -51.205 1.00 90.94 296 ASP A N 1
ATOM 2428 C CA . ASP A 1 296 ? 43.852 8.167 -52.505 1.00 90.94 296 ASP A CA 1
ATOM 2429 C C . ASP A 1 296 ? 44.944 7.628 -53.430 1.00 90.94 296 ASP A C 1
ATOM 2431 O O . ASP A 1 296 ? 44.662 6.832 -54.329 1.00 90.94 296 ASP A O 1
ATOM 2435 N N . LYS A 1 297 ? 46.206 7.988 -53.176 1.00 92.44 297 LYS A N 1
ATOM 2436 C CA . LYS A 1 297 ? 47.365 7.516 -53.947 1.00 92.44 297 LYS A CA 1
ATOM 2437 C C . LYS A 1 297 ? 47.986 6.238 -53.384 1.00 92.44 297 LYS A C 1
ATOM 2439 O O . LYS A 1 297 ? 48.737 5.574 -54.099 1.00 92.44 297 LYS A O 1
ATOM 2444 N N . LEU A 1 298 ? 47.670 5.851 -52.143 1.00 90.94 298 LEU A N 1
ATOM 2445 C CA . LEU A 1 298 ? 48.198 4.629 -51.516 1.00 90.94 298 LEU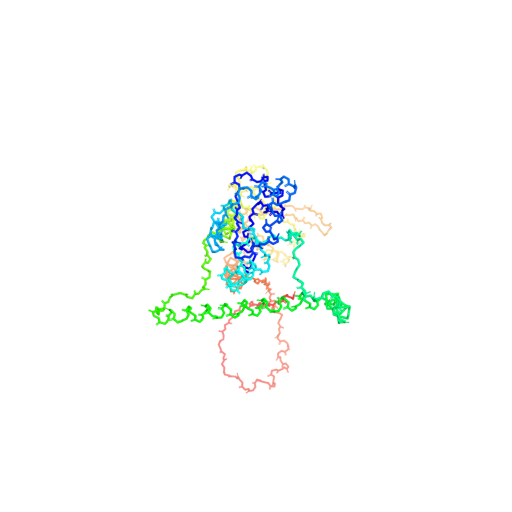 A CA 1
ATOM 2446 C C . LEU A 1 298 ? 47.974 3.344 -52.342 1.00 90.94 298 LEU A C 1
ATOM 2448 O O . LEU A 1 298 ? 48.916 2.553 -52.431 1.00 90.94 298 LEU A O 1
ATOM 2452 N N . PRO A 1 299 ? 46.808 3.112 -52.981 1.00 90.94 299 PRO A N 1
ATOM 2453 C CA . PRO A 1 299 ? 46.613 1.941 -53.836 1.00 90.94 299 PRO A CA 1
ATOM 2454 C C . PRO A 1 299 ? 47.549 1.918 -55.042 1.00 90.94 299 PRO A C 1
ATOM 2456 O O . PRO A 1 299 ? 48.099 0.872 -55.373 1.00 90.94 299 PRO A O 1
ATOM 2459 N N . THR A 1 300 ? 47.774 3.077 -55.664 1.00 90.69 300 THR A N 1
ATOM 2460 C CA . THR A 1 300 ? 48.683 3.222 -56.808 1.00 90.69 300 THR A CA 1
ATOM 2461 C C . THR A 1 300 ? 50.129 2.938 -56.401 1.00 90.69 300 THR A C 1
ATOM 2463 O O . THR A 1 300 ? 50.868 2.284 -57.127 1.00 90.69 300 THR A O 1
ATOM 2466 N N . LEU A 1 301 ? 50.537 3.351 -55.196 1.00 86.50 301 LEU A N 1
ATOM 2467 C CA . LEU A 1 301 ? 51.876 3.066 -54.658 1.00 86.50 301 LEU A CA 1
ATOM 2468 C C . LEU A 1 301 ? 52.105 1.578 -54.336 1.00 86.50 301 LEU A C 1
ATOM 2470 O O . LEU A 1 301 ? 53.253 1.132 -54.229 1.00 86.50 301 LEU A O 1
ATOM 2474 N N . ALA A 1 302 ? 51.028 0.808 -54.179 1.00 87.38 302 ALA A N 1
ATOM 2475 C CA . ALA A 1 302 ? 51.050 -0.621 -53.891 1.00 87.38 302 ALA A CA 1
ATOM 2476 C C . ALA A 1 302 ? 50.476 -1.472 -55.039 1.00 87.38 302 ALA A C 1
ATOM 2478 O O . ALA A 1 302 ? 50.005 -2.591 -54.804 1.00 87.38 302 ALA A O 1
ATOM 2479 N N . GLU A 1 303 ? 50.540 -0.955 -56.269 1.00 86.00 303 GLU A N 1
ATOM 2480 C CA . GLU A 1 303 ? 50.026 -1.618 -57.466 1.00 86.00 303 GLU A CA 1
ATOM 2481 C C . GLU A 1 303 ? 50.519 -3.072 -57.576 1.00 86.00 303 GLU A C 1
ATOM 2483 O O . GLU A 1 303 ? 51.684 -3.394 -57.322 1.00 86.00 303 GLU A O 1
ATOM 2488 N N . GLY A 1 304 ? 49.594 -3.979 -57.900 1.00 84.50 304 GLY A N 1
ATOM 2489 C CA . GLY A 1 304 ? 49.863 -5.413 -58.025 1.00 84.50 304 GLY A CA 1
ATOM 2490 C C . GLY A 1 304 ? 49.991 -6.186 -56.702 1.00 84.50 304 GLY A C 1
ATOM 2491 O O . GLY A 1 304 ? 50.177 -7.402 -56.738 1.00 84.50 304 GLY A O 1
ATOM 2492 N N . LEU A 1 305 ? 49.882 -5.538 -55.532 1.00 88.12 305 LEU A N 1
ATOM 2493 C CA . LEU A 1 305 ? 49.972 -6.214 -54.224 1.00 88.12 305 LEU A CA 1
ATOM 2494 C C . LEU A 1 305 ? 48.622 -6.399 -53.529 1.00 88.12 305 LEU A C 1
ATOM 2496 O O . LEU A 1 305 ? 48.426 -7.405 -52.838 1.00 88.12 305 LEU A O 1
ATOM 2500 N N . TRP A 1 306 ? 47.719 -5.434 -53.676 1.00 90.25 306 TRP A N 1
ATOM 2501 C CA . TRP A 1 306 ? 46.338 -5.485 -53.201 1.00 90.25 306 TRP A CA 1
ATOM 2502 C C . TRP A 1 306 ? 45.472 -4.528 -54.020 1.00 90.25 306 TRP A C 1
ATOM 2504 O O . TRP A 1 306 ? 45.971 -3.585 -54.626 1.00 90.25 306 TRP A O 1
ATOM 2514 N N . GLU A 1 307 ? 44.164 -4.775 -54.023 1.00 88.00 307 GLU A N 1
ATOM 2515 C CA . GLU A 1 307 ? 43.197 -3.954 -54.745 1.00 88.00 307 GLU A CA 1
ATOM 2516 C C . GLU A 1 307 ? 42.168 -3.359 -53.774 1.00 88.00 307 GLU A C 1
ATOM 2518 O O . GLU A 1 307 ? 41.549 -4.114 -53.013 1.00 88.00 307 GLU A O 1
ATOM 2523 N N . PRO A 1 308 ? 41.902 -2.040 -53.839 1.00 88.06 308 PRO A N 1
ATOM 2524 C CA . PRO A 1 308 ? 40.863 -1.368 -53.058 1.00 88.06 308 PRO A CA 1
ATOM 2525 C C . PRO A 1 308 ? 39.516 -2.089 -53.047 1.00 88.06 308 PRO A C 1
ATOM 2527 O O . PRO A 1 308 ? 38.896 -2.271 -51.999 1.00 88.06 308 PRO A O 1
ATOM 2530 N N . ARG A 1 309 ? 39.075 -2.542 -54.228 1.00 88.12 309 ARG A N 1
ATOM 2531 C CA . ARG A 1 309 ? 37.792 -3.231 -54.413 1.00 88.12 309 ARG A CA 1
ATOM 2532 C C . ARG A 1 309 ? 37.742 -4.541 -53.634 1.00 88.12 309 ARG A C 1
ATOM 2534 O O . ARG A 1 309 ? 36.737 -4.833 -52.996 1.00 88.12 309 ARG A O 1
ATOM 2541 N N . VAL A 1 310 ? 38.830 -5.311 -53.649 1.00 87.25 310 VAL A N 1
ATOM 2542 C CA . VAL A 1 310 ? 38.923 -6.584 -52.925 1.00 87.25 310 VAL A CA 1
ATOM 2543 C C . VAL A 1 310 ? 38.882 -6.341 -51.415 1.00 87.25 310 VAL A C 1
ATOM 2545 O O . VAL A 1 310 ? 38.103 -6.995 -50.724 1.00 87.25 310 VAL A O 1
ATOM 2548 N N . SER A 1 311 ? 39.643 -5.364 -50.909 1.00 83.50 311 SER A N 1
ATOM 2549 C CA . SER A 1 311 ? 39.628 -4.991 -49.486 1.00 83.50 311 SER A CA 1
ATOM 2550 C C . SER A 1 311 ? 38.226 -4.569 -49.012 1.00 83.50 311 SER A C 1
ATOM 2552 O O . SER A 1 311 ? 37.754 -5.056 -47.982 1.00 83.50 311 SER A O 1
ATOM 2554 N N . LEU A 1 312 ? 37.515 -3.735 -49.783 1.00 85.19 312 LEU A N 1
ATOM 2555 C CA . LEU A 1 312 ? 36.154 -3.286 -49.447 1.00 85.19 312 LEU A CA 1
ATOM 2556 C C . LEU A 1 312 ? 35.107 -4.403 -49.545 1.00 85.19 312 LEU A C 1
ATOM 2558 O O . LEU A 1 312 ? 34.206 -4.475 -48.709 1.00 85.19 312 LEU A O 1
ATOM 2562 N N . ASN A 1 313 ? 35.226 -5.304 -50.521 1.00 87.69 313 ASN A N 1
ATOM 2563 C CA . ASN A 1 313 ? 34.321 -6.448 -50.649 1.00 87.69 313 ASN A CA 1
ATOM 2564 C C . ASN A 1 313 ? 34.466 -7.420 -49.473 1.00 87.69 313 ASN A C 1
ATOM 2566 O O . ASN A 1 313 ? 33.463 -7.920 -48.955 1.00 87.69 313 ASN A O 1
ATOM 2570 N N . ILE A 1 314 ? 35.701 -7.662 -49.017 1.00 84.50 314 ILE A N 1
ATOM 2571 C CA . ILE A 1 314 ? 35.966 -8.474 -47.823 1.00 84.50 314 ILE A CA 1
ATOM 2572 C C . ILE A 1 314 ? 35.343 -7.812 -46.593 1.00 84.50 314 ILE A C 1
ATOM 2574 O O . ILE A 1 314 ? 34.627 -8.480 -45.848 1.00 84.50 314 ILE A O 1
ATOM 2578 N N . LEU A 1 315 ? 35.562 -6.507 -46.406 1.00 82.44 315 LEU A N 1
ATOM 2579 C CA . LEU A 1 315 ? 34.969 -5.753 -45.301 1.00 82.44 315 LEU A CA 1
ATOM 2580 C C . LEU A 1 315 ? 33.439 -5.835 -45.321 1.00 82.44 315 LEU A C 1
ATOM 2582 O O . LEU A 1 315 ? 32.826 -6.151 -44.306 1.00 82.44 315 LEU A O 1
ATOM 2586 N N . THR A 1 316 ? 32.825 -5.620 -46.484 1.00 85.69 316 THR A N 1
ATOM 2587 C CA . THR A 1 316 ? 31.368 -5.684 -46.662 1.00 85.69 316 THR A CA 1
ATOM 2588 C C . THR A 1 316 ? 30.829 -7.070 -46.313 1.00 85.69 316 THR A C 1
ATOM 2590 O O . THR A 1 316 ? 29.854 -7.195 -45.573 1.00 85.69 316 THR A O 1
ATOM 2593 N N . SER A 1 317 ? 31.499 -8.121 -46.789 1.00 86.19 317 SER A N 1
ATOM 2594 C CA . SER A 1 317 ? 31.126 -9.510 -46.503 1.00 86.19 317 SER A CA 1
ATOM 2595 C C . SER A 1 317 ? 31.244 -9.832 -45.012 1.00 86.19 317 SER A C 1
ATOM 2597 O O . SER A 1 317 ? 30.364 -10.475 -44.439 1.00 86.19 317 SER A O 1
ATOM 2599 N N . PHE A 1 318 ? 32.304 -9.348 -44.361 1.00 84.06 318 PHE A N 1
ATOM 2600 C CA . PHE A 1 318 ? 32.505 -9.522 -42.927 1.00 84.06 318 PHE A CA 1
ATOM 2601 C C . PHE A 1 318 ? 31.458 -8.762 -42.104 1.00 84.06 318 PHE A C 1
ATOM 2603 O O . PHE A 1 318 ? 30.857 -9.341 -41.205 1.00 84.06 318 PHE A O 1
ATOM 2610 N N . LEU A 1 319 ? 31.168 -7.501 -42.432 1.00 84.81 319 LEU A N 1
ATOM 2611 C CA . LEU A 1 319 ? 30.138 -6.714 -41.746 1.00 84.81 319 LEU A CA 1
ATOM 2612 C C . LEU A 1 319 ? 28.741 -7.324 -41.917 1.00 84.81 319 LEU A C 1
ATOM 2614 O O . LEU A 1 319 ? 27.967 -7.353 -40.961 1.00 84.81 319 LEU A O 1
ATOM 2618 N N . ALA A 1 320 ? 28.425 -7.870 -43.096 1.00 86.75 320 ALA A N 1
ATOM 2619 C CA . ALA A 1 320 ? 27.184 -8.609 -43.318 1.00 86.75 320 ALA A CA 1
ATOM 2620 C C . ALA A 1 320 ? 27.099 -9.863 -42.428 1.00 86.75 320 ALA A C 1
ATOM 2622 O O . ALA A 1 320 ? 26.052 -10.138 -41.836 1.00 86.75 320 ALA A O 1
ATOM 2623 N N . PHE A 1 321 ? 28.209 -10.591 -42.282 1.00 86.31 321 PHE A N 1
ATOM 2624 C CA . PHE A 1 321 ? 28.311 -11.727 -41.368 1.00 86.31 321 PHE A CA 1
ATOM 2625 C C . PHE A 1 321 ? 28.127 -11.312 -39.899 1.00 86.31 321 PHE A C 1
ATOM 2627 O O . PHE A 1 321 ? 27.322 -11.925 -39.195 1.00 86.31 321 PHE A O 1
ATOM 2634 N N . VAL A 1 322 ? 28.800 -10.247 -39.451 1.00 86.19 322 VAL A N 1
ATOM 2635 C CA . VAL A 1 322 ? 28.661 -9.707 -38.088 1.00 86.19 322 VAL A CA 1
ATOM 2636 C C . VAL A 1 322 ? 27.219 -9.284 -37.826 1.00 86.19 322 VAL A C 1
ATOM 2638 O O . VAL A 1 322 ? 26.635 -9.719 -36.837 1.00 86.19 322 VAL A O 1
ATOM 2641 N N . LYS A 1 323 ? 26.604 -8.513 -38.735 1.00 88.25 323 LYS A N 1
ATOM 2642 C CA . LYS A 1 323 ? 25.202 -8.085 -38.620 1.00 88.25 323 LYS A CA 1
ATOM 2643 C C . LYS A 1 323 ? 24.276 -9.283 -38.442 1.00 88.25 323 LYS A C 1
ATOM 2645 O O . LYS A 1 323 ? 23.445 -9.280 -37.541 1.00 88.25 323 LYS A O 1
ATOM 2650 N N . LYS A 1 324 ? 24.437 -10.322 -39.265 1.00 88.25 324 LYS A N 1
ATOM 2651 C CA . LYS A 1 324 ? 23.646 -11.551 -39.147 1.00 88.25 324 LYS A CA 1
ATOM 2652 C C . LYS A 1 324 ? 23.807 -12.195 -37.764 1.00 88.25 324 LYS A C 1
ATOM 2654 O O . LYS A 1 324 ? 22.808 -12.527 -37.139 1.00 88.25 324 LYS A O 1
ATOM 2659 N N . LYS A 1 325 ? 25.041 -12.339 -37.271 1.00 84.94 325 LYS A N 1
ATOM 2660 C CA . LYS A 1 325 ? 25.324 -13.005 -35.988 1.00 84.94 325 LYS A CA 1
ATOM 2661 C C . LYS A 1 325 ? 24.886 -12.221 -34.759 1.00 84.94 325 LYS A C 1
ATOM 2663 O O . LYS A 1 325 ? 24.378 -12.824 -33.820 1.00 84.94 325 LYS A O 1
ATOM 2668 N N . VAL A 1 326 ? 25.014 -10.900 -34.783 1.00 85.12 326 VAL A N 1
ATOM 2669 C CA . VAL A 1 326 ? 24.546 -10.045 -33.687 1.00 85.12 326 VAL A CA 1
ATOM 2670 C C . VAL A 1 326 ? 23.016 -10.035 -33.617 1.00 85.12 326 VAL A C 1
ATOM 2672 O O . VAL A 1 326 ? 22.463 -10.141 -32.529 1.00 85.12 326 VAL A O 1
ATOM 2675 N N . MET A 1 327 ? 22.320 -9.997 -34.760 1.00 85.19 327 MET A N 1
ATOM 2676 C CA . MET A 1 327 ? 20.849 -10.042 -34.792 1.00 85.19 327 MET A CA 1
ATOM 2677 C C . MET A 1 327 ? 20.271 -11.389 -34.322 1.00 85.19 327 MET A C 1
ATOM 2679 O O . MET A 1 327 ? 19.157 -11.420 -33.811 1.00 85.19 327 MET A O 1
ATOM 2683 N N . GLU A 1 328 ? 21.007 -12.495 -34.481 1.00 86.06 328 GLU A N 1
ATOM 2684 C CA . GLU A 1 328 ? 20.604 -13.822 -33.980 1.00 86.06 328 GLU A CA 1
ATOM 2685 C C . GLU A 1 328 ? 20.627 -13.902 -32.438 1.00 86.06 328 GLU A C 1
ATOM 2687 O O . GLU A 1 328 ? 19.858 -14.666 -31.858 1.00 86.06 328 GLU A O 1
ATOM 2692 N N . ALA A 1 329 ? 21.493 -13.133 -31.767 1.00 77.75 329 ALA A N 1
ATOM 2693 C CA . ALA A 1 329 ? 21.621 -13.127 -30.308 1.00 77.75 329 ALA A CA 1
ATOM 2694 C C . ALA A 1 329 ? 22.075 -11.739 -29.805 1.00 77.75 329 ALA A C 1
ATOM 2696 O O . ALA A 1 329 ? 23.274 -11.540 -29.567 1.00 77.75 329 ALA A O 1
ATOM 2697 N N . PRO A 1 330 ? 21.137 -10.784 -29.646 1.00 79.00 330 PRO A N 1
ATOM 2698 C CA . PRO A 1 330 ? 21.462 -9.391 -29.330 1.00 79.00 330 PRO A CA 1
ATOM 2699 C C . PRO A 1 330 ? 22.043 -9.196 -27.924 1.00 79.00 330 PRO A C 1
ATOM 2701 O O . PRO A 1 330 ? 22.779 -8.243 -27.701 1.00 79.00 330 PRO A O 1
ATOM 2704 N N . GLU A 1 331 ? 21.764 -10.109 -26.992 1.00 81.31 331 GLU A N 1
ATOM 2705 C CA . GLU A 1 331 ? 22.236 -10.018 -25.601 1.00 81.31 331 GLU A CA 1
ATOM 2706 C C . GLU A 1 331 ? 23.541 -10.790 -25.337 1.00 81.31 331 GLU A C 1
ATOM 2708 O O . GLU A 1 331 ? 24.031 -10.836 -24.211 1.00 81.31 331 GLU A O 1
ATOM 2713 N N . ALA A 1 332 ? 24.124 -11.416 -26.365 1.00 78.00 332 ALA A N 1
ATOM 2714 C CA . ALA A 1 332 ? 25.344 -12.206 -26.231 1.00 78.00 332 ALA A CA 1
ATOM 2715 C C . ALA A 1 332 ? 26.604 -11.393 -26.567 1.00 78.00 332 ALA A C 1
ATOM 2717 O O . ALA A 1 332 ? 26.625 -10.586 -27.496 1.00 78.00 332 ALA A O 1
ATOM 2718 N N . VAL A 1 333 ? 27.701 -11.674 -25.859 1.00 78.50 333 VAL A N 1
ATOM 2719 C CA . VAL A 1 333 ? 29.034 -11.159 -26.202 1.00 78.50 333 VAL A CA 1
ATOM 2720 C C . VAL A 1 333 ? 29.635 -12.024 -27.314 1.00 78.50 333 VAL A C 1
ATOM 2722 O O . VAL A 1 333 ? 29.826 -13.229 -27.140 1.00 78.50 333 VAL A O 1
ATOM 2725 N N . HIS A 1 334 ? 29.949 -11.415 -28.461 1.00 78.12 334 HIS A N 1
ATOM 2726 C CA . HIS A 1 334 ? 30.495 -12.108 -29.635 1.00 78.12 334 HIS A CA 1
ATOM 2727 C C . HIS A 1 334 ? 32.006 -11.883 -29.756 1.00 78.12 334 HIS A C 1
ATOM 2729 O O . HIS A 1 334 ? 32.467 -10.744 -29.814 1.00 78.12 334 HIS A O 1
ATOM 2735 N N . ARG A 1 335 ? 32.786 -12.966 -29.855 1.00 80.88 335 ARG A N 1
ATOM 2736 C CA . ARG A 1 335 ? 34.224 -12.923 -30.169 1.00 80.88 335 ARG A CA 1
ATOM 2737 C C . ARG A 1 335 ? 34.447 -13.436 -31.590 1.00 80.88 335 ARG A C 1
ATOM 2739 O O . ARG A 1 335 ? 34.127 -14.585 -31.887 1.00 80.88 335 ARG A O 1
ATOM 2746 N N . PHE A 1 336 ? 35.016 -12.596 -32.453 1.00 81.50 336 PHE A N 1
ATOM 2747 C CA . PHE A 1 336 ? 35.388 -12.970 -33.818 1.00 81.50 336 PHE A CA 1
ATOM 2748 C C . PHE A 1 336 ? 36.884 -13.239 -33.891 1.00 81.50 336 PHE A C 1
ATOM 2750 O O . PHE A 1 336 ? 37.694 -12.350 -33.639 1.00 81.50 336 PHE A O 1
ATOM 2757 N N . GLU A 1 337 ? 37.252 -14.461 -34.262 1.00 79.56 337 GLU A N 1
ATOM 2758 C CA . GLU A 1 337 ? 38.648 -14.844 -34.431 1.00 79.56 337 GLU A CA 1
ATOM 2759 C C . GLU A 1 337 ? 38.923 -15.267 -35.865 1.00 79.56 337 GLU A C 1
ATOM 2761 O O . GLU A 1 337 ? 38.168 -16.024 -36.480 1.00 79.56 337 GLU A O 1
ATOM 2766 N N . ARG A 1 338 ? 40.048 -14.792 -36.401 1.00 72.88 338 ARG A N 1
ATOM 2767 C CA . ARG A 1 338 ? 40.588 -15.315 -37.649 1.00 72.88 338 ARG A CA 1
ATOM 2768 C C . ARG A 1 338 ? 41.335 -16.604 -37.332 1.00 72.88 338 ARG A C 1
ATOM 2770 O O . ARG A 1 338 ? 42.454 -16.557 -36.828 1.00 72.88 338 ARG A O 1
ATOM 2777 N N . GLN A 1 339 ? 40.750 -17.746 -37.671 1.00 64.69 339 GLN A N 1
ATOM 2778 C CA . GLN A 1 339 ? 41.495 -18.997 -37.652 1.00 64.69 339 GLN A CA 1
ATOM 2779 C C . GLN A 1 339 ? 42.499 -19.002 -38.807 1.00 64.69 339 GLN A C 1
ATOM 2781 O O . GLN A 1 339 ? 42.144 -19.095 -39.983 1.00 64.69 339 GLN A O 1
ATOM 2786 N N . SER A 1 340 ? 43.779 -18.885 -38.470 1.00 49.94 340 SER A N 1
ATOM 2787 C CA . SER A 1 340 ? 44.861 -19.264 -39.370 1.00 49.94 340 SER A CA 1
ATOM 2788 C C . SER A 1 340 ? 44.756 -20.773 -39.563 1.00 49.94 340 SER A C 1
ATOM 2790 O O . SER A 1 340 ? 45.004 -21.515 -38.614 1.00 49.94 340 SER A O 1
ATOM 2792 N N . GLN A 1 341 ? 44.390 -21.255 -40.751 1.00 47.75 341 GLN A N 1
ATOM 2793 C CA . GLN A 1 341 ? 44.599 -22.667 -41.066 1.00 47.75 341 GLN A CA 1
ATOM 2794 C C . GLN A 1 341 ? 46.111 -22.925 -41.082 1.00 47.75 341 GLN A C 1
ATOM 2796 O O . GLN A 1 341 ? 46.780 -22.766 -42.102 1.00 47.75 341 GLN A O 1
ATOM 2801 N N . ILE A 1 342 ? 46.664 -23.294 -39.927 1.00 40.06 342 ILE A N 1
ATOM 2802 C CA . ILE A 1 342 ? 47.915 -24.036 -39.870 1.00 40.06 342 ILE A CA 1
ATOM 2803 C C . ILE A 1 342 ? 47.627 -25.345 -40.595 1.00 40.06 342 ILE A C 1
ATOM 2805 O O . ILE A 1 342 ? 46.707 -26.086 -40.256 1.00 40.06 342 ILE A O 1
ATOM 2809 N N . VAL A 1 343 ? 48.386 -25.557 -41.659 1.00 40.94 343 VAL A N 1
ATOM 2810 C CA . VAL A 1 343 ? 48.329 -26.688 -42.573 1.00 40.94 343 VAL A CA 1
ATOM 2811 C C . VAL A 1 343 ? 48.424 -28.006 -41.789 1.00 40.94 343 VAL A C 1
ATOM 2813 O O . VAL A 1 343 ? 49.510 -28.506 -41.514 1.00 40.94 343 VAL A O 1
ATOM 2816 N N . ILE A 1 344 ? 47.280 -28.618 -41.471 1.00 37.12 344 ILE A N 1
ATOM 2817 C CA . ILE A 1 344 ? 47.190 -30.035 -41.087 1.00 37.12 344 ILE A CA 1
ATOM 2818 C C . ILE A 1 344 ? 47.273 -30.861 -42.386 1.00 37.12 344 ILE A C 1
ATOM 2820 O O . ILE A 1 344 ? 46.310 -31.496 -42.799 1.00 37.12 344 ILE A O 1
ATOM 2824 N N . ARG A 1 345 ? 48.411 -30.810 -43.098 1.00 34.25 345 ARG A N 1
ATOM 2825 C CA . ARG A 1 345 ? 48.713 -31.780 -44.177 1.00 34.25 345 ARG A CA 1
ATOM 2826 C C . ARG A 1 345 ? 49.487 -32.992 -43.665 1.00 34.25 345 ARG A C 1
ATOM 2828 O O . ARG A 1 345 ? 49.396 -34.046 -44.279 1.00 34.25 345 ARG A O 1
ATOM 2835 N N . THR A 1 346 ? 50.204 -32.878 -42.547 1.00 31.80 346 THR A N 1
ATOM 2836 C CA . THR A 1 346 ? 51.154 -33.922 -42.119 1.00 31.80 346 THR A CA 1
ATOM 2837 C C . THR A 1 346 ? 50.544 -34.966 -41.176 1.00 31.80 346 THR A C 1
ATOM 2839 O O . THR A 1 346 ? 50.950 -36.119 -41.209 1.00 31.80 346 THR A O 1
ATOM 2842 N N . LEU A 1 347 ? 49.518 -34.620 -40.390 1.00 30.92 347 LEU A N 1
ATOM 2843 C CA . LEU A 1 347 ? 48.850 -35.575 -39.485 1.00 30.92 347 LEU A CA 1
ATOM 2844 C C . LEU A 1 347 ? 47.754 -36.413 -40.166 1.00 30.92 347 LEU A C 1
ATOM 2846 O O . LEU A 1 347 ? 47.379 -37.461 -39.648 1.00 30.92 347 LEU A O 1
ATOM 2850 N N . LEU A 1 348 ? 47.271 -35.996 -41.343 1.00 31.95 348 LEU A N 1
ATOM 2851 C CA . LEU A 1 348 ? 46.229 -36.726 -42.075 1.00 31.95 348 LEU A CA 1
ATOM 2852 C C . LEU A 1 348 ? 46.745 -38.037 -42.701 1.00 31.95 348 LEU A C 1
ATOM 2854 O O . LEU A 1 348 ? 45.958 -38.956 -42.891 1.00 31.95 348 LEU A O 1
ATOM 2858 N N . TYR A 1 349 ? 48.048 -38.156 -42.991 1.00 34.97 349 TYR A N 1
ATOM 2859 C CA . TYR A 1 349 ? 48.597 -39.341 -43.669 1.00 34.97 349 TYR A CA 1
ATOM 2860 C C . TYR A 1 349 ? 48.682 -40.591 -42.775 1.00 34.97 349 TYR A C 1
ATOM 2862 O O . TYR A 1 349 ? 48.631 -41.697 -43.295 1.00 34.97 349 TYR A O 1
ATOM 2870 N N . LEU A 1 350 ? 48.760 -40.442 -41.447 1.00 36.44 350 LEU A N 1
ATOM 2871 C CA . LEU A 1 350 ? 48.904 -41.581 -40.523 1.00 36.44 350 LEU A CA 1
ATOM 2872 C C . LEU A 1 350 ? 47.573 -42.149 -40.009 1.00 36.44 350 LEU A C 1
ATOM 2874 O O . LEU A 1 350 ? 47.545 -43.276 -39.533 1.00 36.44 350 LEU A O 1
ATOM 2878 N N . VAL A 1 351 ? 46.471 -41.400 -40.110 1.00 36.78 351 VAL A N 1
ATOM 2879 C CA . VAL A 1 351 ? 45.158 -41.824 -39.577 1.00 36.78 351 VAL A CA 1
ATOM 2880 C C . VAL A 1 351 ? 44.191 -42.256 -40.690 1.00 36.78 351 VAL A C 1
ATOM 2882 O O . VAL A 1 351 ? 43.194 -42.925 -40.425 1.00 36.78 351 VAL A O 1
ATOM 2885 N N . LEU A 1 352 ? 44.471 -41.909 -41.952 1.00 34.38 352 LEU A N 1
ATOM 2886 C CA . LEU A 1 352 ? 43.549 -42.159 -43.065 1.00 34.38 352 LEU A CA 1
ATOM 2887 C C . LEU A 1 352 ? 43.733 -43.491 -43.807 1.00 34.38 352 LEU A C 1
ATOM 2889 O O . LEU A 1 352 ? 42.804 -43.872 -44.519 1.00 34.38 352 LEU A O 1
ATOM 2893 N N . GLU A 1 353 ? 44.827 -44.241 -43.623 1.00 38.06 353 GLU A N 1
ATOM 2894 C CA . GLU A 1 353 ? 44.925 -45.588 -44.226 1.00 38.06 353 GLU A CA 1
ATOM 2895 C C . GLU A 1 353 ? 43.963 -46.605 -43.588 1.00 38.06 353 GLU A C 1
ATOM 2897 O O . GLU A 1 353 ? 43.511 -47.525 -44.269 1.00 38.06 353 GLU A O 1
ATOM 2902 N N . GLU A 1 354 ? 43.549 -46.410 -42.332 1.00 40.12 354 GLU A N 1
ATOM 2903 C CA . GLU A 1 354 ? 42.619 -47.330 -41.660 1.00 40.12 354 GLU A CA 1
ATOM 2904 C C . GLU A 1 354 ? 41.136 -47.061 -41.971 1.00 40.12 354 GLU A C 1
ATOM 2906 O O . GLU A 1 354 ? 40.296 -47.927 -41.734 1.00 40.12 354 GLU A O 1
ATOM 2911 N N . LYS A 1 355 ? 40.781 -45.882 -42.510 1.00 37.41 355 LYS A N 1
ATOM 2912 C CA . LYS A 1 355 ? 39.369 -45.458 -42.660 1.00 37.41 355 LYS A CA 1
ATOM 2913 C C . LYS A 1 355 ? 38.928 -45.016 -44.060 1.00 37.41 355 LYS A C 1
ATOM 2915 O O . LYS A 1 355 ? 37.737 -44.789 -44.257 1.00 37.41 355 LYS A O 1
ATOM 2920 N N . LEU A 1 356 ? 39.816 -44.939 -45.056 1.00 34.34 356 LEU A N 1
ATOM 2921 C CA . LEU A 1 356 ? 39.462 -44.562 -46.441 1.00 34.34 356 LEU A CA 1
ATOM 2922 C C . LEU A 1 356 ? 39.258 -45.745 -47.406 1.00 34.34 356 LEU A C 1
ATOM 2924 O O . LEU A 1 356 ? 39.391 -45.574 -48.618 1.00 34.34 356 LEU A O 1
ATOM 2928 N N . ARG A 1 357 ? 38.876 -46.931 -46.913 1.00 35.62 357 ARG A N 1
ATOM 2929 C CA . ARG A 1 357 ? 38.399 -48.018 -47.791 1.00 35.62 357 ARG A CA 1
ATOM 2930 C C . ARG A 1 357 ? 36.887 -47.962 -48.077 1.00 35.62 357 ARG A C 1
ATOM 2932 O O . ARG A 1 357 ? 36.459 -48.572 -49.047 1.00 35.62 357 ARG A O 1
ATOM 2939 N N . ASP A 1 358 ? 36.114 -47.152 -47.339 1.00 38.94 358 ASP A N 1
ATOM 2940 C CA . ASP A 1 358 ? 34.641 -47.252 -47.362 1.00 38.94 358 ASP A CA 1
ATOM 2941 C C . ASP A 1 358 ? 33.839 -46.050 -47.894 1.00 38.94 358 ASP A C 1
ATOM 2943 O O . ASP A 1 358 ? 32.637 -46.191 -48.096 1.00 38.94 358 ASP A O 1
ATOM 2947 N N . LEU A 1 359 ? 34.417 -44.873 -48.170 1.00 32.03 359 LEU A N 1
ATOM 2948 C CA . LEU A 1 359 ? 33.588 -43.686 -48.488 1.00 32.03 359 LEU A CA 1
ATOM 2949 C C . LEU A 1 359 ? 34.088 -42.832 -49.665 1.00 32.03 359 LEU A C 1
ATOM 2951 O O . LEU A 1 359 ? 33.926 -41.614 -49.698 1.00 32.03 359 LEU A O 1
ATOM 2955 N N . SER A 1 360 ? 34.630 -43.477 -50.699 1.00 29.59 360 SER A N 1
ATOM 2956 C CA . SER A 1 360 ? 35.020 -42.859 -51.977 1.00 29.59 360 SER A CA 1
ATOM 2957 C C . SER A 1 360 ? 33.850 -42.622 -52.949 1.00 29.59 360 SER A C 1
ATOM 2959 O O . SER A 1 360 ? 33.985 -42.825 -54.155 1.00 29.59 360 SER A O 1
ATOM 2961 N N . ARG A 1 361 ? 32.687 -42.161 -52.469 1.00 32.12 361 ARG A N 1
ATOM 2962 C CA . ARG A 1 361 ? 31.587 -41.691 -53.333 1.00 32.12 361 ARG A CA 1
ATOM 2963 C C . ARG A 1 361 ? 30.807 -40.568 -52.661 1.00 32.12 361 ARG A C 1
ATOM 2965 O O . ARG A 1 361 ? 29.824 -40.841 -51.992 1.00 32.12 361 ARG A O 1
ATOM 2972 N N . CYS A 1 362 ? 31.284 -39.334 -52.825 1.00 27.22 362 CYS A N 1
ATOM 2973 C CA . CYS A 1 362 ? 30.496 -38.098 -52.991 1.00 27.22 362 CYS A CA 1
ATOM 2974 C C . CYS A 1 362 ? 31.358 -36.891 -52.605 1.00 27.22 362 CYS A C 1
ATOM 2976 O O . CYS A 1 362 ? 31.452 -36.517 -51.441 1.00 27.22 362 CYS A O 1
ATOM 2978 N N . CYS A 1 363 ? 31.992 -36.274 -53.601 1.00 25.62 363 CYS A N 1
ATOM 2979 C CA . CYS A 1 363 ? 32.733 -35.029 -53.444 1.00 25.62 363 CYS A CA 1
ATOM 2980 C C . CYS A 1 363 ? 32.366 -34.090 -54.602 1.00 25.62 363 CYS A C 1
ATOM 2982 O O . CYS A 1 363 ? 32.644 -34.422 -55.751 1.00 25.62 363 CYS A O 1
ATOM 2984 N N . GLN A 1 364 ? 31.758 -32.940 -54.294 1.00 27.42 364 GLN A N 1
ATOM 2985 C CA . GLN A 1 364 ? 31.849 -31.681 -55.054 1.00 27.42 364 GLN A CA 1
ATOM 2986 C C . GLN A 1 364 ? 31.788 -30.531 -54.027 1.00 27.42 364 GLN A C 1
ATOM 2988 O O . GLN A 1 364 ? 30.798 -30.381 -53.324 1.00 27.42 364 GLN A O 1
ATOM 2993 N N . ILE A 1 365 ? 32.952 -29.999 -53.637 1.00 29.59 365 ILE A N 1
ATOM 2994 C CA . ILE A 1 365 ? 33.544 -28.698 -54.022 1.00 29.59 365 ILE A CA 1
ATOM 2995 C C . ILE A 1 365 ? 32.732 -27.473 -53.562 1.00 29.59 365 ILE A C 1
ATOM 2997 O O . ILE A 1 365 ? 31.698 -27.136 -54.126 1.00 29.59 365 ILE A O 1
ATOM 3001 N N . GLY A 1 366 ? 33.309 -26.742 -52.601 1.00 26.20 366 GLY A N 1
ATOM 3002 C CA . GLY A 1 366 ? 32.966 -25.365 -52.251 1.00 26.20 366 GLY A CA 1
ATOM 3003 C C . GLY A 1 366 ? 34.077 -24.751 -51.394 1.00 26.20 366 GLY A C 1
ATOM 3004 O O . GLY A 1 366 ? 34.219 -25.087 -50.222 1.00 26.20 366 GLY A O 1
ATOM 3005 N N . THR A 1 367 ? 34.907 -23.886 -51.977 1.00 34.56 367 THR A N 1
ATOM 3006 C CA . THR A 1 367 ? 35.952 -23.138 -51.261 1.00 34.56 367 THR A CA 1
ATOM 3007 C C . THR A 1 367 ? 35.324 -21.950 -50.535 1.00 34.56 367 THR A C 1
ATOM 3009 O O . THR A 1 367 ? 35.078 -20.910 -51.143 1.00 34.56 367 THR A O 1
ATOM 3012 N N . GLY A 1 368 ? 35.053 -22.109 -49.241 1.00 28.64 368 GLY A N 1
ATOM 3013 C CA . GLY A 1 368 ? 34.598 -21.040 -48.356 1.00 28.64 368 GLY A CA 1
ATOM 3014 C C . GLY A 1 368 ? 35.597 -20.816 -47.227 1.00 28.64 368 GLY A C 1
ATOM 3015 O O . GLY A 1 368 ? 35.946 -21.751 -46.511 1.00 28.64 368 GLY A O 1
ATOM 3016 N N . SER A 1 369 ? 36.049 -19.575 -47.052 1.00 32.59 369 SER A N 1
ATOM 3017 C CA . SER A 1 369 ? 36.734 -19.152 -45.830 1.00 32.59 369 SER A CA 1
ATOM 3018 C C . SER A 1 369 ? 35.751 -19.271 -44.664 1.00 32.59 369 SER A C 1
ATOM 3020 O O . SER A 1 369 ? 34.761 -18.544 -44.604 1.00 32.59 369 SER A O 1
ATOM 3022 N N . SER A 1 370 ? 35.989 -20.222 -43.765 1.00 32.53 370 SER A N 1
ATOM 3023 C CA . SER A 1 370 ? 35.116 -20.509 -42.628 1.00 32.53 370 SER A CA 1
ATOM 3024 C C . SER A 1 370 ? 35.491 -19.656 -41.415 1.00 32.53 370 SER A C 1
ATOM 3026 O O . SER A 1 370 ? 36.627 -19.708 -40.947 1.00 32.53 370 SER A O 1
ATOM 3028 N N . TYR A 1 371 ? 34.522 -18.914 -40.880 1.00 37.19 371 TYR A N 1
ATOM 3029 C CA . TYR A 1 371 ? 34.616 -18.234 -39.587 1.00 37.19 371 TYR A CA 1
ATOM 3030 C C . TYR A 1 371 ? 33.840 -19.050 -38.547 1.00 37.19 371 TYR A C 1
ATOM 3032 O O . TYR A 1 371 ? 32.677 -19.386 -38.773 1.00 37.19 371 TYR A O 1
ATOM 3040 N N . SER A 1 372 ? 34.465 -19.376 -37.416 1.00 36.31 372 SER A N 1
ATOM 3041 C CA . SER A 1 372 ? 33.836 -20.120 -36.318 1.00 36.31 372 SER A CA 1
ATOM 3042 C C . SER A 1 372 ? 33.534 -19.200 -35.136 1.00 36.31 372 SER A C 1
ATOM 3044 O O . SER A 1 372 ? 34.378 -18.395 -34.748 1.00 36.31 372 SER A O 1
ATOM 3046 N N . LEU A 1 373 ? 32.349 -19.353 -34.541 1.00 33.47 373 LEU A N 1
ATOM 3047 C CA . LEU A 1 373 ? 31.934 -18.663 -33.320 1.00 33.47 373 LEU A CA 1
ATOM 3048 C C . LEU A 1 373 ? 32.094 -19.619 -32.132 1.00 33.47 373 LEU A C 1
ATOM 3050 O O . LEU A 1 373 ? 31.491 -20.691 -32.130 1.00 33.47 373 LEU A O 1
ATOM 3054 N N . HIS A 1 374 ? 32.861 -19.226 -31.117 1.00 37.53 374 HIS A N 1
ATOM 3055 C CA . HIS A 1 374 ? 32.847 -19.897 -29.819 1.00 37.53 374 HIS A CA 1
ATOM 3056 C C . HIS A 1 374 ? 32.008 -19.075 -28.839 1.00 37.53 374 HIS A C 1
ATOM 3058 O O . HIS A 1 374 ? 32.352 -17.942 -28.517 1.00 37.53 374 HIS A O 1
ATOM 3064 N N . GLN A 1 375 ? 30.899 -19.654 -28.375 1.00 30.61 375 GLN A N 1
ATOM 3065 C CA . GLN A 1 375 ? 30.105 -19.115 -27.274 1.00 30.61 375 GLN A CA 1
ATOM 3066 C C . GLN A 1 375 ? 30.685 -19.623 -25.956 1.00 30.61 375 GLN A C 1
ATOM 3068 O O . GLN A 1 375 ? 30.605 -20.812 -25.653 1.00 30.61 375 GLN A O 1
ATOM 3073 N N . THR A 1 376 ? 31.252 -18.730 -25.156 1.00 34.28 376 THR A N 1
ATOM 3074 C CA . THR A 1 376 ? 31.547 -19.009 -23.748 1.00 34.28 376 THR A CA 1
ATOM 3075 C C . THR A 1 376 ? 30.428 -18.420 -22.902 1.00 34.28 376 THR A C 1
ATOM 3077 O O . THR A 1 376 ? 30.282 -17.201 -22.844 1.00 34.28 376 THR A O 1
ATOM 3080 N N . LYS A 1 377 ? 29.629 -19.277 -22.254 1.00 27.48 377 LYS A N 1
ATOM 3081 C CA . LYS A 1 377 ? 28.718 -18.855 -21.181 1.00 27.48 377 LYS A CA 1
ATOM 3082 C C . LYS A 1 377 ? 29.572 -18.377 -20.005 1.00 27.48 377 LYS A C 1
ATOM 3084 O O . LYS A 1 377 ? 30.334 -19.176 -19.463 1.00 27.48 377 LYS A O 1
ATOM 3089 N N . SER A 1 378 ? 29.480 -17.100 -19.636 1.00 31.16 378 SER A N 1
ATOM 3090 C CA . SER A 1 378 ? 30.013 -16.641 -18.352 1.00 31.16 378 SER A CA 1
ATOM 3091 C C . SER A 1 378 ? 29.072 -17.099 -17.241 1.00 31.16 378 SER A C 1
ATOM 3093 O O . SER A 1 378 ? 27.852 -17.012 -17.393 1.00 31.16 378 SER A O 1
ATOM 3095 N N . SER A 1 379 ? 29.668 -17.632 -16.176 1.00 32.75 379 SER A N 1
ATOM 3096 C CA . SER A 1 379 ? 28.985 -17.999 -14.930 1.00 32.75 379 SER A CA 1
ATOM 3097 C C . SER A 1 379 ? 28.689 -16.758 -14.103 1.00 32.75 379 SER A C 1
ATOM 3099 O O . SER A 1 379 ? 29.481 -15.795 -14.243 1.00 32.75 379 SER A O 1
#

Radius of gyration: 46.9 Å; chains: 1; bounding box: 100×74×112 Å

Foldseek 3Di:
DVPLPPPPPPDDPDQDLVSQQPDPLAAEEEEPPACDDQNLCCLCVPPDPSSVVNNVRYHYDHPVVLVVVVVVDRYYYDGDPLVNLLVQLQPAADPVSDGPDDDHPDDDDRPDDDDDDDDPPDVCPVVVVVVVVVCVVVCVVVVVSVVVSVVSSVVSNVVVVVVVVVVCVVPDDDDDPDPPPDPVSCVVVVVVVVVVVVVVVVVVVVVVVVVVVPPAPFPDFQPVPDDPVPPDLARTEAEEEDEDQDPVPPVSVLCCLQPVLLVVLVSCVVRVRQKYWYFHAYPVGDGDDIDIDGSVCSCVVNDPRDDPVVSVVVVVVVVVVVVVVCVVPVPADWDWDQDDPPDPPPVCVPPVVVPPPPDPDDDDDDDDRDTDTDGDDDD

pLDDT: mean 76.28, std 19.7, range [25.62, 95.88]

Secondary structure (DSSP, 8-state):
-TTTT----SSPPP-SHHHHHTSTT-EEEE-TTTS-SHHHHHHHH---HHHHHHHHHPEE--HHHHHHHHHHSSEEEE--HHHHHHHHHHHT--TTS--SPPPPSS----S--------TT-TTHHHHHHHHHHHHHTTHHHHHHHHHHHHHHHHHHHHHHHHHHHHHTTS-----------HHHHHHHHHHHHHHHHHHHHHHHHHHHHHTS------EE-TTT--TT---GGGEEEEEEEE---TT-HHHHHHIIIIIHHHHHHHHHHHT--EEEEEEE-TTS-EEEEEEEEGGGHHHHTTTT--HHHHHHHHHHHHHHHHHHHHH-TTSPP-B-------TTSSHHHHSTTTTTS--S-----------B------

Organism: NCBI:txid1843537